Protein AF-A0A7C3N377-F1 (afdb_monomer)

Mean predicted aligned error: 8.7 Å

Foldseek 3Di:
DCLLQVLVVVLLVVVLCVVCVVVLVVQLVVLVVQCVVVPPVSSVVSNCVCCVVSCVVSVVLSCVVVVQSVQWDFLDDPPATETEHPVCPVVDNVVVVRVVLVVLLVVVCVVQVFDQPDHAYEYEDQAQVVCCVNVVDNDQKAARQVSNYIYHHPVVCVPDDQNSLRSQLRSQLNRLVVLADCPDPLNNLLSSNLSSQDDPPHGLLLQLLLCCLLPNDDQCVQCNDNVSCVVCVSNSNSVSNLLLVLCCVPQNSVLSSQLSHPDHSPCNQVSVCVSSVDGSRVSSVVSVVVSVVCVVVCPPVSVLSSLVSNLVVCVVVVVLVVNLVSLVVCVVVVNLPLSSLQSNLLSCVLVVVLVSSLVSLVVVQPDDPPVCLLVQLVSLQVNLLSCLSVVNNVSSLVSLVVSVVHDWDADPQPGTSNVSSVVCNVDHHDVVVSVVSVVSVVVPD

Secondary structure (DSSP, 8-state):
-HHHHHHHHHHHHHHHHHHHHHHHHHHHHHHHHHHHHHHHHHHHHHHHHHHHHHHHHHHHHHHHHHHHHHT-EEEE-SSSEEEE-GGGGGGS-HHHHHHHHHHHHHHHHHHHT---SS--EEEEES-HHHHHHHHS---SEEEEGGGTEEEEEHHHHTSSS-HHHHHHHHHHHHHHHHHS---SHHHHHHHHHHHH-EETTEEHHHHHHHHHHTT----HHHHTSHHHHHHTHHHHHHHHHHHHHHHHHHH-HHHHHHHHHH--TTTHHHHHHHHHSS-HHHHHHHHHHHHHHTGGGGTTHHHHHHHHHHHHHHHHTT-HHHHHHHHHHHHHTT---HHHHHHHHHHHHHTT-HHHHHHHHHHTTS---TTTGGGHHHHHHHHHHHHHHTT-HHHHHHHHHHHHHSPP-EETTTEEHHHHHHHHHHS---HHHHHHHHHHHHTT-

pLDDT: mean 87.14, std 12.15, range [46.16, 98.69]

Structure (mmCIF, N/CA/C/O backbone):
data_AF-A0A7C3N377-F1
#
_entry.id   AF-A0A7C3N377-F1
#
loop_
_atom_site.group_PDB
_atom_site.id
_atom_site.type_symbol
_atom_site.label_atom_id
_atom_site.label_alt_id
_atom_site.label_comp_id
_atom_site.label_asym_id
_atom_site.label_entity_id
_atom_site.label_seq_id
_atom_site.pdbx_PDB_ins_code
_atom_site.Cartn_x
_atom_site.Cartn_y
_atom_site.Cartn_z
_atom_site.occupancy
_atom_site.B_iso_or_equiv
_atom_site.auth_seq_id
_atom_site.auth_comp_id
_atom_site.auth_asym_id
_atom_site.auth_atom_id
_atom_site.pdbx_PDB_model_num
ATOM 1 N N . MET A 1 1 ? 16.233 5.145 29.172 1.00 47.34 1 MET A N 1
ATOM 2 C CA . MET A 1 1 ? 16.479 3.868 28.458 1.00 47.34 1 MET A CA 1
ATOM 3 C C . MET A 1 1 ? 15.202 3.036 28.297 1.00 47.34 1 MET A C 1
ATOM 5 O O . MET A 1 1 ? 14.807 2.812 27.163 1.00 47.34 1 MET A O 1
ATOM 9 N N . TRP A 1 2 ? 14.505 2.657 29.377 1.00 46.16 2 TRP A N 1
ATOM 10 C CA . TRP A 1 2 ? 13.248 1.883 29.317 1.00 46.16 2 TRP A CA 1
ATOM 11 C C . TRP A 1 2 ? 12.115 2.554 28.520 1.00 46.16 2 TRP A C 1
ATOM 13 O O . TRP A 1 2 ? 11.460 1.888 27.727 1.00 46.16 2 TRP A O 1
ATOM 23 N N . ALA A 1 3 ? 11.961 3.879 28.624 1.00 50.78 3 ALA A N 1
ATOM 24 C CA . ALA A 1 3 ? 10.986 4.639 27.831 1.00 50.78 3 ALA A CA 1
ATOM 25 C C . ALA A 1 3 ? 11.260 4.640 26.309 1.00 50.78 3 ALA A C 1
ATOM 27 O O . ALA A 1 3 ? 10.330 4.823 25.537 1.00 50.78 3 ALA A O 1
ATOM 28 N N . ARG A 1 4 ? 12.514 4.420 25.871 1.00 55.56 4 ARG A N 1
ATOM 29 C CA . ARG A 1 4 ? 12.883 4.323 24.438 1.00 55.56 4 ARG A CA 1
ATOM 30 C C . ARG A 1 4 ? 12.594 2.940 23.851 1.00 55.56 4 ARG A C 1
ATOM 32 O O . ARG A 1 4 ? 12.552 2.759 22.644 1.00 55.56 4 ARG A O 1
ATOM 39 N N . LEU A 1 5 ? 12.483 1.951 24.730 1.00 57.06 5 LEU A N 1
ATOM 40 C CA . LEU A 1 5 ? 12.531 0.536 24.399 1.00 57.06 5 LEU A CA 1
ATOM 41 C C . LEU A 1 5 ? 11.155 -0.122 24.550 1.00 57.06 5 LEU A C 1
ATOM 43 O O . LEU A 1 5 ? 10.840 -1.031 23.789 1.00 57.06 5 LEU A O 1
ATOM 47 N N . SER A 1 6 ? 10.314 0.350 25.475 1.00 63.41 6 SER A N 1
ATOM 48 C CA . SER A 1 6 ? 9.063 -0.326 25.824 1.00 63.41 6 SER A CA 1
ATOM 49 C C . SER A 1 6 ? 8.049 -0.470 24.678 1.00 63.41 6 SER A C 1
ATOM 51 O O . SER A 1 6 ? 7.511 -1.571 24.564 1.00 63.41 6 SER A O 1
ATOM 53 N N . PRO A 1 7 ? 7.798 0.509 23.780 1.00 62.94 7 PRO A N 1
ATOM 54 C CA . PRO A 1 7 ? 6.773 0.344 22.746 1.00 62.94 7 PRO A CA 1
ATOM 55 C C . PRO A 1 7 ? 7.154 -0.714 21.708 1.00 62.94 7 PRO A C 1
ATOM 57 O O . PRO A 1 7 ? 6.382 -1.631 21.417 1.00 62.94 7 PRO A O 1
ATOM 60 N N . LEU A 1 8 ? 8.387 -0.617 21.204 1.00 61.94 8 LEU A N 1
ATOM 61 C CA . LEU A 1 8 ? 8.928 -1.514 20.190 1.00 61.94 8 LEU A CA 1
ATOM 62 C C . LEU A 1 8 ? 9.233 -2.902 20.757 1.00 61.94 8 LEU A C 1
ATOM 64 O O . LEU A 1 8 ? 8.954 -3.884 20.076 1.00 61.94 8 LEU A O 1
ATOM 68 N N . LEU A 1 9 ? 9.719 -3.031 21.999 1.00 64.00 9 LEU A N 1
ATOM 69 C CA . LEU A 1 9 ? 9.908 -4.344 22.634 1.00 64.00 9 LEU A CA 1
ATOM 70 C C . LEU A 1 9 ? 8.585 -5.040 22.936 1.00 64.00 9 LEU A C 1
ATOM 72 O O . LEU A 1 9 ? 8.477 -6.233 22.676 1.00 64.00 9 LEU A O 1
ATOM 76 N N . VAL A 1 10 ? 7.570 -4.328 23.437 1.00 63.88 10 VAL A N 1
ATOM 77 C CA . VAL A 1 10 ? 6.248 -4.928 23.689 1.00 63.88 10 VAL A CA 1
ATOM 78 C C . VAL A 1 10 ? 5.600 -5.382 22.382 1.00 63.88 10 VAL A C 1
ATOM 80 O O . VAL A 1 10 ? 5.050 -6.482 22.330 1.00 63.88 10 VAL A O 1
ATOM 83 N N . TYR A 1 11 ? 5.692 -4.575 21.320 1.00 64.31 11 TYR A N 1
ATOM 84 C CA . TYR A 1 11 ? 5.261 -4.985 19.984 1.00 64.31 11 TYR A CA 1
ATOM 85 C C . TYR A 1 11 ? 6.026 -6.219 19.501 1.00 64.31 11 TYR A C 1
ATOM 87 O O . TYR A 1 11 ? 5.413 -7.214 19.125 1.00 64.31 11 TYR A O 1
ATOM 95 N N . SER A 1 12 ? 7.355 -6.181 19.586 1.00 59.84 12 SER A N 1
ATOM 96 C CA . SER A 1 12 ? 8.226 -7.256 19.121 1.00 59.84 12 SER A CA 1
ATOM 97 C C . SER A 1 12 ? 7.934 -8.574 19.843 1.00 59.84 12 SER A C 1
ATOM 99 O O . SER A 1 12 ? 7.745 -9.596 19.196 1.00 59.84 12 SER A O 1
ATOM 101 N N . VAL A 1 13 ? 7.808 -8.555 21.175 1.00 64.19 13 VAL A N 1
ATOM 102 C CA . VAL A 1 13 ? 7.435 -9.726 21.992 1.00 64.19 13 VAL A CA 1
ATOM 103 C C . VAL A 1 13 ? 6.041 -10.245 21.628 1.00 64.19 13 VAL A C 1
ATOM 105 O O . VAL A 1 13 ? 5.819 -11.455 21.586 1.00 64.19 13 VAL A O 1
ATOM 108 N N . TRP A 1 14 ? 5.095 -9.354 21.332 1.00 63.03 14 TRP A N 1
ATOM 109 C CA . TRP A 1 14 ? 3.743 -9.756 20.959 1.00 63.03 14 TRP A CA 1
ATOM 110 C C . TRP A 1 14 ? 3.647 -10.358 19.550 1.00 63.03 14 TRP A C 1
ATOM 112 O O . TRP A 1 14 ? 2.992 -11.386 19.389 1.00 63.03 14 TRP A O 1
ATOM 122 N N . GLU A 1 15 ? 4.315 -9.781 18.548 1.00 60.75 15 GLU A N 1
ATOM 123 C CA . GLU A 1 15 ? 4.397 -10.364 17.200 1.00 60.75 15 GLU A CA 1
ATOM 124 C C . GLU A 1 15 ? 5.084 -11.732 17.216 1.00 60.75 15 GLU A C 1
ATOM 126 O O . GLU A 1 15 ? 4.653 -12.657 16.528 1.00 60.75 15 GLU A O 1
ATOM 131 N N . LEU A 1 16 ? 6.098 -11.905 18.067 1.00 61.00 16 LEU A N 1
ATOM 132 C CA . LEU A 1 16 ? 6.729 -13.203 18.297 1.00 61.00 16 LEU A CA 1
ATOM 133 C C . LEU A 1 16 ? 5.731 -14.225 18.842 1.00 61.00 16 LEU A C 1
ATOM 135 O O . LEU A 1 16 ? 5.622 -15.327 18.306 1.00 61.00 16 LEU A O 1
ATOM 139 N N . TRP A 1 17 ? 4.955 -13.852 19.860 1.00 59.75 17 TRP A N 1
ATOM 140 C CA . TRP A 1 17 ? 3.915 -14.724 20.401 1.00 59.75 17 TRP A CA 1
ATOM 141 C C . TRP A 1 17 ? 2.825 -15.042 19.365 1.00 59.75 17 TRP A C 1
ATOM 143 O O . TRP A 1 17 ? 2.360 -16.176 19.292 1.00 59.75 17 TRP A O 1
ATOM 153 N N . LYS A 1 18 ? 2.454 -14.087 18.507 1.00 62.41 18 LYS A N 1
ATOM 154 C CA . LYS A 1 18 ? 1.466 -14.302 17.439 1.00 62.41 18 LYS A CA 1
ATOM 155 C C . LYS A 1 18 ? 1.975 -15.257 16.353 1.00 62.41 18 LYS A C 1
ATOM 157 O O . LYS A 1 18 ? 1.247 -16.167 15.962 1.00 62.41 18 LYS A O 1
ATOM 162 N N . ARG A 1 19 ? 3.208 -15.064 15.872 1.00 58.94 19 ARG A N 1
ATOM 163 C CA . ARG A 1 19 ? 3.806 -15.872 14.791 1.00 58.94 19 ARG A CA 1
ATOM 164 C C . ARG A 1 19 ? 4.162 -17.285 15.243 1.00 58.94 19 ARG A C 1
ATOM 166 O O . ARG A 1 19 ? 4.010 -18.229 14.476 1.00 58.94 19 ARG A O 1
ATOM 173 N N . TRP A 1 20 ? 4.600 -17.439 16.488 1.00 58.12 20 TRP A N 1
ATOM 174 C CA . TRP A 1 20 ? 5.232 -18.677 16.944 1.00 58.12 20 TRP A CA 1
ATOM 175 C C . TRP A 1 20 ? 4.610 -19.280 18.193 1.00 58.12 20 TRP A C 1
ATOM 177 O O . TRP A 1 20 ? 4.974 -20.392 18.553 1.00 58.12 20 TRP A O 1
ATOM 187 N N . GLY A 1 21 ? 3.652 -18.616 18.844 1.00 59.84 21 GLY A N 1
ATOM 188 C CA . GLY A 1 21 ? 2.986 -19.154 20.033 1.00 59.84 21 GLY A CA 1
ATOM 189 C C . GLY A 1 21 ? 2.339 -20.510 19.761 1.00 59.84 21 GLY A C 1
ATOM 190 O O . GLY A 1 21 ? 2.455 -21.417 20.576 1.00 59.84 21 GLY A O 1
ATOM 191 N N . LYS A 1 22 ? 1.759 -20.697 18.568 1.00 62.12 22 LYS A N 1
ATOM 192 C CA . LYS A 1 22 ? 1.234 -22.000 18.136 1.00 62.12 22 LYS A CA 1
ATOM 193 C C . LYS A 1 22 ? 2.342 -23.032 17.935 1.00 62.12 22 LYS A C 1
ATOM 195 O O . LYS A 1 22 ? 2.203 -24.134 18.430 1.00 62.12 22 LYS A O 1
ATOM 200 N N . VAL A 1 23 ? 3.449 -22.674 17.280 1.00 63.22 23 VAL A N 1
ATOM 201 C CA . VAL A 1 23 ? 4.599 -23.578 17.073 1.00 63.22 23 VAL A CA 1
ATOM 202 C C . VAL A 1 23 ? 5.237 -23.974 18.402 1.00 63.22 23 VAL A C 1
ATOM 204 O O . VAL A 1 23 ? 5.583 -25.133 18.582 1.00 63.22 23 VAL A O 1
ATOM 207 N N . PHE A 1 24 ? 5.338 -23.045 19.352 1.00 65.12 24 PHE A N 1
ATOM 208 C CA . PHE A 1 24 ? 5.820 -23.309 20.704 1.00 65.12 24 PHE A CA 1
ATOM 209 C C . PHE A 1 24 ? 4.900 -24.285 21.444 1.00 65.12 24 PHE A C 1
ATOM 211 O O . PHE A 1 24 ? 5.380 -25.251 22.024 1.00 65.12 24 PHE A O 1
ATOM 218 N N . VAL A 1 25 ? 3.579 -24.091 21.363 1.00 68.56 25 VAL A N 1
ATOM 219 C CA . VAL A 1 25 ? 2.590 -25.020 21.937 1.00 68.56 25 VAL A CA 1
ATOM 220 C C . VAL A 1 25 ? 2.634 -26.385 21.241 1.00 68.56 25 VAL A C 1
ATOM 222 O O . VAL A 1 25 ? 2.633 -27.409 21.914 1.00 68.56 25 VAL A O 1
ATOM 225 N N . THR A 1 26 ? 2.740 -26.435 19.913 1.00 66.94 26 THR A N 1
ATOM 226 C CA . THR A 1 26 ? 2.859 -27.689 19.154 1.00 66.94 26 THR A CA 1
ATOM 227 C C . THR A 1 26 ? 4.163 -28.416 19.471 1.00 66.94 26 THR A C 1
ATOM 229 O O . THR A 1 26 ? 4.155 -29.630 19.644 1.00 66.94 26 THR A O 1
ATOM 232 N N . ALA A 1 27 ? 5.278 -27.696 19.602 1.00 65.62 27 ALA A N 1
ATOM 233 C CA . ALA A 1 27 ? 6.553 -28.265 20.021 1.00 65.62 27 ALA A CA 1
ATOM 234 C C . ALA A 1 27 ? 6.506 -28.764 21.470 1.00 65.62 27 ALA A C 1
ATOM 236 O O . ALA A 1 27 ? 7.099 -29.798 21.766 1.00 65.62 27 ALA A O 1
ATOM 237 N N . LEU A 1 28 ? 5.765 -28.084 22.353 1.00 69.44 28 LEU A N 1
ATOM 238 C CA . LEU A 1 28 ? 5.483 -28.554 23.709 1.00 69.44 28 LEU A CA 1
ATOM 239 C C . LEU A 1 28 ? 4.750 -29.906 23.659 1.00 69.44 28 LEU A C 1
ATOM 241 O O . LEU A 1 28 ? 5.206 -30.869 24.266 1.00 69.44 28 LEU A O 1
ATOM 245 N N . ILE A 1 29 ? 3.676 -30.002 22.868 1.00 73.12 29 ILE A N 1
ATOM 246 C CA . ILE A 1 29 ? 2.877 -31.227 22.683 1.00 73.12 29 ILE A CA 1
ATOM 247 C C . ILE A 1 29 ? 3.723 -32.363 22.078 1.00 73.12 29 ILE A C 1
ATOM 249 O O . ILE A 1 29 ? 3.706 -33.483 22.585 1.00 73.12 29 ILE A O 1
ATOM 253 N N . LEU A 1 30 ? 4.510 -32.082 21.035 1.00 67.19 30 LEU A N 1
ATOM 254 C CA . LEU A 1 30 ? 5.430 -33.047 20.421 1.00 67.19 30 LEU A CA 1
ATOM 255 C C . LEU A 1 30 ? 6.534 -33.493 21.388 1.00 67.19 30 LEU A C 1
ATOM 257 O O . LEU A 1 30 ? 6.871 -34.671 21.410 1.00 67.19 30 LEU A O 1
ATOM 261 N N . SER A 1 31 ? 7.065 -32.599 22.227 1.00 66.69 31 SER A N 1
ATOM 262 C CA . SER A 1 31 ? 8.059 -32.965 23.248 1.00 66.69 31 SER A CA 1
ATOM 263 C C . SER A 1 31 ? 7.465 -33.904 24.298 1.00 66.69 31 SER A C 1
ATOM 265 O O . SER A 1 31 ? 8.143 -34.831 24.733 1.00 66.69 31 SER A O 1
ATOM 267 N N . PHE A 1 32 ? 6.188 -33.726 24.656 1.00 68.00 32 PHE A N 1
ATOM 268 C CA . PHE A 1 32 ? 5.464 -34.677 25.504 1.00 68.00 32 PHE A CA 1
ATOM 269 C C . PHE A 1 32 ? 5.292 -36.046 24.824 1.00 68.00 32 PHE A C 1
ATOM 271 O O . PHE A 1 32 ? 5.493 -37.070 25.474 1.00 68.00 32 PHE A O 1
ATOM 278 N N . ALA A 1 33 ? 5.004 -36.085 23.517 1.00 66.88 33 ALA A N 1
ATOM 279 C CA . ALA A 1 33 ? 4.920 -37.336 22.754 1.00 66.88 33 ALA A CA 1
ATOM 280 C C . ALA A 1 33 ? 6.280 -38.054 22.633 1.00 66.88 33 ALA A C 1
ATOM 282 O O . ALA A 1 33 ? 6.352 -39.272 22.758 1.00 66.88 33 ALA A O 1
ATOM 283 N N . VAL A 1 34 ? 7.374 -37.307 22.463 1.00 62.88 34 VAL A N 1
ATOM 284 C CA . VAL A 1 34 ? 8.753 -37.835 22.485 1.00 62.88 34 VAL A CA 1
ATOM 285 C C . VAL A 1 34 ? 9.122 -38.369 23.876 1.00 62.88 34 VAL A C 1
ATOM 287 O O . VAL A 1 34 ? 9.792 -39.394 24.002 1.00 62.88 34 VAL A O 1
ATOM 290 N N . GLY A 1 35 ? 8.623 -37.725 24.930 1.00 61.75 35 GLY A N 1
ATOM 291 C CA . GLY A 1 35 ? 8.746 -38.177 26.313 1.00 61.75 35 GLY A CA 1
ATOM 292 C C . GLY A 1 35 ? 8.170 -39.543 26.616 1.00 61.75 35 GLY A C 1
ATOM 293 O O . GLY A 1 35 ? 8.688 -40.248 27.479 1.00 61.75 35 GLY A O 1
ATOM 294 N N . TRP A 1 36 ? 7.132 -39.925 25.877 1.00 65.19 36 TRP A N 1
ATOM 295 C CA . TRP 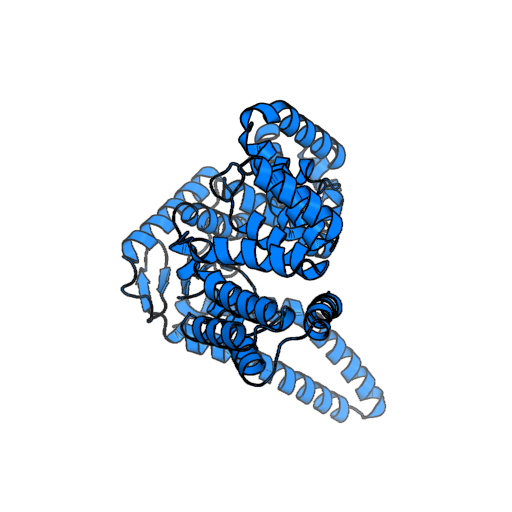A 1 36 ? 6.537 -41.251 25.965 1.00 65.19 36 TRP A CA 1
ATOM 296 C C . TRP A 1 36 ? 7.527 -42.359 25.565 1.00 65.19 36 TRP A C 1
ATOM 298 O O . TRP A 1 36 ? 7.456 -43.463 26.093 1.00 65.19 36 TRP A O 1
ATOM 308 N N . PHE A 1 37 ? 8.479 -42.058 24.673 1.00 64.44 37 PHE A N 1
ATOM 309 C CA . PHE A 1 37 ? 9.467 -43.016 24.162 1.00 64.44 37 PHE A CA 1
ATOM 310 C C . PHE A 1 37 ? 10.852 -42.902 24.817 1.00 64.44 37 PHE A C 1
ATOM 312 O O . PHE A 1 37 ? 11.561 -43.900 24.908 1.00 64.44 37 PHE A O 1
ATOM 319 N N . LEU A 1 38 ? 11.256 -41.708 25.265 1.00 66.62 38 LEU A N 1
ATOM 320 C CA . LEU A 1 38 ? 12.613 -41.428 25.771 1.00 66.62 38 LEU A CA 1
ATOM 321 C C . LEU A 1 38 ? 12.668 -41.096 27.274 1.00 66.62 38 LEU A C 1
ATOM 323 O O . LEU A 1 38 ? 13.731 -40.766 27.804 1.00 66.62 38 LEU A O 1
ATOM 327 N N . GLY A 1 39 ? 11.533 -41.168 27.973 1.00 75.25 39 GLY A N 1
ATOM 328 C CA . GLY A 1 39 ? 11.424 -40.828 29.389 1.00 75.25 39 GLY A CA 1
ATOM 329 C C . GLY A 1 39 ? 11.541 -39.325 29.674 1.00 75.25 39 GLY A C 1
ATOM 330 O O . GLY A 1 39 ? 11.712 -38.491 28.781 1.00 75.25 39 GLY A O 1
ATOM 331 N N . TRP A 1 40 ? 11.455 -38.967 30.959 1.00 70.06 40 TRP A N 1
ATOM 332 C CA . TRP A 1 40 ? 11.392 -37.575 31.435 1.00 70.06 40 TRP A CA 1
ATOM 333 C C . TRP A 1 40 ? 12.566 -36.704 30.950 1.00 70.06 40 TRP A C 1
ATOM 335 O O . TRP A 1 40 ? 12.385 -35.538 30.602 1.00 70.06 40 TRP A O 1
ATOM 345 N N . TRP A 1 41 ? 13.764 -37.283 30.845 1.00 70.94 41 TRP A N 1
ATOM 346 C CA . TRP A 1 41 ? 14.965 -36.585 30.376 1.00 70.94 41 TRP A CA 1
ATOM 347 C C . TRP A 1 41 ? 14.936 -36.259 28.874 1.00 70.94 41 TRP A C 1
ATOM 349 O O . TRP A 1 41 ? 15.457 -35.217 28.473 1.00 70.94 41 TRP A O 1
ATOM 359 N N . GLY A 1 42 ? 14.261 -37.075 28.055 1.00 67.44 42 GLY A N 1
ATOM 360 C CA . GLY A 1 42 ? 14.039 -36.791 26.634 1.00 67.44 42 GLY A CA 1
ATOM 361 C C . GLY A 1 42 ? 13.119 -35.587 26.403 1.00 67.44 42 GLY A C 1
ATOM 362 O O . GLY A 1 42 ? 13.392 -34.768 25.525 1.00 67.44 42 GLY A O 1
ATOM 363 N N . ILE A 1 43 ? 12.089 -35.421 27.247 1.00 65.88 43 ILE A N 1
ATOM 364 C CA . ILE A 1 43 ? 11.200 -34.241 27.241 1.00 65.88 43 ILE A CA 1
ATOM 365 C C . ILE A 1 43 ? 12.002 -32.980 27.548 1.00 65.88 43 ILE A C 1
ATOM 367 O O . ILE A 1 43 ? 11.928 -31.995 26.815 1.00 65.88 43 ILE A O 1
ATOM 371 N N . VAL A 1 44 ? 12.785 -33.017 28.630 1.00 69.56 44 VAL A N 1
ATOM 372 C CA . VAL A 1 44 ? 13.570 -31.867 29.091 1.00 69.56 44 VAL A CA 1
ATOM 373 C C . VAL A 1 44 ? 14.581 -31.443 28.024 1.00 69.56 44 VAL A C 1
ATOM 375 O O . VAL A 1 44 ? 14.684 -30.256 27.720 1.00 69.56 44 VAL A O 1
ATOM 378 N N . PHE A 1 45 ? 15.279 -32.391 27.397 1.00 72.44 45 PHE A N 1
ATOM 379 C CA . PHE A 1 45 ? 16.284 -32.086 26.378 1.00 72.44 45 PHE A CA 1
ATOM 380 C C . PHE A 1 45 ? 15.674 -31.530 25.080 1.00 72.44 45 PHE A C 1
ATOM 382 O O . PHE A 1 45 ? 16.170 -30.535 24.546 1.00 72.44 45 PHE A O 1
ATOM 389 N N . ALA A 1 46 ? 14.560 -32.100 24.602 1.00 67.12 46 ALA A N 1
ATOM 390 C CA . ALA A 1 46 ? 13.847 -31.597 23.426 1.00 67.12 46 ALA A CA 1
ATOM 391 C C . ALA A 1 46 ? 13.283 -30.183 23.656 1.00 67.12 46 ALA A C 1
ATOM 393 O O . ALA A 1 46 ? 13.458 -29.298 22.812 1.00 67.12 46 ALA A O 1
ATOM 394 N N . LEU A 1 47 ? 12.689 -29.933 24.829 1.00 68.19 47 LEU A N 1
ATOM 395 C CA . LEU A 1 47 ? 12.202 -28.606 25.211 1.00 68.19 47 LEU A CA 1
ATOM 396 C C . LEU A 1 47 ? 13.335 -27.588 25.316 1.00 68.19 47 LEU A C 1
ATOM 398 O O . LEU A 1 47 ? 13.170 -26.461 24.849 1.00 68.19 47 LEU A O 1
ATOM 402 N N . LEU A 1 48 ? 14.483 -27.964 25.886 1.00 72.19 48 LEU A N 1
ATOM 403 C CA . LEU A 1 48 ? 15.649 -27.088 25.989 1.00 72.19 48 LEU A CA 1
ATOM 404 C C . LEU A 1 48 ? 16.239 -26.759 24.618 1.00 72.19 48 LEU A C 1
ATOM 406 O O . LEU A 1 48 ? 16.558 -25.600 24.385 1.00 72.19 48 LEU A O 1
ATOM 410 N N . LEU A 1 49 ? 16.341 -27.718 23.694 1.00 69.69 49 LEU A N 1
ATOM 411 C CA . LEU A 1 49 ? 16.865 -27.471 22.346 1.00 69.69 49 LEU A CA 1
ATOM 412 C C . LEU A 1 49 ? 15.933 -26.598 21.504 1.00 69.69 49 LEU A C 1
ATOM 414 O O . LEU A 1 49 ? 16.393 -25.626 20.900 1.00 69.69 49 LEU A O 1
ATOM 418 N N . VAL A 1 50 ? 14.629 -26.897 21.493 1.00 65.50 50 VAL A N 1
ATOM 419 C CA . VAL A 1 50 ? 13.644 -26.073 20.777 1.00 65.50 50 VAL A CA 1
ATOM 420 C C . VAL A 1 50 ? 13.599 -24.675 21.382 1.00 65.50 50 VAL A C 1
ATOM 422 O O . VAL A 1 50 ? 13.667 -23.694 20.644 1.00 65.50 50 VAL A O 1
ATOM 425 N N . SER A 1 51 ? 13.572 -24.563 22.714 1.00 64.56 51 SER A N 1
ATOM 426 C CA . SER A 1 51 ? 13.581 -23.269 23.400 1.00 64.56 51 SER A CA 1
ATOM 427 C C . SER A 1 51 ? 14.885 -22.512 23.169 1.00 64.56 51 SER A C 1
ATOM 429 O O . SER A 1 51 ? 14.831 -21.325 22.880 1.00 64.56 51 SER A O 1
ATOM 431 N N . ALA A 1 52 ? 16.053 -23.156 23.222 1.00 67.75 52 ALA A N 1
ATOM 432 C CA . ALA A 1 52 ? 17.349 -22.510 23.016 1.00 67.75 52 ALA A CA 1
ATOM 433 C C . ALA A 1 52 ? 17.530 -22.039 21.570 1.00 67.75 52 ALA A C 1
ATOM 435 O O . ALA A 1 52 ? 17.918 -20.893 21.344 1.00 67.75 52 ALA A O 1
ATOM 436 N N . PHE A 1 53 ? 17.198 -22.870 20.578 1.00 65.56 53 PHE A N 1
ATOM 437 C CA . PHE A 1 53 ? 17.252 -22.475 19.172 1.00 65.56 53 PHE A CA 1
ATOM 438 C C . PHE A 1 53 ? 16.281 -21.319 18.889 1.00 65.56 53 PHE A C 1
ATOM 440 O O . PHE A 1 53 ? 16.676 -20.299 18.312 1.00 65.56 53 PHE A O 1
ATOM 447 N N . TYR A 1 54 ? 15.044 -21.432 19.381 1.00 61.62 54 TYR A N 1
ATOM 448 C CA . TYR A 1 54 ? 13.985 -20.445 19.189 1.00 61.62 54 TYR A CA 1
ATOM 449 C C . TYR A 1 54 ? 14.263 -19.116 19.906 1.00 61.62 54 TYR A C 1
ATOM 451 O O . TYR A 1 54 ? 14.173 -18.049 19.285 1.00 61.62 54 TYR A O 1
ATOM 459 N N . LEU A 1 55 ? 14.675 -19.159 21.180 1.00 63.56 55 LEU A N 1
ATOM 460 C CA . LEU A 1 55 ? 15.150 -17.977 21.894 1.00 63.56 55 LEU A CA 1
ATOM 461 C C . LEU A 1 55 ? 16.377 -17.401 21.190 1.00 63.56 55 LEU A C 1
ATOM 463 O O . LEU A 1 55 ? 16.457 -16.189 21.072 1.00 63.56 55 LEU A O 1
ATOM 467 N N . SER A 1 56 ? 17.308 -18.198 20.657 1.00 66.75 56 SER A N 1
ATOM 468 C CA . SER A 1 56 ? 18.535 -17.645 20.067 1.00 66.75 56 SER A CA 1
ATOM 469 C C . SER A 1 56 ? 18.281 -16.784 18.824 1.00 66.75 56 SER A C 1
ATOM 471 O O . SER A 1 56 ? 18.871 -15.714 18.696 1.00 66.75 56 SER A O 1
ATOM 473 N N . ALA A 1 57 ? 17.433 -17.210 17.881 1.00 64.06 57 ALA A N 1
ATOM 474 C CA . ALA A 1 57 ? 17.164 -16.445 16.658 1.00 64.06 57 ALA A CA 1
ATOM 475 C C . ALA A 1 57 ? 16.339 -15.185 16.963 1.00 64.06 57 ALA A C 1
ATOM 477 O O . ALA A 1 57 ? 16.635 -14.089 16.479 1.00 64.06 57 ALA A O 1
ATOM 478 N N . THR A 1 58 ? 15.353 -15.348 17.840 1.00 62.09 58 THR A N 1
ATOM 479 C CA . THR A 1 58 ? 14.456 -14.296 18.310 1.00 62.09 58 THR A CA 1
ATOM 480 C C . THR A 1 58 ? 15.182 -13.241 19.144 1.00 62.09 58 THR A C 1
ATOM 482 O O . THR A 1 58 ? 15.056 -12.047 18.883 1.00 62.09 58 THR A O 1
ATOM 485 N N . MET A 1 59 ? 16.006 -13.664 20.102 1.00 66.19 59 MET A N 1
ATOM 486 C CA . MET A 1 59 ? 16.806 -12.776 20.947 1.00 66.19 59 MET A CA 1
ATOM 487 C C . MET A 1 59 ? 17.893 -12.079 20.134 1.00 66.19 59 MET A C 1
ATOM 489 O O . MET A 1 59 ? 18.121 -10.895 20.346 1.00 66.19 59 MET A O 1
ATOM 493 N N . ARG A 1 60 ? 18.509 -12.748 19.145 1.00 72.38 60 ARG A N 1
ATOM 494 C CA . ARG A 1 60 ? 19.430 -12.089 18.199 1.00 72.38 60 ARG A CA 1
ATOM 495 C C . ARG A 1 60 ? 18.734 -10.986 17.407 1.00 72.38 60 ARG A C 1
ATOM 497 O O . ARG A 1 60 ? 19.313 -9.923 17.199 1.00 72.38 60 ARG A O 1
ATOM 504 N N . TRP A 1 61 ? 17.504 -11.216 16.952 1.00 70.88 61 TRP A N 1
ATOM 505 C CA . TRP A 1 61 ? 16.715 -10.188 16.276 1.00 70.88 61 TRP A CA 1
ATOM 506 C C . TRP A 1 61 ? 16.349 -9.027 17.214 1.00 70.88 61 TRP A C 1
ATOM 508 O O . TRP A 1 61 ? 16.687 -7.887 16.902 1.00 70.88 61 TRP A O 1
ATOM 518 N N . LEU A 1 62 ? 15.785 -9.304 18.394 1.00 68.81 62 LEU A N 1
ATOM 519 C CA . LEU A 1 62 ? 15.477 -8.288 19.411 1.00 68.81 62 LEU A CA 1
ATOM 520 C C . LEU A 1 62 ? 16.714 -7.483 19.821 1.00 68.81 62 LEU A C 1
ATOM 522 O O . LEU A 1 62 ? 16.634 -6.270 19.994 1.00 68.81 62 LEU A O 1
ATOM 526 N N . PHE A 1 63 ? 17.869 -8.137 19.942 1.00 75.31 63 PHE A N 1
ATOM 527 C CA . PHE A 1 63 ? 19.131 -7.483 20.261 1.00 75.31 63 PHE A CA 1
ATOM 528 C C . PHE A 1 63 ? 19.587 -6.552 19.136 1.00 75.31 63 PHE A C 1
ATOM 530 O O . PHE A 1 63 ? 20.047 -5.451 19.424 1.00 75.31 63 PHE A O 1
ATOM 537 N N . ARG A 1 64 ? 19.416 -6.938 17.861 1.00 80.75 64 ARG A N 1
ATOM 538 C CA . ARG A 1 64 ? 19.687 -6.050 16.715 1.00 80.75 64 ARG A CA 1
ATOM 539 C C . ARG A 1 64 ? 18.785 -4.817 16.734 1.00 80.75 64 ARG A C 1
ATOM 541 O O . ARG A 1 64 ? 19.302 -3.707 16.633 1.00 80.75 64 ARG A O 1
ATOM 548 N N . VAL A 1 65 ? 17.480 -5.003 16.948 1.00 78.75 65 VAL A N 1
ATOM 549 C CA . VAL A 1 65 ? 16.505 -3.905 17.087 1.00 78.75 65 VAL A CA 1
ATOM 550 C C . VAL A 1 65 ? 16.886 -2.989 18.249 1.00 78.75 65 VAL A C 1
ATOM 552 O O . VAL A 1 65 ? 17.059 -1.789 18.063 1.00 78.75 65 VAL A O 1
ATOM 555 N N . ALA A 1 66 ? 17.101 -3.545 19.441 1.00 78.19 66 ALA A N 1
ATOM 556 C CA . ALA A 1 66 ? 17.456 -2.774 20.627 1.00 78.19 66 ALA A CA 1
ATOM 557 C C . ALA A 1 66 ? 18.794 -2.039 20.467 1.00 78.19 66 ALA A C 1
ATOM 559 O O . ALA A 1 66 ? 18.907 -0.882 20.867 1.00 78.19 66 ALA A O 1
ATOM 560 N N . ARG A 1 67 ? 19.807 -2.681 19.870 1.00 84.12 67 ARG A N 1
ATOM 561 C CA . ARG A 1 67 ? 21.104 -2.058 19.574 1.00 84.12 67 ARG A CA 1
ATOM 562 C C . ARG A 1 67 ? 20.936 -0.877 18.624 1.00 84.12 67 ARG A C 1
ATOM 564 O O . ARG A 1 67 ? 21.534 0.162 18.884 1.00 84.12 67 ARG A O 1
ATOM 571 N N . ARG A 1 68 ? 20.123 -1.018 17.574 1.00 87.19 68 ARG A N 1
ATOM 572 C CA . ARG A 1 68 ? 19.861 0.072 16.632 1.00 87.19 68 ARG A CA 1
ATOM 573 C C . ARG A 1 68 ? 19.124 1.229 17.307 1.00 87.19 68 ARG A C 1
ATOM 575 O O . ARG A 1 68 ? 19.609 2.351 17.287 1.00 87.19 68 ARG A O 1
ATOM 582 N N . LEU A 1 69 ? 18.035 0.950 18.022 1.00 83.38 69 LEU A N 1
ATOM 583 C CA . LEU A 1 69 ? 17.245 1.975 18.719 1.00 83.38 69 LEU A CA 1
ATOM 584 C C . LEU A 1 69 ? 18.012 2.707 19.830 1.00 83.38 69 LEU A C 1
ATOM 586 O O . LEU A 1 69 ? 17.677 3.839 20.168 1.00 83.38 69 LEU A O 1
ATOM 590 N N . ARG A 1 70 ? 19.053 2.100 20.418 1.00 84.38 70 ARG A N 1
ATOM 591 C CA . ARG A 1 70 ? 19.920 2.790 21.393 1.00 84.38 70 ARG A CA 1
ATOM 592 C C . ARG A 1 70 ? 20.675 3.973 20.790 1.00 84.38 70 ARG A C 1
ATOM 594 O O . ARG A 1 70 ? 21.005 4.887 21.537 1.00 84.38 70 ARG A O 1
ATOM 601 N N . GLN A 1 71 ? 20.933 3.947 19.486 1.00 89.44 71 GLN A N 1
ATOM 602 C CA . GLN A 1 71 ? 21.637 5.012 18.772 1.00 89.44 71 GLN A CA 1
ATOM 603 C C . GLN A 1 71 ? 20.724 6.203 18.448 1.00 89.44 71 GLN A C 1
ATOM 605 O O . GLN A 1 71 ? 21.214 7.251 18.042 1.00 89.44 71 GLN A O 1
ATOM 610 N N . PHE A 1 72 ? 19.407 6.055 18.623 1.00 92.38 72 PHE A N 1
ATOM 611 C CA . PHE A 1 72 ? 18.451 7.104 18.297 1.00 92.38 72 PHE A CA 1
ATOM 612 C C . PHE A 1 72 ? 18.537 8.229 19.326 1.00 92.38 72 PHE A C 1
ATOM 614 O O . PHE A 1 72 ? 18.577 7.998 20.546 1.00 92.38 72 PHE A O 1
ATOM 621 N N . HIS A 1 73 ? 18.517 9.455 18.821 1.00 91.50 73 HIS A N 1
ATOM 622 C CA . HIS A 1 73 ? 18.523 10.659 19.631 1.00 91.50 73 HIS A CA 1
ATOM 623 C C . HIS A 1 73 ? 17.091 11.046 19.949 1.00 91.50 73 HIS A C 1
ATOM 625 O O . HIS A 1 73 ? 16.201 10.956 19.108 1.00 91.50 73 HIS A O 1
ATOM 631 N N . LYS A 1 74 ? 16.861 11.446 21.197 1.00 92.00 74 LYS A N 1
ATOM 632 C CA . LYS A 1 74 ? 15.570 11.981 21.609 1.00 92.00 74 LYS A CA 1
ATOM 633 C C . LYS A 1 74 ? 15.568 13.469 21.274 1.00 92.00 74 LYS A C 1
ATOM 635 O O . LYS A 1 74 ? 16.270 14.212 21.952 1.00 92.00 74 LYS A O 1
ATOM 640 N N . THR A 1 75 ? 14.835 13.863 20.242 1.00 89.94 75 THR A N 1
ATOM 641 C CA . THR A 1 75 ? 14.810 15.245 19.739 1.00 89.94 75 THR A CA 1
ATOM 642 C C . THR A 1 75 ? 13.667 16.069 20.334 1.00 89.94 75 THR A C 1
ATOM 644 O O . THR A 1 75 ? 13.805 17.278 20.447 1.00 89.94 75 THR A O 1
ATOM 647 N N . ALA A 1 76 ? 12.592 15.426 20.808 1.00 87.25 76 ALA A N 1
ATOM 648 C CA . ALA A 1 76 ? 11.515 16.067 21.571 1.00 87.25 76 ALA A CA 1
ATOM 649 C C . ALA A 1 76 ? 10.993 15.155 22.701 1.00 87.25 76 ALA A C 1
ATOM 651 O O . ALA A 1 76 ? 11.122 13.924 22.635 1.00 87.25 76 ALA A O 1
ATOM 652 N N . ASP A 1 77 ? 10.423 15.751 23.756 1.00 84.56 77 ASP A N 1
ATOM 653 C CA . ASP A 1 77 ? 9.842 15.032 24.910 1.00 84.56 77 ASP A CA 1
ATOM 654 C C . ASP A 1 77 ? 8.334 15.248 25.077 1.00 84.56 77 ASP A C 1
ATOM 656 O O . ASP A 1 77 ? 7.607 14.290 25.339 1.00 84.56 77 ASP A O 1
ATOM 660 N N . GLU A 1 78 ? 7.867 16.481 24.882 1.00 80.00 78 GLU A N 1
ATOM 661 C CA . GLU A 1 78 ? 6.455 16.861 24.929 1.00 80.00 78 GLU A CA 1
ATOM 662 C C . GLU A 1 78 ? 6.095 17.691 23.685 1.00 80.00 78 GLU A C 1
ATOM 664 O O . GLU A 1 78 ? 6.953 18.427 23.193 1.00 80.00 78 GLU A O 1
ATOM 669 N N . PRO A 1 79 ? 4.866 17.572 23.137 1.00 73.00 79 PRO A N 1
ATOM 670 C CA . PRO A 1 79 ? 3.756 16.713 23.587 1.00 73.00 79 PRO A CA 1
ATOM 671 C C . PRO A 1 79 ? 3.918 15.237 23.177 1.00 73.00 79 PRO A C 1
ATOM 673 O O . PRO A 1 79 ? 3.190 14.361 23.647 1.00 73.00 79 PRO A O 1
ATOM 676 N N . VAL A 1 80 ? 4.871 14.962 22.285 1.00 89.19 80 VAL A N 1
ATOM 677 C CA . VAL A 1 80 ? 5.144 13.655 21.683 1.00 89.19 80 VAL A CA 1
ATOM 678 C C . VAL A 1 80 ? 6.630 13.353 21.840 1.00 89.19 80 VAL A C 1
ATOM 680 O O . VAL A 1 80 ? 7.480 14.199 21.571 1.00 89.19 80 VAL A O 1
ATOM 683 N N . LYS A 1 81 ? 6.961 12.124 22.243 1.00 91.88 81 LYS A N 1
ATOM 684 C CA . LYS A 1 81 ? 8.354 11.687 22.377 1.00 91.88 81 LYS A CA 1
ATOM 685 C C . LYS A 1 81 ? 8.898 11.337 21.009 1.00 91.88 81 LYS A C 1
ATOM 687 O O . LYS A 1 81 ? 8.415 10.395 20.387 1.00 91.88 81 LYS A O 1
ATOM 692 N N . PHE A 1 82 ? 9.918 12.053 20.569 1.00 91.38 82 PHE A N 1
ATOM 693 C CA . PHE A 1 82 ? 10.443 11.912 19.219 1.00 91.38 82 PHE A CA 1
ATOM 694 C C . PHE A 1 82 ? 11.853 11.320 19.255 1.00 91.38 82 PHE A C 1
ATOM 696 O O . PHE A 1 82 ? 12.730 11.829 19.956 1.00 91.38 82 PHE A O 1
ATOM 703 N N . PHE A 1 83 ? 12.054 10.208 18.550 1.00 92.88 83 PHE A N 1
ATOM 704 C CA . PHE A 1 83 ? 13.309 9.468 18.484 1.00 92.88 83 PHE A CA 1
ATOM 705 C C . PHE A 1 83 ? 13.779 9.383 17.036 1.00 92.88 83 PHE A C 1
ATOM 707 O O . PHE A 1 83 ? 13.120 8.763 16.206 1.00 92.88 83 PHE A O 1
ATOM 714 N N . VAL A 1 84 ? 14.938 9.964 16.746 1.00 93.69 84 VAL A N 1
ATOM 715 C CA . VAL A 1 84 ? 15.450 10.122 15.382 1.00 93.69 84 VAL A CA 1
ATOM 716 C C . VAL A 1 84 ? 16.774 9.391 15.233 1.00 93.69 84 VAL A C 1
ATOM 718 O O . VAL A 1 84 ? 17.637 9.442 16.117 1.00 93.69 84 VAL A O 1
ATOM 721 N N . ALA A 1 85 ? 16.926 8.683 14.119 1.00 93.62 85 ALA A N 1
ATOM 722 C CA . ALA A 1 85 ? 18.169 8.020 13.772 1.00 93.62 85 ALA A CA 1
ATOM 723 C C . ALA A 1 85 ? 19.307 9.041 13.539 1.00 93.62 85 ALA A C 1
ATOM 725 O O . ALA A 1 85 ? 19.067 10.102 12.959 1.00 93.62 85 ALA A O 1
ATOM 726 N N . PRO A 1 86 ? 20.544 8.752 13.986 1.00 93.44 86 PRO A N 1
ATOM 727 C CA . PRO A 1 86 ? 21.651 9.709 13.948 1.00 93.44 86 PRO A CA 1
ATOM 728 C C . PRO A 1 86 ? 21.982 10.222 12.538 1.00 93.44 86 PRO A C 1
ATOM 730 O O . PRO A 1 86 ? 22.443 11.345 12.393 1.00 93.44 86 PRO A O 1
ATOM 733 N N . GLU A 1 87 ? 21.718 9.425 11.503 1.00 93.62 87 GLU A N 1
ATOM 734 C CA . GLU A 1 87 ? 22.048 9.737 10.108 1.00 93.62 87 GLU A CA 1
ATOM 735 C C . GLU A 1 87 ? 21.186 10.858 9.507 1.00 93.62 87 GLU A C 1
ATOM 737 O O . GLU A 1 87 ? 21.527 11.393 8.457 1.00 93.62 87 GLU A O 1
ATOM 742 N N . ILE A 1 88 ? 20.062 11.195 10.147 1.00 92.81 88 ILE A N 1
ATOM 743 C CA . ILE A 1 88 ? 19.097 12.187 9.654 1.00 92.81 88 ILE A CA 1
ATOM 744 C C . ILE A 1 88 ? 18.825 13.297 10.676 1.00 92.81 88 ILE A C 1
ATOM 746 O O . ILE A 1 88 ? 17.854 14.030 10.527 1.00 92.81 88 ILE A O 1
ATOM 750 N N . LEU A 1 89 ? 19.650 13.455 11.716 1.00 91.56 89 LEU A N 1
ATOM 751 C CA . LEU A 1 89 ? 19.397 14.471 12.750 1.00 91.56 89 LEU A CA 1
ATOM 752 C C . LEU A 1 89 ? 19.319 15.888 12.192 1.00 91.56 89 LEU A C 1
ATOM 754 O O . LEU A 1 89 ? 18.454 16.642 12.617 1.00 91.56 89 LEU A O 1
ATOM 758 N N . ASP A 1 90 ? 20.137 16.199 11.194 1.00 91.19 90 ASP A N 1
ATOM 759 C CA . ASP A 1 90 ? 20.174 17.524 10.574 1.00 91.19 90 ASP A CA 1
ATOM 760 C C . ASP A 1 90 ? 19.252 17.628 9.344 1.00 91.19 90 ASP A C 1
ATOM 762 O O . ASP A 1 90 ? 19.282 18.617 8.616 1.00 91.19 90 ASP A O 1
ATOM 766 N N . ALA A 1 91 ? 18.437 16.600 9.071 1.00 88.12 91 ALA A N 1
ATOM 767 C CA . ALA A 1 91 ? 17.612 16.539 7.865 1.00 88.12 91 ALA A CA 1
ATOM 768 C C . ALA A 1 91 ? 16.313 17.365 7.947 1.00 88.12 91 ALA A C 1
ATOM 770 O O . ALA A 1 91 ? 15.678 17.578 6.914 1.00 88.12 91 ALA A O 1
ATOM 771 N N . ALA A 1 92 ? 15.896 17.783 9.147 1.00 87.25 92 ALA A N 1
ATOM 772 C CA . ALA A 1 92 ? 14.709 18.601 9.395 1.00 87.25 92 ALA A CA 1
ATOM 773 C C . ALA A 1 92 ? 14.738 19.225 10.800 1.00 87.25 92 ALA A C 1
ATOM 775 O O . ALA A 1 92 ? 15.473 18.766 11.675 1.00 87.25 92 ALA A O 1
ATOM 776 N N . ASP A 1 93 ? 13.865 20.207 11.045 1.00 90.00 93 ASP A N 1
ATOM 777 C CA . ASP A 1 93 ? 13.531 20.626 12.407 1.00 90.00 93 ASP A CA 1
ATOM 778 C C . ASP A 1 93 ? 12.585 19.599 13.052 1.00 90.00 93 ASP A C 1
ATOM 780 O O . ASP A 1 93 ? 11.365 19.584 12.857 1.00 90.00 93 ASP A O 1
ATOM 784 N N . TRP A 1 94 ? 13.169 18.696 13.836 1.00 90.00 94 TRP A N 1
ATOM 785 C CA . TRP A 1 94 ? 12.421 17.644 14.519 1.00 90.00 94 TRP A CA 1
ATOM 786 C C . TRP A 1 94 ? 11.509 18.155 15.636 1.00 90.00 94 TRP A C 1
ATOM 788 O O . TRP A 1 94 ? 10.578 17.442 16.015 1.00 90.00 94 TRP A O 1
ATOM 798 N N . SER A 1 95 ? 11.749 19.359 16.159 1.00 87.94 95 SER A N 1
ATOM 799 C CA . SER A 1 95 ? 10.884 19.968 17.173 1.00 87.94 95 SER A CA 1
ATOM 800 C C . SER A 1 95 ? 9.610 20.492 16.524 1.00 87.94 95 SER A C 1
ATOM 802 O O . SER A 1 95 ? 8.512 20.180 16.987 1.00 87.94 95 SER A O 1
ATOM 804 N N . GLU A 1 96 ? 9.742 21.202 15.401 1.00 88.31 96 GLU A N 1
ATOM 805 C CA . GLU A 1 96 ? 8.601 21.628 14.585 1.00 88.31 96 GLU A CA 1
ATOM 806 C C . GLU A 1 96 ? 7.780 20.416 14.120 1.00 88.31 96 GLU A C 1
ATOM 808 O O . GLU A 1 96 ? 6.552 20.378 14.249 1.00 88.31 96 GLU A O 1
ATOM 813 N N . PHE A 1 97 ? 8.459 19.362 13.662 1.00 88.75 97 PHE A N 1
ATOM 814 C CA . PHE A 1 97 ? 7.784 18.148 13.220 1.00 88.75 97 PHE A CA 1
ATOM 815 C C . PHE A 1 97 ? 7.054 17.420 14.363 1.00 88.75 97 PHE A C 1
ATOM 817 O O . PHE A 1 97 ? 5.939 16.926 14.173 1.00 88.75 97 PHE A O 1
ATOM 824 N N . ALA A 1 98 ? 7.619 17.402 15.575 1.00 90.75 98 ALA A N 1
ATOM 825 C CA . ALA A 1 98 ? 6.943 16.864 16.755 1.00 90.75 98 ALA A CA 1
ATOM 826 C C . ALA A 1 98 ? 5.671 17.659 17.107 1.00 90.75 98 ALA A C 1
ATOM 828 O O . ALA A 1 98 ? 4.643 17.051 17.419 1.00 90.75 98 ALA A O 1
ATOM 829 N N . VAL A 1 99 ? 5.705 18.994 16.998 1.00 91.12 99 VAL A N 1
ATOM 830 C CA . VAL A 1 99 ? 4.521 19.858 17.175 1.00 91.12 99 VAL A CA 1
ATOM 831 C C . VAL A 1 99 ? 3.455 19.539 16.128 1.00 91.12 99 VAL A C 1
ATOM 833 O O . VAL A 1 99 ? 2.279 19.401 16.470 1.00 91.12 99 VAL A O 1
ATOM 836 N N . LYS A 1 100 ? 3.851 19.337 14.867 1.00 90.50 100 LYS A N 1
ATOM 837 C CA . LYS A 1 100 ? 2.930 18.948 13.793 1.00 90.50 100 LYS A CA 1
ATOM 838 C C . LYS A 1 100 ? 2.234 17.614 14.081 1.00 90.50 100 LYS A C 1
ATOM 840 O O . LYS A 1 100 ? 1.009 17.535 14.000 1.00 90.50 100 LYS A O 1
ATOM 845 N N . VAL A 1 101 ? 2.983 16.579 14.469 1.00 92.12 101 VAL A N 1
ATOM 846 C CA . VAL A 1 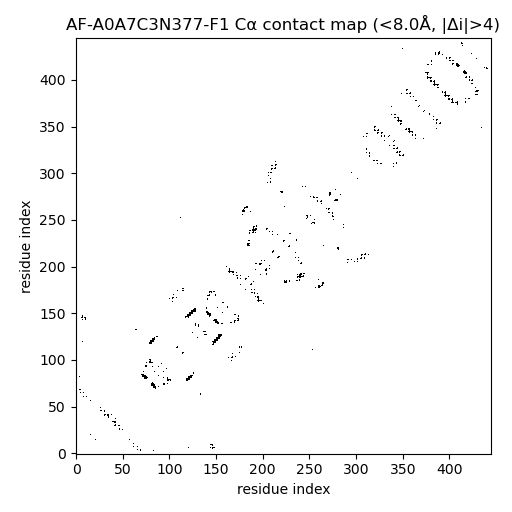101 ? 2.403 15.272 14.834 1.00 92.12 101 VAL A CA 1
ATOM 847 C C . VAL A 1 101 ? 1.464 15.398 16.037 1.00 92.12 101 VAL A C 1
ATOM 849 O O . VAL A 1 101 ? 0.387 14.801 16.039 1.00 92.12 101 VAL A O 1
ATOM 852 N N . ALA A 1 102 ? 1.833 16.196 17.042 1.00 93.00 102 ALA A N 1
ATOM 853 C CA . ALA A 1 102 ? 0.983 16.449 18.201 1.00 93.00 102 ALA A CA 1
ATOM 854 C C . ALA A 1 102 ? -0.328 17.162 17.826 1.00 93.00 102 ALA A C 1
ATOM 856 O O . ALA A 1 102 ? -1.389 16.807 18.341 1.00 93.00 102 ALA A O 1
ATOM 857 N N . SER A 1 103 ? -0.267 18.128 16.905 1.00 93.50 103 SER A N 1
ATOM 858 C CA . SER A 1 103 ? -1.442 18.824 16.373 1.00 93.50 103 SER A CA 1
ATOM 859 C C . SER A 1 103 ? -2.398 17.849 15.679 1.00 93.50 103 SER A C 1
ATOM 861 O O . SER A 1 103 ? -3.578 17.795 16.027 1.00 93.50 103 SER A O 1
ATOM 863 N N . LEU A 1 104 ? -1.876 16.983 14.800 1.00 94.06 104 LEU A N 1
ATOM 864 C CA . LEU A 1 104 ? -2.662 15.932 14.142 1.00 94.06 104 LEU A CA 1
ATOM 865 C C . LEU A 1 104 ? -3.291 14.967 15.157 1.00 94.06 104 LEU A C 1
ATOM 867 O O . LEU A 1 104 ? -4.468 14.626 15.049 1.00 94.06 104 LEU A O 1
ATOM 871 N N . GLN A 1 105 ? -2.535 14.545 16.177 1.00 94.88 105 GLN A N 1
ATOM 872 C CA . GLN A 1 105 ? -3.068 13.711 17.255 1.00 94.88 105 GLN A CA 1
ATOM 873 C C . GLN A 1 105 ? -4.222 14.410 17.987 1.00 94.88 105 GLN A C 1
ATOM 875 O O . GLN A 1 105 ? -5.245 13.772 18.247 1.00 94.88 105 GLN A O 1
ATOM 880 N N . SER A 1 106 ? -4.063 15.690 18.332 1.00 94.62 106 SER A N 1
ATOM 881 C CA . SER A 1 106 ? -5.073 16.481 19.042 1.00 94.62 106 SER A CA 1
ATOM 882 C C . SER A 1 106 ? -6.347 16.638 18.212 1.00 94.62 106 SER A C 1
ATOM 884 O O . SER A 1 106 ? -7.439 16.348 18.700 1.00 94.62 106 SER A O 1
ATOM 886 N N . GLU A 1 107 ? -6.205 16.985 16.931 1.00 95.44 107 GLU A N 1
ATOM 887 C CA . GLU A 1 107 ? -7.318 17.116 15.989 1.00 95.44 107 GLU A CA 1
ATOM 888 C C . GLU A 1 107 ? -8.133 15.817 15.902 1.00 95.44 107 GLU A C 1
ATOM 890 O O . GLU A 1 107 ? -9.353 15.833 16.068 1.00 95.44 107 GLU A O 1
ATOM 895 N N . LEU A 1 108 ? -7.470 14.672 15.697 1.00 95.31 108 LEU A N 1
ATOM 896 C CA . LEU A 1 108 ? -8.155 13.379 15.616 1.00 95.31 108 LEU A CA 1
ATOM 897 C C . LEU A 1 108 ? -8.790 12.979 16.953 1.00 95.31 108 LEU A C 1
ATOM 899 O O . LEU A 1 108 ? -9.899 12.443 16.977 1.00 95.31 108 LEU A O 1
ATOM 903 N N . SER A 1 109 ? -8.109 13.260 18.066 1.00 94.75 109 SER A N 1
ATOM 904 C CA . SER A 1 109 ? -8.622 12.993 19.413 1.00 94.75 109 SER A CA 1
ATOM 905 C C . SER A 1 109 ? -9.916 13.769 19.669 1.00 94.75 109 SER A C 1
ATOM 907 O O . SER A 1 109 ? -10.908 13.192 20.115 1.00 94.75 109 SER A O 1
ATOM 909 N N . GLN A 1 110 ? -9.940 15.055 19.306 1.00 96.12 110 GLN A N 1
ATOM 910 C CA . GLN A 1 110 ? -11.119 15.911 19.406 1.00 96.12 110 GLN A CA 1
ATOM 911 C C . GLN A 1 110 ? -12.233 15.453 18.459 1.00 96.12 110 GLN A C 1
ATOM 913 O O . GLN A 1 110 ? -13.376 15.305 18.888 1.00 96.12 110 GLN A O 1
ATOM 918 N N . ARG A 1 111 ? -11.903 15.179 17.190 1.00 95.06 111 ARG A N 1
ATOM 919 C CA . ARG A 1 111 ? -12.864 14.752 16.163 1.00 95.06 111 ARG A CA 1
ATOM 920 C C . ARG A 1 111 ? -13.604 13.474 16.551 1.00 95.06 111 ARG A C 1
ATOM 922 O O . ARG A 1 111 ? -14.793 13.351 16.268 1.00 95.06 111 ARG A O 1
ATOM 929 N N . PHE A 1 112 ? -12.908 12.523 17.171 1.00 95.00 112 PHE A N 1
ATOM 930 C CA . PHE A 1 112 ? -13.470 11.213 17.503 1.00 95.00 112 PHE A CA 1
ATOM 931 C C . PHE A 1 112 ? -13.872 11.054 18.970 1.00 95.00 112 PHE A C 1
ATOM 933 O O . PHE A 1 112 ? -14.498 10.047 19.312 1.00 95.00 112 PHE A O 1
ATOM 940 N N . GLY A 1 113 ? -13.542 12.021 19.831 1.00 94.56 113 GLY A N 1
ATOM 941 C CA . GLY A 1 113 ? -13.740 11.905 21.277 1.00 94.56 113 GLY A CA 1
ATOM 942 C C . GLY A 1 113 ? -12.926 10.758 21.882 1.00 94.56 113 GLY A C 1
ATOM 943 O O . GLY A 1 113 ? -13.406 10.056 22.770 1.00 94.56 113 GLY A O 1
ATOM 944 N N . LEU A 1 114 ? -11.721 10.521 21.360 1.00 92.12 114 LEU A N 1
ATOM 945 C CA . LEU A 1 114 ? -10.817 9.450 21.783 1.00 92.12 114 LEU A CA 1
ATOM 946 C C . LEU A 1 114 ? -9.515 10.052 22.295 1.00 92.12 114 LEU A C 1
ATOM 948 O O . LEU A 1 114 ? -9.089 11.098 21.825 1.00 92.12 114 LEU A O 1
ATOM 952 N N . SER A 1 115 ? -8.849 9.379 23.227 1.00 90.38 115 SER A N 1
ATOM 953 C CA . SER A 1 115 ? -7.537 9.803 23.707 1.00 90.38 115 SER A CA 1
ATOM 954 C C . SER A 1 115 ? -6.622 8.608 23.922 1.00 90.38 115 SER A C 1
ATOM 956 O O . SER A 1 115 ? -7.044 7.518 24.314 1.00 90.38 115 SER A O 1
ATOM 958 N N . LEU A 1 116 ? -5.338 8.817 23.647 1.00 89.31 116 LEU A N 1
ATOM 959 C CA . LEU A 1 116 ? -4.308 7.828 23.921 1.00 89.31 116 LEU A CA 1
ATOM 960 C C . LEU A 1 116 ? -4.043 7.776 25.429 1.00 89.31 116 LEU A C 1
ATOM 962 O O . LEU A 1 116 ? -3.727 8.790 26.045 1.00 89.31 116 LEU A O 1
ATOM 966 N N . LYS A 1 117 ? -4.089 6.581 26.028 1.00 84.12 117 LYS A N 1
ATOM 967 C CA . LYS A 1 117 ? -3.843 6.399 27.475 1.00 84.12 117 LYS A CA 1
ATOM 968 C C . LYS A 1 117 ? -2.402 6.677 27.916 1.00 84.12 117 LYS A C 1
ATOM 970 O O . LYS A 1 117 ? -2.115 6.736 29.109 1.00 84.12 117 LYS A O 1
ATOM 975 N N . ARG A 1 118 ? -1.470 6.755 26.966 1.00 84.81 118 ARG A N 1
ATOM 976 C CA . ARG A 1 118 ? -0.035 6.986 27.186 1.00 84.81 118 ARG A CA 1
ATOM 977 C C . ARG A 1 118 ? 0.495 7.978 26.151 1.00 84.81 118 ARG A C 1
ATOM 979 O O . ARG A 1 118 ? -0.036 7.983 25.037 1.00 84.81 118 ARG A O 1
ATOM 986 N N . PRO A 1 119 ? 1.565 8.730 26.469 1.00 87.75 119 PRO A N 1
ATOM 987 C CA . PRO A 1 119 ? 2.208 9.624 25.512 1.00 87.75 119 PRO A CA 1
ATOM 988 C C . PRO A 1 119 ? 2.633 8.893 24.237 1.00 87.75 119 PRO A C 1
ATOM 990 O O . PRO A 1 119 ? 3.171 7.782 24.307 1.00 87.75 119 PRO A O 1
ATOM 993 N N . LEU A 1 120 ? 2.418 9.539 23.093 1.00 92.44 120 LEU A N 1
ATOM 994 C CA . LEU A 1 120 ? 2.839 9.040 21.790 1.00 92.44 120 LEU A CA 1
ATOM 995 C C . LEU A 1 120 ? 4.371 9.030 21.697 1.00 92.44 120 LEU A C 1
ATOM 997 O O . LEU A 1 120 ? 5.037 9.971 22.130 1.00 92.44 120 LEU A O 1
ATOM 1001 N N . SER A 1 121 ? 4.928 7.957 21.140 1.00 93.00 121 SER A N 1
ATOM 1002 C CA . SER A 1 121 ? 6.354 7.835 20.824 1.00 93.00 121 SER A CA 1
ATOM 1003 C C . SER A 1 121 ? 6.549 7.637 19.325 1.00 93.00 121 SER A C 1
ATOM 1005 O O . SER A 1 121 ? 6.047 6.671 18.762 1.00 93.00 121 SER A O 1
ATOM 1007 N N . VAL A 1 122 ? 7.299 8.511 18.669 1.00 92.88 122 VAL A N 1
ATOM 1008 C CA . VAL A 1 122 ? 7.568 8.425 17.231 1.00 92.88 122 VAL A CA 1
ATOM 1009 C C . VAL A 1 122 ? 9.029 8.067 17.007 1.00 92.88 122 VAL A C 1
ATOM 1011 O O . VAL A 1 122 ? 9.917 8.667 17.607 1.00 92.88 122 VAL A O 1
ATOM 1014 N N . PHE A 1 123 ? 9.271 7.075 16.156 1.00 92.06 123 PHE A N 1
ATOM 1015 C CA . PHE A 1 123 ? 10.598 6.607 15.772 1.00 92.06 123 PHE A CA 1
ATOM 1016 C C . PHE A 1 123 ? 10.807 6.858 14.283 1.00 92.06 123 PHE A C 1
ATOM 1018 O O . PHE A 1 123 ? 10.104 6.267 13.464 1.00 92.06 123 PHE A O 1
ATOM 1025 N N . VAL A 1 124 ? 11.779 7.697 13.931 1.00 92.38 124 VAL A N 1
ATOM 1026 C CA . VAL A 1 124 ? 12.077 8.036 12.536 1.00 92.38 124 VAL A CA 1
ATOM 1027 C C . VAL A 1 124 ? 13.365 7.363 12.094 1.00 92.38 124 VAL A C 1
ATOM 1029 O O . VAL A 1 124 ? 14.438 7.609 12.648 1.00 92.38 124 VAL A O 1
ATOM 1032 N N . PHE A 1 125 ? 13.232 6.499 11.095 1.00 91.56 125 PHE A N 1
ATOM 1033 C CA . PHE A 1 125 ? 14.325 5.810 10.428 1.00 91.56 125 PHE A CA 1
ATOM 1034 C C . PHE A 1 125 ? 14.725 6.568 9.157 1.00 91.56 125 PHE A C 1
ATOM 1036 O O . PHE A 1 125 ? 13.863 7.182 8.530 1.00 91.56 125 PHE A O 1
ATOM 1043 N N . PRO A 1 126 ? 15.994 6.494 8.723 1.00 88.75 126 PRO A N 1
ATOM 1044 C CA . PRO A 1 126 ? 16.451 7.125 7.490 1.00 88.75 126 PRO A CA 1
ATOM 1045 C C . PRO A 1 126 ? 15.743 6.581 6.250 1.00 88.75 126 PRO A C 1
ATOM 1047 O O . PRO A 1 126 ? 15.384 7.362 5.374 1.00 88.75 126 PRO A O 1
ATOM 1050 N N . THR A 1 127 ? 15.543 5.255 6.178 1.00 85.44 127 THR A N 1
ATOM 1051 C CA . THR A 1 127 ? 14.995 4.603 4.980 1.00 85.44 127 THR A CA 1
ATOM 1052 C C . THR A 1 127 ? 13.935 3.541 5.258 1.00 85.44 127 THR A C 1
ATOM 1054 O O . THR A 1 127 ? 13.999 2.821 6.260 1.00 85.44 127 THR A O 1
ATOM 1057 N N . MET A 1 128 ? 13.003 3.371 4.315 1.00 83.25 128 MET A N 1
ATOM 1058 C CA . MET A 1 128 ? 12.029 2.270 4.322 1.00 83.25 128 MET A CA 1
ATOM 1059 C C . MET A 1 128 ? 12.719 0.902 4.226 1.00 83.25 128 MET A C 1
ATOM 1061 O O . MET A 1 128 ? 12.266 -0.071 4.833 1.00 83.25 128 MET A O 1
ATOM 1065 N N . SER A 1 129 ? 13.840 0.820 3.499 1.00 80.88 129 SER A N 1
ATOM 1066 C CA . SER A 1 129 ? 14.647 -0.403 3.396 1.00 80.88 129 SER A CA 1
ATOM 1067 C C . SER A 1 129 ? 15.154 -0.851 4.768 1.00 80.88 129 SER A C 1
ATOM 1069 O O . SER A 1 129 ? 15.051 -2.028 5.118 1.00 80.88 129 SER A O 1
ATOM 1071 N N . GLU A 1 130 ? 15.610 0.089 5.601 1.00 83.25 130 GLU A N 1
ATOM 1072 C CA . GLU A 1 130 ? 16.054 -0.228 6.957 1.00 83.25 130 GLU A CA 1
ATOM 1073 C C . GLU A 1 130 ? 14.908 -0.776 7.819 1.00 83.25 130 GLU A C 1
ATOM 1075 O O . GLU A 1 130 ? 15.071 -1.805 8.478 1.00 83.25 130 GLU A O 1
ATOM 1080 N N . ILE A 1 131 ? 13.730 -0.145 7.774 1.00 81.69 131 ILE A N 1
ATOM 1081 C CA . ILE A 1 131 ? 12.531 -0.637 8.471 1.00 81.69 131 ILE A CA 1
ATOM 1082 C C . ILE A 1 131 ? 12.177 -2.044 7.989 1.00 81.69 131 ILE A C 1
ATOM 1084 O O . ILE A 1 131 ? 11.933 -2.931 8.808 1.00 81.69 131 ILE A O 1
ATOM 1088 N N . SER A 1 132 ? 12.208 -2.274 6.678 1.00 78.00 132 SER A N 1
ATOM 1089 C CA . SER A 1 132 ? 11.853 -3.560 6.074 1.00 78.00 132 SER A CA 1
ATOM 1090 C C . SER A 1 132 ? 12.794 -4.673 6.525 1.00 78.00 132 SER A C 1
ATOM 1092 O O . SER A 1 132 ? 12.344 -5.743 6.939 1.00 78.00 132 SER A O 1
ATOM 1094 N N . GLN A 1 133 ? 14.100 -4.406 6.568 1.00 76.56 133 GLN A N 1
ATOM 1095 C CA . GLN A 1 133 ? 15.096 -5.355 7.069 1.00 76.56 133 GLN A CA 1
ATOM 1096 C C . GLN A 1 133 ? 14.974 -5.590 8.580 1.00 76.56 133 GLN A C 1
ATOM 1098 O O . GLN A 1 133 ? 15.118 -6.723 9.059 1.00 76.56 133 GLN A O 1
ATOM 1103 N N . LEU A 1 134 ? 14.724 -4.524 9.344 1.00 75.75 134 LEU A N 1
ATOM 1104 C CA . LEU A 1 134 ? 14.730 -4.568 10.799 1.00 75.75 134 LEU A CA 1
ATOM 1105 C C . LEU A 1 134 ? 13.441 -5.163 11.364 1.00 75.75 134 LEU A C 1
ATOM 1107 O O . LEU A 1 134 ? 13.504 -5.978 12.279 1.00 75.75 134 LEU A O 1
ATOM 1111 N N . LEU A 1 135 ? 12.285 -4.786 10.826 1.00 69.81 135 LEU A N 1
ATOM 1112 C CA . LEU A 1 135 ? 10.965 -5.186 11.313 1.00 69.81 135 LEU A CA 1
ATOM 1113 C C . LEU A 1 135 ? 10.327 -6.304 10.479 1.00 69.81 135 LEU A C 1
ATOM 1115 O O . LEU A 1 135 ? 9.302 -6.847 10.893 1.00 69.81 135 LEU A O 1
ATOM 1119 N N . ARG A 1 136 ? 10.949 -6.703 9.357 1.00 70.19 136 ARG A N 1
ATOM 1120 C CA . ARG A 1 136 ? 10.433 -7.730 8.431 1.00 70.19 136 ARG A CA 1
ATOM 1121 C C . ARG A 1 136 ? 9.006 -7.418 7.974 1.00 70.19 136 ARG A C 1
ATOM 1123 O O . ARG A 1 136 ? 8.132 -8.287 8.022 1.00 70.19 136 ARG A O 1
ATOM 1130 N N . THR A 1 137 ? 8.783 -6.158 7.615 1.00 66.44 137 THR A N 1
ATOM 1131 C CA . THR A 1 137 ? 7.518 -5.641 7.094 1.00 66.44 137 THR A CA 1
ATOM 1132 C C . THR A 1 137 ? 7.811 -4.558 6.067 1.00 66.44 137 THR A C 1
ATOM 1134 O O . THR A 1 137 ? 8.573 -3.641 6.352 1.00 66.44 137 THR A O 1
ATOM 1137 N N . GLU A 1 138 ? 7.208 -4.654 4.889 1.00 67.69 138 GLU A N 1
ATOM 1138 C CA . GLU A 1 138 ? 7.279 -3.599 3.879 1.00 67.69 138 GLU A CA 1
ATOM 1139 C C . GLU A 1 138 ? 6.256 -2.521 4.231 1.00 67.69 138 GLU A C 1
ATOM 1141 O O . GLU A 1 138 ? 5.072 -2.648 3.918 1.00 67.69 138 GLU A O 1
ATOM 1146 N N . ALA A 1 139 ? 6.690 -1.496 4.959 1.00 69.00 139 ALA A N 1
ATOM 1147 C CA . ALA A 1 139 ? 5.832 -0.375 5.308 1.00 69.00 139 ALA A CA 1
ATOM 1148 C C . ALA A 1 139 ? 6.648 0.917 5.435 1.00 69.00 139 ALA A C 1
ATOM 1150 O O . ALA A 1 139 ? 7.707 0.933 6.067 1.00 69.00 139 ALA A O 1
ATOM 1151 N N . SER A 1 140 ? 6.143 1.999 4.841 1.00 74.12 140 SER A N 1
ATOM 1152 C CA . SER A 1 140 ? 6.696 3.354 4.972 1.00 74.12 140 SER A CA 1
ATOM 1153 C C . SER A 1 140 ? 6.394 3.980 6.336 1.00 74.12 140 SER A C 1
ATOM 1155 O O . SER A 1 140 ? 7.157 4.811 6.830 1.00 74.12 140 SER A O 1
ATOM 1157 N N . ALA A 1 141 ? 5.298 3.555 6.958 1.00 84.06 141 ALA A N 1
ATOM 1158 C CA . ALA A 1 141 ? 4.905 3.901 8.310 1.00 84.06 141 ALA A CA 1
ATOM 1159 C C . ALA A 1 141 ? 4.244 2.687 8.981 1.00 84.06 141 ALA A C 1
ATOM 1161 O O . ALA A 1 141 ? 3.736 1.799 8.298 1.00 84.06 141 ALA A O 1
ATOM 1162 N N . PHE A 1 142 ? 4.321 2.597 10.311 1.00 85.69 142 PHE A N 1
ATOM 1163 C CA . PHE A 1 142 ? 3.700 1.494 11.045 1.00 85.69 142 PHE A CA 1
ATOM 1164 C C . PHE A 1 142 ? 3.388 1.840 12.507 1.00 85.69 142 PHE A C 1
ATOM 1166 O O . PHE A 1 142 ? 4.259 2.291 13.257 1.00 85.69 142 PHE A O 1
ATOM 1173 N N . ALA A 1 143 ? 2.163 1.555 12.947 1.00 88.19 143 ALA A N 1
ATOM 1174 C CA . ALA A 1 143 ? 1.686 1.787 14.303 1.00 88.19 143 ALA A CA 1
ATOM 1175 C C . ALA A 1 143 ? 1.973 0.625 15.265 1.00 88.19 143 ALA A C 1
ATOM 1177 O O . ALA A 1 143 ? 1.824 -0.559 14.963 1.00 88.19 143 ALA A O 1
ATOM 1178 N N . LEU A 1 144 ? 2.256 0.979 16.517 1.00 87.88 144 LEU A N 1
ATOM 1179 C CA . LEU A 1 144 ? 2.544 0.079 17.632 1.00 87.88 144 LEU A CA 1
ATOM 1180 C C . LEU A 1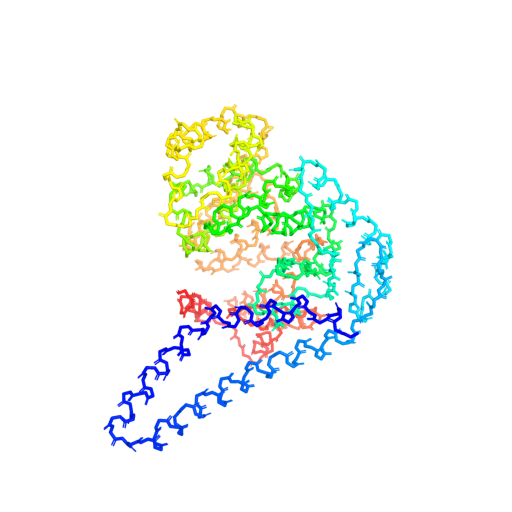 144 ? 1.516 0.290 18.761 1.00 87.88 144 LEU A C 1
ATOM 1182 O O . LEU A 1 144 ? 1.855 0.872 19.798 1.00 87.88 144 LEU A O 1
ATOM 1186 N N . PRO A 1 145 ? 0.265 -0.196 18.627 1.00 84.38 145 PRO A N 1
ATOM 1187 C CA . PRO A 1 145 ? -0.822 0.142 19.553 1.00 84.38 145 PRO A CA 1
ATOM 1188 C C . PRO A 1 145 ? -0.557 -0.172 21.019 1.00 84.38 145 PRO A C 1
ATOM 1190 O O . PRO A 1 145 ? -0.908 0.602 21.895 1.00 84.38 145 PRO A O 1
ATOM 1193 N N . LYS A 1 146 ? 0.126 -1.281 21.323 1.00 79.56 146 LYS A N 1
ATOM 1194 C CA . LYS A 1 146 ? 0.420 -1.646 22.721 1.00 79.56 146 LYS A CA 1
ATOM 1195 C C . LYS A 1 146 ? 1.360 -0.666 23.429 1.00 79.56 146 LYS A C 1
ATOM 1197 O O . LYS A 1 146 ? 1.434 -0.663 24.660 1.00 79.56 146 LYS A O 1
ATOM 1202 N N . GLY A 1 147 ? 2.112 0.108 22.655 1.00 78.50 147 GLY A N 1
ATOM 1203 C CA . GLY A 1 147 ? 3.124 1.029 23.137 1.00 78.50 147 GLY A CA 1
ATOM 1204 C C . GLY A 1 147 ? 2.848 2.495 22.824 1.00 78.50 147 GLY A C 1
ATOM 1205 O O . GLY A 1 147 ? 3.704 3.308 23.150 1.00 78.50 147 GLY A O 1
ATOM 1206 N N . ASN A 1 148 ? 1.713 2.820 22.193 1.00 88.38 148 ASN A N 1
ATOM 1207 C CA . ASN A 1 148 ? 1.425 4.138 21.617 1.00 88.38 148 ASN A CA 1
ATOM 1208 C C . ASN A 1 148 ? 2.612 4.662 20.808 1.00 88.38 148 ASN A C 1
ATOM 1210 O O . ASN A 1 148 ? 3.126 5.748 21.060 1.00 88.38 148 ASN A O 1
ATOM 1214 N N . GLY A 1 149 ? 3.101 3.820 19.898 1.00 91.00 149 GLY A N 1
ATOM 1215 C CA . GLY A 1 149 ? 4.259 4.126 19.072 1.00 91.00 149 GLY A CA 1
ATOM 1216 C C . GLY A 1 149 ? 3.906 4.249 17.594 1.00 91.00 149 GLY A C 1
ATOM 1217 O O . GLY A 1 149 ? 3.015 3.544 17.133 1.00 91.00 149 GLY A O 1
ATOM 1218 N N . ILE A 1 150 ? 4.631 5.079 16.850 1.00 92.06 150 ILE A N 1
ATOM 1219 C CA . ILE A 1 150 ? 4.611 5.106 15.381 1.00 92.06 150 ILE A CA 1
ATOM 1220 C C . ILE A 1 150 ? 6.051 4.998 14.883 1.00 92.06 150 ILE A C 1
ATOM 1222 O O . ILE A 1 150 ? 6.956 5.615 15.444 1.00 92.06 150 ILE A O 1
ATOM 1226 N N . VAL A 1 151 ? 6.264 4.195 13.847 1.00 90.50 151 VAL A N 1
ATOM 1227 C CA . VAL A 1 151 ? 7.525 4.090 13.110 1.00 90.50 151 VAL A CA 1
ATOM 1228 C C . VAL A 1 151 ? 7.351 4.758 11.753 1.00 90.50 151 VAL A C 1
ATOM 1230 O O . VAL A 1 151 ? 6.319 4.569 11.119 1.00 90.50 151 VAL A O 1
ATOM 1233 N N . LEU A 1 152 ? 8.348 5.529 11.329 1.00 90.62 152 LEU A N 1
ATOM 1234 C CA . LEU A 1 152 ? 8.300 6.428 10.179 1.00 90.62 152 LEU A CA 1
ATOM 1235 C C . LEU A 1 152 ? 9.581 6.308 9.333 1.00 90.62 152 LEU A C 1
ATOM 1237 O O . LEU A 1 152 ? 10.678 6.326 9.892 1.00 90.62 152 LEU A O 1
ATOM 1241 N N . ALA A 1 153 ? 9.451 6.211 8.006 1.00 89.06 153 ALA A N 1
ATOM 1242 C CA . ALA A 1 153 ? 10.566 6.181 7.049 1.00 89.06 153 ALA A CA 1
ATOM 1243 C C . ALA A 1 153 ? 10.824 7.566 6.429 1.00 89.06 153 ALA A C 1
ATOM 1245 O O . ALA A 1 153 ? 10.029 8.041 5.621 1.00 89.06 153 ALA A O 1
ATOM 1246 N N . TRP A 1 154 ? 11.921 8.236 6.779 1.00 87.62 154 TRP A N 1
ATOM 1247 C CA . TRP A 1 154 ? 12.162 9.622 6.362 1.00 87.62 154 TRP A CA 1
ATOM 1248 C C . TRP A 1 154 ? 12.289 9.807 4.843 1.00 87.62 154 TRP A C 1
ATOM 1250 O O . TRP A 1 154 ? 11.748 10.763 4.289 1.00 87.62 154 TRP A O 1
ATOM 1260 N N . ASP A 1 155 ? 12.950 8.877 4.154 1.00 82.62 155 ASP A N 1
ATOM 1261 C CA . ASP A 1 155 ? 13.091 8.864 2.693 1.00 82.62 155 ASP A CA 1
ATOM 1262 C C . ASP A 1 155 ? 11.758 8.857 1.931 1.00 82.62 155 ASP A C 1
ATOM 1264 O O . ASP A 1 155 ? 11.692 9.410 0.830 1.00 82.62 155 ASP A O 1
ATOM 1268 N N . VAL A 1 156 ? 10.715 8.257 2.512 1.00 75.81 156 VAL A N 1
ATOM 1269 C CA . VAL A 1 156 ? 9.349 8.266 1.978 1.00 75.81 156 VAL A CA 1
ATOM 1270 C C . VAL A 1 156 ? 8.603 9.521 2.423 1.00 75.81 156 VAL A C 1
ATOM 1272 O O . VAL A 1 156 ? 7.951 10.167 1.611 1.00 75.81 156 VAL A O 1
ATOM 1275 N N . LEU A 1 157 ? 8.730 9.906 3.693 1.00 73.31 157 LEU A N 1
ATOM 1276 C CA . LEU A 1 157 ? 7.978 11.020 4.279 1.00 73.31 157 LEU A CA 1
ATOM 1277 C C . LEU A 1 157 ? 8.378 12.394 3.732 1.00 73.31 157 LEU A C 1
ATOM 1279 O O . LEU A 1 157 ? 7.539 13.291 3.683 1.00 73.31 157 LEU A O 1
ATOM 1283 N N . ARG A 1 158 ? 9.625 12.560 3.276 1.00 72.25 158 ARG A N 1
ATOM 1284 C CA . ARG A 1 158 ? 10.087 13.802 2.635 1.00 72.25 158 ARG A CA 1
ATOM 1285 C C . ARG A 1 158 ? 9.486 14.054 1.245 1.00 72.25 158 ARG A C 1
ATOM 1287 O O . ARG A 1 158 ? 9.660 15.148 0.725 1.00 72.25 158 ARG A O 1
ATOM 1294 N N . LYS A 1 159 ? 8.789 13.083 0.639 1.00 62.84 159 LYS A N 1
ATOM 1295 C CA . LYS A 1 159 ? 8.293 13.149 -0.753 1.00 62.84 159 LYS A CA 1
ATOM 1296 C C . LYS A 1 159 ? 7.069 14.055 -0.994 1.00 62.84 159 LYS A C 1
ATOM 1298 O O . LYS A 1 159 ? 6.416 13.910 -2.013 1.00 62.84 159 LYS A O 1
ATOM 1303 N N . GLY A 1 160 ? 6.776 15.010 -0.106 1.00 52.94 160 GLY A N 1
ATOM 1304 C CA . GLY A 1 160 ? 5.774 16.062 -0.337 1.00 52.94 160 GLY A CA 1
ATOM 1305 C C . GLY A 1 160 ? 4.300 15.606 -0.377 1.00 52.94 160 GLY A C 1
ATOM 1306 O O . GLY A 1 160 ? 3.931 14.584 -0.930 1.00 52.94 160 GLY A O 1
ATOM 1307 N N . GLN A 1 161 ? 3.427 16.410 0.235 1.00 53.50 161 GLN A N 1
ATOM 1308 C CA . GLN A 1 161 ? 1.947 16.380 0.193 1.00 53.50 161 GLN A CA 1
ATOM 1309 C C . GLN A 1 161 ? 1.154 15.202 0.807 1.00 53.50 161 GLN A C 1
ATOM 1311 O O . GLN A 1 161 ? -0.006 15.422 1.146 1.00 53.50 161 GLN A O 1
ATOM 1316 N N . VAL A 1 162 ? 1.724 14.016 1.058 1.00 64.00 162 VAL A N 1
ATOM 1317 C CA . VAL A 1 162 ? 0.984 12.867 1.668 1.00 64.00 162 VAL A CA 1
ATOM 1318 C C . VAL A 1 162 ? 1.386 12.531 3.113 1.00 64.00 162 VAL A C 1
ATOM 1320 O O . VAL A 1 162 ? 0.812 11.646 3.748 1.00 64.00 162 VAL A O 1
ATOM 1323 N N . LEU A 1 163 ? 2.347 13.274 3.669 1.00 77.00 163 LEU A N 1
ATOM 1324 C CA . LEU A 1 163 ? 2.919 13.060 5.004 1.00 77.00 163 LEU A CA 1
ATOM 1325 C C . LEU A 1 163 ? 1.862 13.008 6.114 1.00 77.00 163 LEU A C 1
ATOM 1327 O O . LEU A 1 163 ? 1.859 12.110 6.958 1.00 77.00 163 LEU A O 1
ATOM 1331 N N . ASP A 1 164 ? 0.943 13.964 6.086 1.00 86.75 164 ASP A N 1
ATOM 1332 C CA . ASP A 1 164 ? -0.106 14.099 7.091 1.00 86.75 164 ASP A CA 1
ATOM 1333 C C . ASP A 1 164 ? -1.084 12.929 6.998 1.00 86.75 164 ASP A C 1
ATOM 1335 O O . ASP A 1 164 ? -1.532 12.435 8.031 1.00 86.75 164 ASP A O 1
ATOM 1339 N N . GLY A 1 165 ? -1.354 12.448 5.779 1.00 87.31 165 GLY A N 1
ATOM 1340 C CA . GLY A 1 165 ? -2.178 11.270 5.515 1.00 87.31 165 GLY A CA 1
ATOM 1341 C C . GLY A 1 165 ? -1.606 10.018 6.176 1.00 87.31 165 GLY A C 1
ATOM 1342 O O . GLY A 1 165 ? -2.283 9.399 6.997 1.00 87.31 165 GLY A O 1
ATOM 1343 N N . HIS A 1 166 ? -0.324 9.718 5.943 1.00 86.44 166 HIS A N 1
ATOM 1344 C CA . HIS A 1 166 ? 0.347 8.575 6.573 1.00 86.44 166 HIS A CA 1
ATOM 1345 C C . HIS A 1 166 ? 0.364 8.670 8.106 1.00 86.44 166 HIS A C 1
ATOM 1347 O O . HIS A 1 166 ? 0.120 7.683 8.798 1.00 86.44 166 HIS A O 1
ATOM 1353 N N . ILE A 1 167 ? 0.610 9.857 8.670 1.00 90.62 167 ILE A N 1
ATOM 1354 C CA . ILE A 1 167 ? 0.588 10.038 10.130 1.00 90.62 167 ILE A CA 1
ATOM 1355 C C . ILE A 1 167 ? -0.831 9.834 10.678 1.00 90.62 167 ILE A C 1
ATOM 1357 O O . ILE A 1 167 ? -1.004 9.148 11.688 1.00 90.62 167 ILE A O 1
ATOM 1361 N N . ARG A 1 168 ? -1.855 10.388 10.015 1.00 93.69 168 ARG A N 1
ATOM 1362 C CA . ARG A 1 168 ? -3.271 10.191 10.371 1.00 93.69 168 ARG A CA 1
ATOM 1363 C C . ARG A 1 168 ? -3.659 8.715 10.315 1.00 93.69 168 ARG A C 1
ATOM 1365 O O . ARG A 1 168 ? -4.323 8.244 11.238 1.00 93.69 168 ARG A O 1
ATOM 1372 N N . HIS A 1 169 ? -3.199 7.990 9.295 1.00 94.12 169 HIS A N 1
ATOM 1373 C CA . HIS A 1 169 ? -3.400 6.551 9.144 1.00 94.12 169 HIS A CA 1
ATOM 1374 C C . HIS A 1 169 ? -2.862 5.784 10.361 1.00 94.12 169 HIS A C 1
ATOM 1376 O O . HIS A 1 169 ? -3.585 5.022 11.008 1.00 94.12 169 HIS A O 1
ATOM 1382 N N . GLU A 1 170 ? -1.607 6.029 10.743 1.00 94.31 170 GLU A N 1
ATOM 1383 C CA . GLU A 1 170 ? -1.006 5.334 11.884 1.00 94.31 170 GLU A CA 1
ATOM 1384 C C . GLU A 1 170 ? -1.623 5.746 13.227 1.00 94.31 170 GLU A C 1
ATOM 1386 O O . GLU A 1 170 ? -1.847 4.902 14.100 1.00 94.31 170 GLU A O 1
ATOM 1391 N N . LEU A 1 171 ? -1.979 7.022 13.400 1.00 95.31 171 LEU A N 1
ATOM 1392 C CA . LEU A 1 171 ? -2.718 7.488 14.577 1.00 95.31 171 LEU A CA 1
ATOM 1393 C C . LEU A 1 171 ? -4.091 6.816 14.689 1.00 95.31 171 LEU A C 1
ATOM 1395 O O . LEU A 1 171 ? -4.504 6.454 15.793 1.00 95.31 171 LEU A O 1
ATOM 1399 N N . ALA A 1 172 ? -4.784 6.588 13.572 1.00 95.88 172 ALA A N 1
ATOM 1400 C CA . ALA A 1 172 ? -6.060 5.885 13.555 1.00 95.88 172 ALA A CA 1
ATOM 1401 C C . ALA A 1 172 ? -5.928 4.439 14.060 1.00 95.88 172 ALA A C 1
ATOM 1403 O O . ALA A 1 172 ? -6.796 3.967 14.803 1.00 95.88 172 ALA A O 1
ATOM 1404 N N . HIS A 1 173 ? -4.826 3.744 13.754 1.00 95.12 173 HIS A N 1
ATOM 1405 C CA . HIS A 1 173 ? -4.537 2.417 14.320 1.00 95.12 173 HIS A CA 1
ATOM 1406 C C . HIS A 1 173 ? -4.346 2.447 15.839 1.00 95.12 173 HIS A C 1
ATOM 1408 O O . HIS A 1 173 ? -4.748 1.498 16.520 1.00 95.12 173 HIS A O 1
ATOM 1414 N N . LEU A 1 174 ? -3.740 3.509 16.380 1.00 94.56 174 LEU A N 1
ATOM 1415 C CA . LEU A 1 174 ? -3.580 3.684 17.827 1.00 94.56 174 LEU A CA 1
ATOM 1416 C C . LEU A 1 174 ? -4.918 4.010 18.503 1.00 94.56 174 LEU A C 1
ATOM 1418 O O . LEU A 1 174 ? -5.292 3.344 19.465 1.00 94.56 174 LEU A O 1
ATOM 1422 N N . LEU A 1 175 ? -5.665 4.982 17.974 1.00 94.12 175 LEU A N 1
ATOM 1423 C CA . LEU A 1 175 ? -6.949 5.419 18.533 1.00 94.12 175 LEU A CA 1
ATOM 1424 C C . LEU A 1 175 ? -8.004 4.309 18.475 1.00 94.12 175 LEU A C 1
ATOM 1426 O O . LEU A 1 175 ? -8.703 4.063 19.454 1.00 94.12 175 LEU A O 1
ATOM 1430 N N . SER A 1 176 ? -8.097 3.584 17.359 1.00 93.81 176 SER A N 1
ATOM 1431 C CA . SER A 1 176 ? -9.051 2.476 17.225 1.00 93.81 176 SER A CA 1
ATOM 1432 C C . SER A 1 176 ? -8.750 1.297 18.151 1.00 93.81 176 SER A C 1
ATOM 1434 O O . SER A 1 176 ? -9.670 0.583 18.555 1.00 93.81 176 SER A O 1
ATOM 1436 N N . ALA A 1 177 ? -7.488 1.112 18.554 1.00 92.38 177 ALA A N 1
ATOM 1437 C CA . ALA A 1 177 ? -7.123 0.108 19.549 1.00 92.38 177 ALA A CA 1
ATOM 1438 C C . ALA A 1 177 ? -7.680 0.418 20.950 1.00 92.38 177 ALA A C 1
ATOM 1440 O O . ALA A 1 177 ? -7.829 -0.505 21.750 1.00 92.38 177 ALA A O 1
ATOM 1441 N N . GLU A 1 178 ? -8.015 1.681 21.237 1.00 91.69 178 GLU A N 1
ATOM 1442 C CA . GLU A 1 178 ? -8.687 2.083 22.480 1.00 91.69 178 GLU A CA 1
ATOM 1443 C C . GLU A 1 178 ? -10.200 1.804 22.449 1.00 91.69 178 GLU A C 1
ATOM 1445 O O . GLU A 1 178 ? -10.831 1.743 23.503 1.00 91.69 178 GLU A O 1
ATOM 1450 N N . ILE A 1 179 ? -10.780 1.597 21.258 1.00 93.31 179 ILE A N 1
ATOM 1451 C CA . ILE A 1 179 ? -12.213 1.320 21.071 1.00 93.31 179 ILE A CA 1
ATOM 1452 C C . ILE A 1 179 ? -12.521 -0.165 21.292 1.00 93.31 179 ILE A C 1
ATOM 1454 O O . ILE A 1 179 ? -13.487 -0.508 21.970 1.00 93.31 179 ILE A O 1
ATOM 1458 N N . GLY A 1 180 ? -11.726 -1.064 20.707 1.00 90.50 180 GLY A N 1
ATOM 1459 C CA . GLY A 1 180 ? -11.992 -2.498 20.776 1.00 90.50 180 GLY A CA 1
ATOM 1460 C C . GLY A 1 180 ? -10.997 -3.356 20.002 1.00 90.50 180 GLY A C 1
ATOM 1461 O O . GLY A 1 180 ? -9.918 -2.916 19.601 1.00 90.50 180 GLY A O 1
ATOM 1462 N N . LYS A 1 181 ? -11.355 -4.628 19.787 1.00 90.62 181 LYS A N 1
ATOM 1463 C CA . LYS A 1 181 ? -10.541 -5.542 18.970 1.00 90.62 181 LYS A CA 1
ATOM 1464 C C . LYS A 1 181 ? -10.430 -5.000 17.549 1.00 90.62 181 LYS A C 1
ATOM 1466 O O . LYS A 1 181 ? -11.416 -4.535 16.999 1.00 90.62 181 LYS A O 1
ATOM 1471 N N . ARG A 1 182 ? -9.257 -5.108 16.926 1.00 88.31 182 ARG A N 1
ATOM 1472 C CA . ARG A 1 182 ? -9.028 -4.541 15.584 1.00 88.31 182 ARG A CA 1
ATOM 1473 C C . ARG A 1 182 ? -9.393 -5.484 14.437 1.00 88.31 182 ARG A C 1
ATOM 1475 O O . ARG A 1 182 ? -9.606 -5.027 13.331 1.00 88.31 182 ARG A O 1
ATOM 1482 N N . GLU A 1 183 ? -9.456 -6.786 14.682 1.00 87.69 183 GLU A N 1
ATOM 1483 C CA . GLU A 1 183 ? -9.834 -7.773 13.663 1.00 87.69 183 GLU A CA 1
ATOM 1484 C C . GLU A 1 183 ? -11.291 -7.602 13.182 1.00 87.69 183 GLU A C 1
ATOM 1486 O O . GLU A 1 183 ? -12.149 -7.224 13.991 1.00 87.69 183 GLU A O 1
ATOM 1491 N N . PRO A 1 184 ? -11.599 -7.909 11.906 1.00 93.38 184 PRO A N 1
ATOM 1492 C CA . PRO A 1 184 ? -10.688 -8.316 10.815 1.00 93.38 184 PRO A CA 1
ATOM 1493 C C . PRO A 1 184 ? -9.903 -7.137 10.201 1.00 93.38 184 PRO A C 1
ATOM 1495 O O . PRO A 1 184 ? -10.200 -5.979 10.500 1.00 93.38 184 PRO A O 1
ATOM 1498 N N . TYR A 1 185 ? -8.924 -7.407 9.322 1.00 92.62 185 TYR A N 1
ATOM 1499 C CA . TYR A 1 185 ? -8.150 -6.345 8.645 1.00 92.62 185 TYR A CA 1
ATOM 1500 C C . TYR A 1 185 ? -9.041 -5.321 7.938 1.00 92.62 185 TYR A C 1
ATOM 1502 O O . TYR A 1 185 ? -8.799 -4.127 8.082 1.00 92.62 185 TYR A O 1
ATOM 1510 N N . PHE A 1 186 ? -10.110 -5.774 7.277 1.00 95.75 186 PHE A N 1
ATOM 1511 C CA . PHE A 1 186 ? -11.099 -4.907 6.633 1.00 95.75 186 PHE A CA 1
ATOM 1512 C C . PHE A 1 186 ? -11.577 -3.762 7.534 1.00 95.75 186 PHE A C 1
ATOM 1514 O O . PHE A 1 186 ? -11.580 -2.603 7.131 1.00 95.75 186 PHE A O 1
ATOM 1521 N N . LYS A 1 187 ? -11.904 -4.073 8.792 1.00 95.12 187 LYS A N 1
ATOM 1522 C CA . LYS A 1 187 ? -12.371 -3.091 9.774 1.00 95.12 187 LYS A CA 1
ATOM 1523 C C . LYS A 1 187 ? -11.265 -2.124 10.191 1.00 95.12 187 LYS A C 1
ATOM 1525 O O . LYS A 1 187 ? -11.489 -0.922 10.320 1.00 95.12 187 LYS A O 1
ATOM 1530 N N . ARG A 1 188 ? -10.075 -2.667 10.459 1.00 94.81 188 ARG A N 1
ATOM 1531 C CA . ARG A 1 188 ? -8.928 -1.897 10.945 1.00 94.81 188 ARG A CA 1
ATOM 1532 C C . ARG A 1 188 ? -8.408 -0.930 9.891 1.00 94.81 188 ARG A C 1
ATOM 1534 O O . ARG A 1 188 ? -8.318 0.261 10.160 1.00 94.81 188 ARG A O 1
ATOM 1541 N N . GLU A 1 189 ? -8.066 -1.460 8.724 1.00 95.94 189 GLU A N 1
ATOM 1542 C CA . GLU A 1 189 ? -7.524 -0.678 7.617 1.00 95.94 189 GLU A CA 1
ATOM 1543 C C . GLU A 1 189 ? -8.593 0.260 7.055 1.00 95.94 189 GLU A C 1
ATOM 1545 O O . GLU A 1 189 ? -8.288 1.408 6.765 1.00 95.94 189 GLU A O 1
ATOM 1550 N N . GLY A 1 190 ? -9.864 -0.162 7.003 1.00 97.44 190 GLY A N 1
ATOM 1551 C CA . GLY A 1 190 ? -10.959 0.710 6.578 1.00 97.44 190 GLY A CA 1
ATOM 155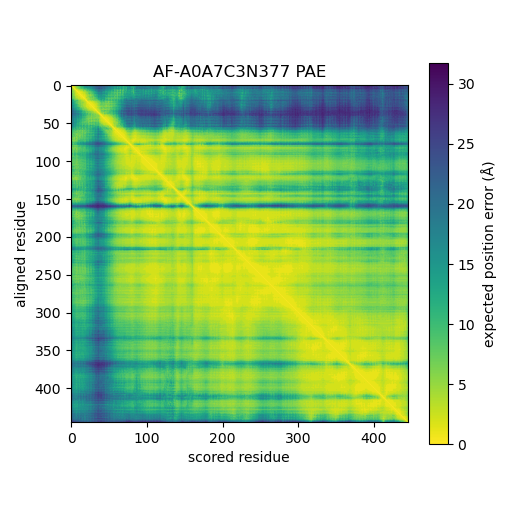2 C C . GLY A 1 190 ? -11.081 1.976 7.428 1.00 97.44 190 GLY A C 1
ATOM 1553 O O . GLY A 1 190 ? -11.158 3.078 6.891 1.00 97.44 190 GLY A O 1
ATOM 1554 N N . PHE A 1 191 ? -11.001 1.853 8.757 1.00 97.69 191 PHE A N 1
ATOM 1555 C CA . PHE A 1 191 ? -10.960 3.031 9.626 1.00 97.69 191 PHE A CA 1
ATOM 1556 C C . PHE A 1 191 ? -9.714 3.888 9.384 1.00 97.69 191 PHE A C 1
ATOM 1558 O O . PHE A 1 191 ? -9.837 5.104 9.272 1.00 97.69 191 PHE A O 1
ATOM 1565 N N . ALA A 1 192 ? -8.534 3.278 9.264 1.00 96.69 192 ALA A N 1
ATOM 1566 C CA . ALA A 1 192 ? -7.293 4.022 9.080 1.00 96.69 192 ALA A CA 1
ATOM 1567 C C . ALA A 1 192 ? -7.242 4.795 7.751 1.00 96.69 192 ALA A C 1
ATOM 1569 O O . ALA A 1 192 ? -6.960 5.992 7.760 1.00 96.69 192 ALA A O 1
ATOM 1570 N N . VAL A 1 193 ? -7.627 4.161 6.639 1.00 96.69 193 VAL A N 1
ATOM 1571 C CA . VAL A 1 193 ? -7.699 4.790 5.309 1.00 96.69 193 VAL A CA 1
ATOM 1572 C C . VAL A 1 193 ? -8.760 5.891 5.270 1.00 96.69 193 VAL A C 1
ATOM 1574 O O . VAL A 1 193 ? -8.560 6.940 4.662 1.00 96.69 193 VAL A O 1
ATOM 1577 N N . TRP A 1 194 ? -9.900 5.703 5.938 1.00 97.62 194 TRP A N 1
ATOM 1578 C CA . TRP A 1 194 ? -10.905 6.764 6.020 1.00 97.62 194 TRP A CA 1
ATOM 1579 C C . TRP A 1 194 ? -10.394 8.000 6.778 1.00 97.62 194 TRP A C 1
ATOM 1581 O O . TRP A 1 194 ? -10.665 9.131 6.370 1.00 97.62 194 TRP A O 1
ATOM 1591 N N . VAL A 1 195 ? -9.655 7.795 7.873 1.00 96.38 195 VAL A N 1
ATOM 1592 C CA . VAL A 1 195 ? -9.080 8.878 8.689 1.00 96.38 195 VAL A CA 1
ATOM 1593 C C . VAL A 1 195 ? -7.927 9.588 7.978 1.00 96.38 195 VAL A C 1
ATOM 1595 O O . VAL A 1 195 ? -7.773 10.800 8.136 1.00 96.38 195 VAL A O 1
ATOM 1598 N N . GLU A 1 196 ? -7.152 8.852 7.183 1.00 93.19 196 GLU A N 1
ATOM 1599 C CA . GLU A 1 196 ? -6.126 9.382 6.280 1.00 93.19 196 GLU A CA 1
ATOM 1600 C C . GLU A 1 196 ? -6.707 10.405 5.290 1.00 93.19 196 GLU A C 1
ATOM 1602 O O . GLU A 1 196 ? -6.101 11.448 5.053 1.00 93.19 196 GLU A O 1
ATOM 1607 N N . GLY A 1 197 ? -7.935 10.177 4.813 1.00 89.88 197 GLY A N 1
ATOM 1608 C CA . GLY A 1 197 ? -8.758 11.168 4.112 1.00 89.88 197 GLY A CA 1
ATOM 1609 C C . GLY A 1 197 ? -8.491 11.275 2.609 1.00 89.88 197 GLY A C 1
ATOM 1610 O O . GLY A 1 197 ? -9.444 11.393 1.832 1.00 89.88 197 GLY A O 1
ATOM 1611 N N . SER A 1 198 ? -7.234 11.168 2.184 1.00 89.44 198 SER A N 1
ATOM 1612 C CA . SER A 1 198 ? -6.848 11.095 0.774 1.00 89.44 198 SER A CA 1
ATOM 1613 C C . SER A 1 198 ? -5.707 10.105 0.550 1.00 89.44 198 SER A C 1
ATOM 1615 O O . SER A 1 198 ? -4.845 9.927 1.400 1.00 89.44 198 SER A O 1
ATOM 1617 N N . LEU A 1 199 ? -5.705 9.471 -0.620 1.00 87.06 199 LEU A N 1
ATOM 1618 C CA . LEU A 1 199 ? -4.622 8.619 -1.105 1.00 87.06 199 LEU A CA 1
ATOM 1619 C C . LEU A 1 199 ? -4.051 9.285 -2.356 1.00 87.06 199 LEU A C 1
ATOM 1621 O O . LEU A 1 199 ? -4.821 9.711 -3.217 1.00 87.06 199 LEU A O 1
ATOM 1625 N N . ASP A 1 200 ? -2.730 9.430 -2.450 1.00 80.56 200 ASP A N 1
ATOM 1626 C CA . ASP A 1 200 ? -2.061 10.101 -3.579 1.00 80.56 200 ASP A CA 1
ATOM 1627 C C . ASP A 1 200 ? -2.693 11.469 -3.932 1.00 80.56 200 ASP A C 1
ATOM 1629 O O . ASP A 1 200 ? -2.908 11.813 -5.093 1.00 80.56 200 ASP A O 1
ATOM 1633 N N . GLY A 1 201 ? -3.090 12.234 -2.906 1.00 85.25 201 GLY A N 1
ATOM 1634 C CA . GLY A 1 201 ? -3.731 13.546 -3.062 1.00 85.25 201 GLY A CA 1
ATOM 1635 C C . GLY A 1 201 ? -5.193 13.521 -3.539 1.00 85.25 201 GLY A C 1
ATOM 1636 O O . GLY A 1 201 ? -5.789 14.586 -3.701 1.00 85.25 201 GLY A O 1
ATOM 1637 N N . LYS A 1 202 ? -5.805 12.345 -3.733 1.00 90.88 202 LYS A N 1
ATOM 1638 C CA . LYS A 1 202 ? -7.208 12.191 -4.161 1.00 90.88 202 LYS A CA 1
ATOM 1639 C C . LYS A 1 202 ? -8.096 11.632 -3.050 1.00 90.88 202 LYS A C 1
ATOM 1641 O O . LYS A 1 202 ? -7.621 10.851 -2.226 1.00 90.88 202 LYS A O 1
ATOM 1646 N N . PRO A 1 203 ? -9.396 11.980 -3.011 1.00 94.81 203 PRO A N 1
ATOM 1647 C CA . PRO A 1 203 ? -10.323 11.417 -2.032 1.00 94.81 203 PRO A CA 1
ATOM 1648 C C . PRO A 1 203 ? -10.340 9.885 -2.066 1.00 94.81 203 PRO A C 1
ATOM 1650 O O . PRO A 1 203 ? -10.262 9.285 -3.132 1.00 94.81 203 PRO A O 1
ATOM 1653 N N . VAL A 1 204 ? -10.525 9.229 -0.922 1.00 96.56 204 VAL A N 1
ATOM 1654 C CA . VAL A 1 204 ? -10.601 7.752 -0.874 1.00 96.56 204 VAL A CA 1
ATOM 1655 C C . VAL A 1 204 ? -11.711 7.196 -1.785 1.00 96.56 204 VAL A C 1
ATOM 1657 O O . VAL A 1 204 ? -11.529 6.160 -2.421 1.00 96.56 204 VAL A O 1
ATOM 1660 N N . ASP A 1 205 ? -12.836 7.912 -1.905 1.00 97.75 205 ASP A N 1
ATOM 1661 C CA . ASP A 1 205 ? -13.950 7.553 -2.798 1.00 97.75 205 ASP A CA 1
ATOM 1662 C C . ASP A 1 205 ? -13.524 7.507 -4.283 1.00 97.75 205 ASP A C 1
ATOM 1664 O O . ASP A 1 205 ? -14.005 6.649 -5.024 1.00 97.75 205 ASP A O 1
ATOM 1668 N N . PHE A 1 206 ? -12.584 8.366 -4.705 1.00 97.62 206 PHE A N 1
ATOM 1669 C CA . PHE A 1 206 ? -12.005 8.342 -6.055 1.00 97.62 206 PHE A CA 1
ATOM 1670 C C . PHE A 1 206 ? -11.294 7.011 -6.308 1.00 97.62 206 PHE A C 1
ATOM 1672 O O . PHE A 1 206 ? -11.569 6.321 -7.287 1.00 97.62 206 PHE A O 1
ATOM 1679 N N . HIS A 1 207 ? -10.420 6.604 -5.384 1.00 96.25 207 HIS A N 1
ATOM 1680 C CA . HIS A 1 207 ? -9.672 5.353 -5.513 1.00 96.25 207 HIS A CA 1
ATOM 1681 C C . HIS A 1 207 ? -10.570 4.125 -5.418 1.00 96.25 207 HIS A C 1
ATOM 1683 O O . HIS A 1 207 ? -10.350 3.158 -6.140 1.00 96.25 207 HIS A O 1
ATOM 1689 N N . ALA A 1 208 ? -11.620 4.157 -4.594 1.00 97.25 208 ALA A N 1
ATOM 1690 C CA . ALA A 1 208 ? -12.608 3.082 -4.567 1.00 97.25 208 ALA A CA 1
ATOM 1691 C C . ALA A 1 208 ? -13.307 2.920 -5.928 1.00 97.25 208 ALA A C 1
ATOM 1693 O O . ALA A 1 208 ? -13.425 1.797 -6.419 1.00 97.25 208 ALA A O 1
ATOM 1694 N N . LEU A 1 209 ? -13.694 4.025 -6.580 1.00 97.62 209 LEU A N 1
ATOM 1695 C CA . LEU A 1 209 ? -14.235 3.999 -7.942 1.00 97.62 209 LEU A CA 1
ATOM 1696 C C . LEU A 1 209 ? -13.230 3.455 -8.962 1.00 97.62 209 LEU A C 1
ATOM 1698 O O . LEU A 1 209 ? -13.619 2.641 -9.799 1.00 97.62 209 LEU A O 1
ATOM 1702 N N . VAL A 1 210 ? -11.951 3.841 -8.872 1.00 96.75 210 VAL A N 1
ATOM 1703 C CA . VAL A 1 210 ? -10.889 3.293 -9.735 1.00 96.75 210 VAL A CA 1
ATOM 1704 C C . VAL A 1 210 ? -10.831 1.769 -9.618 1.00 96.75 210 VAL A C 1
ATOM 1706 O O . VAL A 1 210 ? -10.819 1.079 -10.637 1.00 96.75 210 VAL A O 1
ATOM 1709 N N . GLN A 1 211 ? -10.853 1.219 -8.401 1.00 95.31 211 GLN A N 1
ATOM 1710 C CA . GLN A 1 211 ? -10.808 -0.233 -8.190 1.00 95.31 211 GLN A CA 1
ATOM 1711 C C . GLN A 1 211 ? -12.074 -0.931 -8.720 1.00 95.31 211 GLN A C 1
ATOM 1713 O O . GLN A 1 211 ? -11.973 -1.920 -9.445 1.00 95.31 211 GLN A O 1
ATOM 1718 N N . ILE A 1 212 ? -13.264 -0.385 -8.446 1.00 95.12 212 ILE A N 1
ATOM 1719 C CA . ILE A 1 212 ? -14.532 -0.959 -8.930 1.00 95.12 212 ILE A CA 1
ATOM 1720 C C . ILE A 1 212 ? -14.569 -0.982 -10.469 1.00 95.12 212 ILE A C 1
ATOM 1722 O O . ILE A 1 212 ? -14.865 -2.008 -11.078 1.00 95.12 212 ILE A O 1
ATOM 1726 N N . LEU A 1 213 ? -14.221 0.132 -11.120 1.00 95.31 213 LEU A N 1
ATOM 1727 C CA . LEU A 1 213 ? -14.321 0.280 -12.577 1.00 95.31 213 LEU A CA 1
ATOM 1728 C C . LEU A 1 213 ? -13.168 -0.380 -13.353 1.00 95.31 213 LEU A C 1
ATOM 1730 O O . LEU A 1 213 ? -13.277 -0.566 -14.569 1.00 95.31 213 LEU A O 1
ATOM 1734 N N . SER A 1 214 ? -12.074 -0.758 -12.688 1.00 92.25 214 SER A N 1
ATOM 1735 C CA . SER A 1 214 ? -10.924 -1.444 -13.303 1.00 92.25 214 SER A CA 1
ATOM 1736 C C . SER A 1 214 ? -11.013 -2.974 -13.274 1.00 92.25 214 SER A C 1
ATOM 1738 O O . SER A 1 214 ? -10.061 -3.650 -13.653 1.00 92.25 214 SER A O 1
ATOM 1740 N N . GLY A 1 215 ? -12.158 -3.534 -12.869 1.00 84.44 215 GLY A N 1
ATOM 1741 C CA . GLY A 1 215 ? -12.357 -4.985 -12.801 1.00 84.44 215 GLY A CA 1
ATOM 1742 C C . GLY A 1 215 ? -11.904 -5.609 -11.479 1.00 84.44 215 GLY A C 1
ATOM 1743 O O . GLY A 1 215 ? -11.780 -6.828 -11.390 1.00 84.44 215 GLY A O 1
ATOM 1744 N N . LYS A 1 216 ? -11.682 -4.792 -10.442 1.00 85.69 216 LYS A N 1
ATOM 1745 C CA . LYS A 1 216 ? -11.400 -5.233 -9.067 1.00 85.69 216 LYS A CA 1
ATOM 1746 C C . LYS A 1 216 ? -12.614 -5.040 -8.153 1.00 85.69 216 LYS A C 1
ATOM 1748 O O . LYS A 1 216 ? -12.471 -4.798 -6.957 1.00 85.69 216 LYS A O 1
ATOM 1753 N N . ASP A 1 217 ? -13.813 -5.156 -8.723 1.00 86.69 217 ASP A N 1
ATOM 1754 C CA . ASP A 1 217 ? -15.063 -5.178 -7.974 1.00 86.69 217 ASP A CA 1
ATOM 1755 C C . ASP A 1 217 ? -15.337 -6.589 -7.435 1.00 86.69 217 ASP A C 1
ATOM 1757 O O . ASP A 1 217 ? -15.727 -7.489 -8.178 1.00 86.69 217 ASP A O 1
ATOM 1761 N N . PHE A 1 218 ? -15.115 -6.805 -6.141 1.00 87.94 218 PHE A N 1
ATOM 1762 C CA . PHE A 1 218 ? -15.436 -8.063 -5.464 1.00 87.94 218 PHE A CA 1
ATOM 1763 C C . PHE A 1 218 ? -16.288 -7.806 -4.212 1.00 87.94 218 PHE A C 1
ATOM 1765 O O . PHE A 1 218 ? -16.191 -6.725 -3.625 1.00 87.94 218 PHE A O 1
ATOM 1772 N N . PRO A 1 219 ? -17.115 -8.782 -3.774 1.00 93.69 219 PRO A N 1
ATOM 1773 C CA . PRO A 1 219 ? -17.968 -8.615 -2.599 1.00 93.69 219 PRO A CA 1
ATOM 1774 C C . PRO A 1 219 ? -17.148 -8.287 -1.350 1.00 93.69 219 PRO A C 1
ATOM 1776 O O . PRO A 1 219 ? -16.153 -8.971 -1.073 1.00 93.69 219 PRO A O 1
ATOM 1779 N N . LEU A 1 220 ? -17.583 -7.310 -0.548 1.00 94.62 220 LEU A N 1
ATOM 1780 C CA . LEU A 1 220 ? -16.859 -6.887 0.661 1.00 94.62 220 LEU A CA 1
ATOM 1781 C C . LEU A 1 220 ? -16.750 -8.008 1.700 1.00 94.62 220 LEU A C 1
ATOM 1783 O O . LEU A 1 220 ? -15.807 -8.031 2.490 1.00 94.62 220 LEU A O 1
ATOM 1787 N N . LEU A 1 221 ? -17.654 -8.990 1.656 1.00 94.81 221 LEU A N 1
ATOM 1788 C CA . LEU A 1 221 ? -17.566 -10.199 2.474 1.00 94.81 221 LEU A CA 1
ATOM 1789 C C . LEU A 1 221 ? -16.226 -10.935 2.286 1.00 94.81 221 LEU A C 1
ATOM 1791 O O . LEU A 1 221 ? -15.665 -11.450 3.252 1.00 94.81 221 LEU A O 1
ATOM 1795 N N . THR A 1 222 ? -15.666 -10.940 1.070 1.00 94.06 222 THR A N 1
ATOM 1796 C CA . THR A 1 222 ? -14.376 -11.601 0.796 1.00 94.06 222 THR A CA 1
ATOM 1797 C C . THR A 1 222 ? -13.216 -10.923 1.529 1.00 94.06 222 THR A C 1
ATOM 1799 O O . THR A 1 222 ? -12.277 -11.590 1.966 1.00 94.06 222 THR A O 1
ATOM 1802 N N . LEU A 1 223 ? -13.313 -9.610 1.759 1.00 94.69 223 LEU A N 1
ATOM 1803 C CA . LEU A 1 223 ? -12.322 -8.829 2.495 1.00 94.69 223 LEU A CA 1
ATOM 1804 C C . LEU A 1 223 ? -12.340 -9.082 4.007 1.00 94.69 223 LEU A C 1
ATOM 1806 O O . LEU A 1 223 ? -11.378 -8.720 4.685 1.00 94.69 223 LEU A O 1
ATOM 1810 N N . LEU A 1 224 ? -13.375 -9.734 4.551 1.00 94.81 224 LEU A N 1
ATOM 1811 C CA . LEU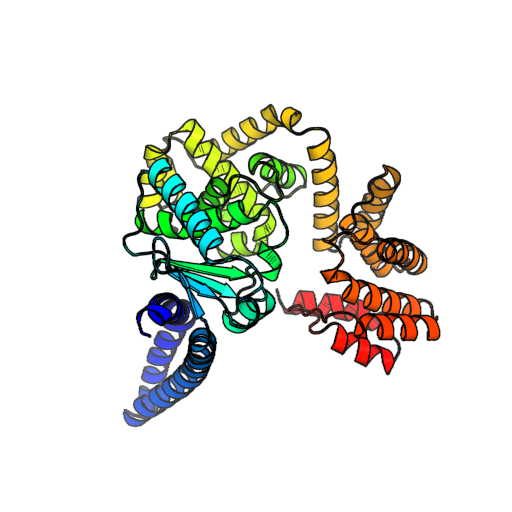 A 1 224 ? -13.365 -10.158 5.956 1.00 94.81 224 LEU A CA 1
ATOM 1812 C C . LEU A 1 224 ? -12.341 -11.273 6.219 1.00 94.81 224 LEU A C 1
ATOM 1814 O O . LEU A 1 224 ? -11.953 -11.485 7.369 1.00 94.81 224 LEU A O 1
ATOM 1818 N N . HIS A 1 225 ? -11.883 -11.968 5.172 1.00 93.19 225 HIS A N 1
ATOM 1819 C CA . HIS A 1 225 ? -10.835 -12.973 5.272 1.00 93.19 225 HIS A CA 1
ATOM 1820 C C . HIS A 1 225 ? -9.447 -12.336 5.130 1.00 93.19 225 HIS A C 1
ATOM 1822 O O . HIS A 1 225 ? -9.040 -11.934 4.039 1.00 93.19 225 HIS A O 1
ATOM 1828 N N . ASP A 1 226 ? -8.682 -12.307 6.224 1.00 89.88 226 ASP A N 1
ATOM 1829 C CA . ASP A 1 226 ? -7.389 -11.613 6.299 1.00 89.88 226 ASP A CA 1
ATOM 1830 C C . ASP A 1 226 ? -6.409 -12.001 5.174 1.00 89.88 226 ASP A C 1
ATOM 1832 O O . ASP A 1 226 ? -5.738 -11.130 4.627 1.00 89.88 226 ASP A O 1
ATOM 1836 N N . ALA A 1 227 ? -6.337 -13.278 4.773 1.00 87.81 227 ALA A N 1
ATOM 1837 C CA . ALA A 1 227 ? -5.432 -13.687 3.691 1.00 87.81 227 ALA A CA 1
ATOM 1838 C C . ALA A 1 227 ? -5.855 -13.118 2.327 1.00 87.81 227 ALA A C 1
ATOM 1840 O O . ALA A 1 227 ? -5.005 -12.726 1.531 1.00 87.81 227 ALA A O 1
ATOM 1841 N N . TYR A 1 228 ? -7.165 -13.035 2.076 1.00 90.19 228 TYR A N 1
ATOM 1842 C CA . TYR A 1 228 ? -7.684 -12.479 0.829 1.00 90.19 228 TYR A CA 1
ATOM 1843 C C . TYR A 1 228 ? -7.504 -10.959 0.813 1.00 90.19 228 TYR A C 1
ATOM 1845 O O . TYR A 1 228 ? -7.041 -10.405 -0.180 1.00 90.19 228 TYR A O 1
ATOM 1853 N N . PHE A 1 229 ? -7.754 -10.299 1.949 1.00 92.81 229 PHE A N 1
ATOM 1854 C CA . PHE A 1 229 ? -7.462 -8.880 2.135 1.00 92.81 229 PHE A CA 1
ATOM 1855 C C . PHE A 1 229 ? -5.990 -8.558 1.838 1.00 92.81 229 PHE A C 1
ATOM 1857 O O . PHE A 1 229 ? -5.702 -7.615 1.109 1.00 92.81 229 PHE A O 1
ATOM 1864 N N . GLN A 1 230 ? -5.054 -9.352 2.369 1.00 86.75 230 GLN A N 1
ATOM 1865 C CA . GLN A 1 230 ? -3.620 -9.162 2.125 1.00 86.75 230 GLN A CA 1
ATOM 1866 C C . GLN A 1 230 ? -3.238 -9.401 0.662 1.00 86.75 230 GLN A C 1
ATOM 1868 O O . GLN A 1 230 ? -2.498 -8.605 0.086 1.00 86.75 230 GLN A O 1
ATOM 1873 N N . MET A 1 231 ? -3.778 -10.454 0.043 1.00 86.00 231 MET A N 1
ATOM 1874 C CA . MET A 1 231 ? -3.565 -10.737 -1.379 1.00 86.00 231 MET A CA 1
ATOM 1875 C C . MET A 1 231 ? -4.067 -9.591 -2.269 1.00 86.00 231 MET A C 1
ATOM 1877 O O . MET A 1 231 ? -3.434 -9.270 -3.271 1.00 86.00 231 MET A O 1
ATOM 1881 N N . GLN A 1 232 ? -5.167 -8.944 -1.877 1.00 89.75 232 GLN A N 1
ATOM 1882 C CA . GLN A 1 232 ? -5.792 -7.840 -2.603 1.00 89.75 232 GLN A CA 1
ATOM 1883 C C . GLN A 1 232 ? -5.479 -6.461 -2.006 1.00 89.75 232 GLN A C 1
ATOM 1885 O O . GLN A 1 232 ? -6.236 -5.526 -2.255 1.00 89.75 232 GLN A O 1
ATOM 1890 N N . LYS A 1 233 ? -4.387 -6.292 -1.238 1.00 88.75 233 LYS A N 1
ATOM 1891 C CA . LYS A 1 233 ? -4.124 -5.072 -0.440 1.00 88.75 233 LYS A CA 1
ATOM 1892 C C . LYS A 1 233 ? -4.339 -3.763 -1.213 1.00 88.75 233 LYS A C 1
ATOM 1894 O O . LYS A 1 233 ? -5.007 -2.863 -0.718 1.00 88.75 233 LYS A O 1
ATOM 1899 N N . HIS A 1 234 ? -3.867 -3.684 -2.457 1.00 87.88 234 HIS A N 1
ATOM 1900 C CA . HIS A 1 234 ? -3.995 -2.480 -3.285 1.00 87.88 234 HIS A CA 1
ATOM 1901 C C . HIS A 1 234 ? -5.454 -2.081 -3.552 1.00 87.88 234 HIS A C 1
ATOM 1903 O O . HIS A 1 234 ? -5.771 -0.898 -3.534 1.00 87.88 234 HIS A O 1
ATOM 1909 N N . ALA A 1 235 ? -6.346 -3.056 -3.741 1.00 92.81 235 ALA A N 1
ATOM 1910 C CA . ALA A 1 235 ? -7.774 -2.810 -3.922 1.00 92.81 235 ALA A CA 1
ATOM 1911 C C . ALA A 1 235 ? -8.523 -2.727 -2.586 1.00 92.81 235 ALA A C 1
ATOM 1913 O O . ALA A 1 235 ? -9.428 -1.917 -2.409 1.00 92.81 235 ALA A O 1
ATOM 1914 N N . ALA A 1 236 ? -8.136 -3.555 -1.618 1.00 95.19 236 ALA A N 1
ATOM 1915 C CA . ALA A 1 236 ? -8.845 -3.712 -0.359 1.00 95.19 236 ALA A CA 1
ATOM 1916 C C . ALA A 1 236 ? -8.818 -2.440 0.503 1.00 95.19 236 ALA A C 1
ATOM 1918 O O . ALA A 1 236 ? -9.825 -2.114 1.128 1.00 95.19 236 ALA A O 1
ATOM 1919 N N . TYR A 1 237 ? -7.698 -1.710 0.515 1.00 95.31 237 TYR A N 1
ATOM 1920 C CA . TYR A 1 237 ? -7.535 -0.471 1.286 1.00 95.31 237 TYR A CA 1
ATOM 1921 C C . TYR A 1 237 ? -8.528 0.631 0.872 1.00 95.31 237 TYR A C 1
ATOM 1923 O O . TYR A 1 237 ? -9.315 1.053 1.724 1.00 95.31 237 TYR A O 1
ATOM 1931 N N . PRO A 1 238 ? -8.565 1.087 -0.398 1.00 96.56 238 PRO A N 1
ATOM 1932 C CA . PRO A 1 238 ? -9.502 2.131 -0.809 1.00 96.56 238 PRO A CA 1
ATOM 1933 C C . PRO A 1 238 ? -10.969 1.692 -0.702 1.00 96.56 238 PRO A C 1
ATOM 1935 O O . PRO A 1 238 ? -11.803 2.492 -0.277 1.00 96.56 238 PRO A O 1
ATOM 1938 N N . LEU A 1 239 ? -11.294 0.423 -0.994 1.00 97.62 239 LEU A N 1
ATOM 1939 C CA . LEU A 1 239 ? -12.658 -0.101 -0.825 1.00 97.62 239 LEU A CA 1
ATOM 1940 C C . LEU A 1 239 ? -13.094 -0.055 0.649 1.00 97.62 239 LEU A C 1
ATOM 1942 O O . LEU A 1 239 ? -14.163 0.466 0.964 1.00 97.62 239 LEU A O 1
ATOM 1946 N N . ALA A 1 240 ? -12.252 -0.542 1.567 1.00 97.75 240 ALA A N 1
ATOM 1947 C CA . ALA A 1 240 ? -12.545 -0.531 2.999 1.00 97.75 240 ALA A CA 1
ATOM 1948 C C . ALA A 1 240 ? -12.642 0.895 3.566 1.00 97.75 240 ALA A C 1
ATOM 1950 O O . ALA A 1 240 ? -13.528 1.180 4.377 1.00 97.75 240 ALA A O 1
ATOM 1951 N N . GLY A 1 241 ? -11.754 1.794 3.132 1.00 98.12 241 GLY A N 1
ATOM 1952 C CA . GLY A 1 241 ? -11.742 3.194 3.551 1.00 98.12 241 GLY A CA 1
ATOM 1953 C C . GLY A 1 241 ? -12.975 3.965 3.091 1.00 98.12 241 GLY A C 1
ATOM 1954 O O . GLY A 1 241 ? -13.650 4.608 3.896 1.00 98.12 241 GLY A O 1
ATOM 1955 N N . SER A 1 242 ? -13.321 3.857 1.809 1.00 98.44 242 SER A N 1
ATOM 1956 C CA . SER A 1 242 ? -14.503 4.523 1.257 1.00 98.44 242 SER A CA 1
ATOM 1957 C C . SER A 1 242 ? -15.794 3.970 1.867 1.00 98.44 242 SER A C 1
ATOM 1959 O O . SER A 1 242 ? -16.654 4.752 2.282 1.00 98.44 242 SER A O 1
ATOM 1961 N N . PHE A 1 243 ? -15.906 2.645 2.026 1.00 98.62 243 PHE A N 1
ATOM 1962 C CA . PHE A 1 243 ? -17.058 2.031 2.690 1.00 98.62 243 PHE A CA 1
ATOM 1963 C C . PHE A 1 243 ? -17.190 2.492 4.146 1.00 98.62 243 PHE A C 1
ATOM 1965 O O . PHE A 1 243 ? -18.279 2.860 4.581 1.00 98.62 243 PHE A O 1
ATOM 1972 N N . THR A 1 244 ? -16.081 2.568 4.889 1.00 98.56 244 THR A N 1
ATOM 1973 C CA . THR A 1 244 ? -16.078 3.113 6.256 1.00 98.56 244 THR A CA 1
ATOM 1974 C C . THR A 1 244 ? -16.576 4.557 6.288 1.00 98.56 244 THR A C 1
ATOM 1976 O O . THR A 1 244 ? -17.443 4.898 7.095 1.00 98.56 244 THR A O 1
ATOM 1979 N N . GLY A 1 245 ? -16.086 5.399 5.376 1.00 98.38 245 GLY A N 1
ATOM 1980 C CA . GLY A 1 245 ? -16.544 6.779 5.258 1.00 98.38 245 GLY A CA 1
ATOM 1981 C C . GLY A 1 245 ? -18.029 6.889 4.926 1.00 98.38 245 GLY A C 1
ATOM 1982 O O . GLY A 1 245 ? -18.723 7.726 5.502 1.00 98.38 245 GLY A O 1
ATOM 1983 N N . TYR A 1 246 ? -18.542 6.020 4.054 1.00 98.56 246 TYR A N 1
ATOM 1984 C CA . TYR A 1 246 ? -19.969 5.925 3.760 1.00 98.56 246 TYR A CA 1
ATOM 1985 C C . TYR A 1 246 ? -20.786 5.565 5.005 1.00 98.56 246 TYR A C 1
ATOM 1987 O O . TYR A 1 246 ? -21.744 6.272 5.312 1.00 98.56 246 TYR A O 1
ATOM 1995 N N . LEU A 1 247 ? -20.382 4.543 5.767 1.00 98.69 247 LEU A N 1
ATOM 1996 C CA . LEU A 1 247 ? -21.088 4.153 6.991 1.00 98.69 247 LEU A CA 1
ATOM 1997 C C . LEU A 1 247 ? -21.147 5.297 8.003 1.00 98.69 247 LEU A C 1
ATOM 1999 O O . LEU A 1 247 ? -22.203 5.561 8.571 1.00 98.69 247 LEU A O 1
ATOM 2003 N N . VAL A 1 248 ? -20.038 6.010 8.208 1.00 98.31 248 VAL A N 1
ATOM 2004 C CA . VAL A 1 248 ? -20.017 7.137 9.149 1.00 98.31 248 VAL A CA 1
ATOM 2005 C C . VAL A 1 248 ? -20.891 8.293 8.661 1.00 98.31 248 VAL A C 1
ATOM 2007 O O . VAL A 1 248 ? -21.590 8.897 9.473 1.00 98.31 248 VAL A O 1
ATOM 2010 N N . ARG A 1 249 ? -20.895 8.595 7.356 1.00 97.75 249 ARG A N 1
ATOM 2011 C CA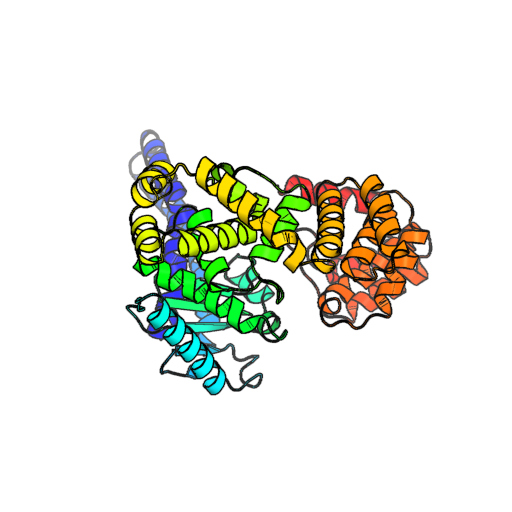 . ARG A 1 249 ? -21.760 9.640 6.781 1.00 97.75 249 ARG A CA 1
ATOM 2012 C C . ARG A 1 249 ? -23.247 9.301 6.903 1.00 97.75 249 ARG A C 1
ATOM 2014 O O . ARG A 1 249 ? -24.035 10.201 7.162 1.00 97.75 249 ARG A O 1
ATOM 2021 N N . GLN A 1 250 ? -23.619 8.034 6.723 1.00 98.25 250 GLN A N 1
ATOM 2022 C CA . GLN A 1 250 ? -25.022 7.603 6.727 1.00 98.25 250 GLN A CA 1
ATOM 2023 C C . GLN A 1 250 ? -25.574 7.329 8.130 1.00 98.25 250 GLN A C 1
ATOM 2025 O O . GLN A 1 250 ? -26.702 7.702 8.431 1.00 98.25 250 GLN A O 1
ATOM 2030 N N . PHE A 1 251 ? -24.790 6.688 8.998 1.00 98.19 251 PHE A N 1
ATOM 2031 C CA . PHE A 1 251 ? -25.257 6.202 10.304 1.00 98.19 251 PHE A CA 1
ATOM 2032 C C . PHE A 1 251 ? -24.669 6.970 11.494 1.00 98.19 251 PHE A C 1
ATOM 2034 O O . PHE A 1 251 ? -25.068 6.742 12.639 1.00 98.19 251 PHE A O 1
ATOM 2041 N N . GLY A 1 252 ? -23.725 7.878 11.244 1.00 98.00 252 GLY A N 1
ATOM 2042 C CA . GLY A 1 252 ? -23.064 8.682 12.263 1.00 98.00 252 GLY A CA 1
ATOM 2043 C C . GLY A 1 252 ? -21.891 7.977 12.952 1.00 98.00 252 GLY A C 1
ATOM 2044 O O . GLY A 1 252 ? -21.797 6.748 13.028 1.00 98.00 252 GLY A O 1
ATOM 2045 N N . TRP A 1 253 ? -20.983 8.792 13.495 1.00 97.00 253 TRP A N 1
ATOM 2046 C CA . TRP A 1 253 ? -19.770 8.323 14.174 1.00 97.00 253 TRP A CA 1
ATOM 2047 C C . TRP A 1 253 ? -20.069 7.420 15.374 1.00 97.00 253 TRP A C 1
ATOM 2049 O O . TRP A 1 253 ? -19.438 6.380 15.531 1.00 97.00 253 TRP A O 1
ATOM 2059 N N . GLU A 1 254 ? -21.040 7.782 16.212 1.00 97.81 254 GLU A N 1
ATOM 2060 C CA . GLU A 1 254 ? -21.316 7.043 17.447 1.00 97.81 254 GLU A CA 1
ATOM 2061 C C . GLU A 1 254 ? -21.839 5.623 17.174 1.00 97.81 254 GLU A C 1
ATOM 2063 O O . GLU A 1 254 ? -21.423 4.672 17.838 1.00 97.81 254 GLU A O 1
ATOM 2068 N N . THR A 1 255 ? -22.680 5.457 16.150 1.00 98.50 255 THR A N 1
ATOM 2069 C CA . THR A 1 255 ? -23.138 4.141 15.680 1.00 98.50 255 THR A CA 1
ATOM 2070 C C . THR A 1 255 ? -21.959 3.308 15.187 1.00 98.50 255 THR A C 1
ATOM 2072 O O . THR A 1 255 ? -21.762 2.175 15.633 1.00 98.50 255 THR A O 1
ATOM 2075 N N . TYR A 1 256 ? -21.112 3.893 14.333 1.00 98.38 256 TYR A N 1
ATOM 2076 C CA . TYR A 1 256 ? -19.916 3.222 13.829 1.00 98.38 256 TYR A CA 1
ATOM 2077 C C . TYR A 1 256 ? -18.948 2.831 14.957 1.00 98.38 256 TYR A C 1
ATOM 2079 O O . TYR A 1 256 ? -18.412 1.725 14.958 1.00 98.38 256 TYR A O 1
ATOM 2087 N N . ARG A 1 257 ? -18.749 3.696 15.958 1.00 97.88 257 ARG A N 1
ATOM 2088 C CA . ARG A 1 257 ? -17.869 3.442 17.108 1.00 97.88 257 ARG A CA 1
ATOM 2089 C C . ARG A 1 257 ? -18.347 2.251 17.943 1.00 97.88 257 ARG A C 1
ATOM 2091 O O . ARG A 1 257 ? -17.532 1.406 18.316 1.00 97.88 257 ARG A O 1
ATOM 2098 N N . ARG A 1 258 ? -19.656 2.148 18.211 1.00 98.19 258 ARG A N 1
ATOM 2099 C CA . ARG A 1 258 ? -20.253 1.000 18.926 1.00 98.19 258 ARG A CA 1
ATOM 2100 C C . ARG A 1 258 ? -20.127 -0.292 18.128 1.00 98.19 258 ARG A C 1
ATOM 2102 O O . ARG A 1 258 ? -19.721 -1.309 18.690 1.00 98.19 258 ARG A O 1
ATOM 2109 N N . PHE A 1 259 ? -20.388 -0.229 16.823 1.00 98.31 259 PHE A N 1
ATOM 2110 C CA . PHE A 1 259 ? -20.121 -1.335 15.909 1.00 98.31 259 PHE A CA 1
ATOM 2111 C C . PHE A 1 259 ? -18.653 -1.772 15.976 1.00 98.31 259 PHE A C 1
ATOM 2113 O O . PHE A 1 259 ? -18.369 -2.957 16.143 1.00 98.31 259 PHE A O 1
ATOM 2120 N N . TYR A 1 260 ? -17.715 -0.825 15.912 1.00 97.69 260 TYR A N 1
ATOM 2121 C CA . TYR A 1 260 ? -16.287 -1.121 15.930 1.00 97.69 260 TYR A CA 1
ATOM 2122 C C . TYR A 1 260 ? -15.866 -1.839 17.219 1.00 97.69 260 TYR A C 1
ATOM 2124 O O . TYR A 1 260 ? -15.060 -2.771 17.158 1.00 97.69 260 TYR A O 1
ATOM 2132 N N . ALA A 1 261 ? -16.420 -1.433 18.367 1.00 97.19 261 ALA A N 1
ATOM 2133 C CA . ALA A 1 261 ? -16.155 -2.047 19.667 1.00 97.19 261 ALA A CA 1
ATOM 2134 C C . ALA A 1 261 ? -16.693 -3.490 19.782 1.00 97.19 261 ALA A C 1
ATOM 2136 O O . ALA A 1 261 ? -16.017 -4.349 20.350 1.00 97.19 261 ALA A O 1
ATOM 2137 N N . ASP A 1 262 ? -17.886 -3.760 19.241 1.00 97.56 262 ASP A N 1
ATOM 2138 C CA . ASP A 1 262 ? -18.586 -5.057 19.328 1.00 97.56 262 ASP A CA 1
ATOM 2139 C C . ASP A 1 262 ? -18.092 -6.081 18.282 1.00 97.56 262 ASP A C 1
ATOM 2141 O O . ASP A 1 262 ? -17.924 -7.277 18.561 1.00 97.56 262 ASP A O 1
ATOM 2145 N N . ALA A 1 263 ? -17.826 -5.617 17.059 1.00 97.06 263 ALA A N 1
ATOM 2146 C CA . ALA A 1 263 ? -17.475 -6.472 15.934 1.00 97.06 263 ALA A CA 1
ATOM 2147 C C . ALA A 1 263 ? -16.060 -7.059 16.054 1.00 97.06 263 ALA A C 1
ATOM 2149 O O . ALA A 1 263 ? -15.092 -6.391 16.413 1.00 97.06 263 ALA A O 1
ATOM 2150 N N . ASN A 1 264 ? -15.913 -8.320 15.674 1.00 94.69 264 ASN A N 1
ATOM 2151 C CA . ASN A 1 264 ? -14.654 -9.036 15.517 1.00 94.69 264 ASN A CA 1
ATOM 2152 C C . ASN A 1 264 ? -14.787 -10.070 14.390 1.00 94.69 264 ASN A C 1
ATOM 2154 O O . ASN A 1 264 ? -15.863 -10.252 13.824 1.00 94.69 264 ASN A O 1
ATOM 2158 N N . ALA A 1 265 ? -13.705 -10.789 14.093 1.00 92.00 265 ALA A N 1
ATOM 2159 C CA . ALA A 1 265 ? -13.658 -11.750 12.991 1.00 92.00 265 ALA A CA 1
ATOM 2160 C C . ALA A 1 265 ? -14.736 -12.854 13.052 1.00 92.00 265 ALA A C 1
ATOM 2162 O O . ALA A 1 265 ? -15.068 -13.423 12.021 1.00 92.00 265 ALA A O 1
ATOM 2163 N N . LYS A 1 266 ? -15.293 -13.174 14.231 1.00 93.75 266 LYS A N 1
ATOM 2164 C CA . LYS A 1 266 ? -16.280 -14.258 14.394 1.00 93.75 266 LYS A CA 1
ATOM 2165 C C . LYS A 1 266 ? -17.735 -13.803 14.326 1.00 93.75 266 LYS A C 1
ATOM 2167 O O . LYS A 1 266 ? -18.613 -14.636 14.142 1.00 93.75 266 LYS A O 1
ATOM 2172 N N . ASN A 1 267 ? -18.012 -12.526 14.580 1.00 96.38 267 ASN A N 1
ATOM 2173 C CA . ASN A 1 267 ? -19.378 -12.010 14.709 1.00 96.38 267 ASN A CA 1
ATOM 2174 C C . ASN A 1 267 ? -19.655 -10.813 13.789 1.00 96.38 267 ASN A C 1
ATOM 2176 O O . ASN A 1 267 ? -20.672 -10.156 13.993 1.00 96.38 267 ASN A O 1
ATOM 2180 N N . PHE A 1 268 ? -18.762 -10.519 12.838 1.00 97.12 268 PHE A N 1
ATOM 2181 C CA . PHE A 1 268 ? -18.748 -9.265 12.085 1.00 97.12 268 PHE A CA 1
ATOM 2182 C C . PHE A 1 268 ? -20.103 -8.929 11.459 1.00 97.12 268 PHE A C 1
ATOM 2184 O O . PHE A 1 268 ? -20.657 -7.885 11.779 1.00 97.12 268 PHE A O 1
ATOM 2191 N N . GLU A 1 269 ? -20.670 -9.821 10.644 1.00 97.44 269 GLU A N 1
ATOM 2192 C CA . GLU A 1 269 ? -21.950 -9.592 9.953 1.00 97.44 269 GLU A CA 1
ATOM 2193 C C . GLU A 1 269 ? -23.115 -9.425 10.936 1.00 97.44 269 GLU A C 1
ATOM 2195 O O . GLU A 1 269 ? -23.889 -8.477 10.837 1.00 97.44 269 GLU A O 1
ATOM 2200 N N . ARG A 1 270 ? -23.182 -10.271 11.972 1.00 98.00 270 ARG A N 1
ATOM 2201 C CA . ARG A 1 270 ? -24.217 -10.170 13.012 1.00 98.00 270 ARG A CA 1
ATOM 2202 C C . ARG A 1 270 ? -24.128 -8.857 13.796 1.00 98.00 270 ARG A C 1
ATOM 2204 O O . ARG A 1 270 ? -25.150 -8.296 14.180 1.00 98.00 270 ARG A O 1
ATOM 2211 N N . ALA A 1 271 ? -22.916 -8.400 14.109 1.00 98.06 271 ALA A N 1
ATOM 2212 C CA . ALA A 1 271 ? -22.707 -7.111 14.762 1.00 98.06 271 ALA A CA 1
ATOM 2213 C C . ALA A 1 271 ? -23.057 -5.963 13.803 1.00 98.06 271 ALA A C 1
ATOM 2215 O O . ALA A 1 271 ? -23.714 -5.012 14.209 1.00 98.06 271 ALA A O 1
ATOM 2216 N N . PHE A 1 272 ? -22.676 -6.079 12.532 1.00 98.50 272 PHE A N 1
ATOM 2217 C CA . PHE A 1 272 ? -22.989 -5.105 11.493 1.00 98.50 272 PHE A CA 1
ATOM 2218 C C . PHE A 1 272 ? -24.501 -4.872 11.388 1.00 98.50 272 PHE A C 1
ATOM 2220 O O . PHE A 1 272 ? -24.963 -3.750 11.581 1.00 98.50 272 PHE A O 1
ATOM 2227 N N . GLU A 1 273 ? -25.279 -5.937 11.195 1.00 98.44 273 GLU A N 1
ATOM 2228 C CA . GLU A 1 273 ? -26.743 -5.864 11.100 1.00 98.44 273 GLU A CA 1
ATOM 2229 C C . GLU A 1 273 ? -27.385 -5.267 12.349 1.00 98.44 273 GLU A C 1
ATOM 2231 O O . GLU A 1 273 ? -28.281 -4.432 12.255 1.00 98.44 273 GLU A O 1
ATOM 2236 N N . ARG A 1 274 ? -26.894 -5.645 13.531 1.00 98.50 274 ARG A N 1
ATOM 2237 C CA . ARG A 1 274 ? -27.402 -5.134 14.807 1.00 98.50 274 ARG A CA 1
ATOM 2238 C C . ARG A 1 274 ? -27.226 -3.623 14.957 1.00 98.50 274 ARG A C 1
ATOM 2240 O O . ARG A 1 274 ? -28.108 -2.977 15.510 1.00 98.50 274 ARG A O 1
ATOM 2247 N N . HIS A 1 275 ? -26.081 -3.079 14.540 1.00 98.56 275 HIS A N 1
ATOM 2248 C CA . HIS A 1 275 ? -25.760 -1.659 14.741 1.00 98.56 275 HIS A CA 1
ATOM 2249 C C . HIS A 1 275 ? -26.246 -0.768 13.596 1.00 98.56 275 HIS A C 1
ATOM 2251 O O . HIS A 1 275 ? -26.607 0.376 13.852 1.00 98.56 275 HIS A O 1
ATOM 2257 N N . PHE A 1 276 ? -26.284 -1.268 12.358 1.00 98.50 276 PHE A N 1
ATOM 2258 C CA . PHE A 1 276 ? -26.687 -0.479 11.186 1.00 98.50 276 PHE A CA 1
ATOM 2259 C C . PHE A 1 276 ? -28.117 -0.759 10.705 1.00 98.50 276 PHE A C 1
ATOM 2261 O O . PHE A 1 276 ? -28.636 -0.015 9.879 1.00 98.50 276 PHE A O 1
ATOM 2268 N N . GLY A 1 277 ? -28.767 -1.820 11.193 1.00 98.25 277 GLY A N 1
ATOM 2269 C CA . GLY A 1 277 ? -30.133 -2.187 10.799 1.00 98.25 277 GLY A CA 1
ATOM 2270 C C . GLY A 1 277 ? -30.263 -2.704 9.361 1.00 98.25 277 GLY A C 1
ATOM 2271 O O . GLY A 1 277 ? -31.375 -2.876 8.872 1.00 98.25 277 GLY A O 1
ATOM 2272 N N . VAL A 1 278 ? -29.142 -2.948 8.676 1.00 98.25 278 VAL A N 1
ATOM 2273 C CA . VAL A 1 278 ? -29.071 -3.466 7.304 1.00 98.25 278 VAL A CA 1
ATOM 2274 C C . VAL A 1 278 ? -27.985 -4.531 7.204 1.00 98.25 278 VAL A C 1
ATOM 2276 O O . VAL A 1 278 ? -27.000 -4.497 7.944 1.00 98.25 278 VAL A O 1
ATOM 2279 N N . THR A 1 279 ? -28.142 -5.466 6.269 1.00 98.31 279 THR A N 1
ATOM 2280 C CA . THR A 1 279 ? -27.110 -6.474 5.994 1.00 98.31 279 THR A CA 1
ATOM 2281 C C . THR A 1 279 ? -25.869 -5.830 5.379 1.00 98.31 279 THR A C 1
ATOM 2283 O O . THR A 1 279 ? -25.954 -4.782 4.728 1.00 98.31 279 THR A O 1
ATOM 2286 N N . LEU A 1 280 ? -24.706 -6.470 5.546 1.00 97.94 280 LEU A N 1
ATOM 2287 C CA . LEU A 1 280 ? -23.457 -6.006 4.930 1.00 97.94 280 LEU A CA 1
ATOM 2288 C C . LEU A 1 280 ? -23.600 -5.878 3.406 1.00 97.94 280 LEU A C 1
ATOM 2290 O O . LEU A 1 280 ? -23.190 -4.874 2.831 1.00 97.94 280 LEU A O 1
ATOM 2294 N N . MET A 1 281 ? -24.247 -6.856 2.769 1.00 97.12 281 MET A N 1
ATOM 2295 C CA . MET A 1 281 ? -24.489 -6.863 1.325 1.00 97.12 281 MET A CA 1
ATOM 2296 C C . MET A 1 281 ? -25.403 -5.712 0.878 1.00 97.12 281 MET A C 1
ATOM 2298 O O . MET A 1 281 ? -25.125 -5.066 -0.130 1.00 97.12 281 MET A O 1
ATOM 2302 N N . ALA A 1 282 ? -26.473 -5.414 1.624 1.00 98.25 282 ALA A N 1
ATOM 2303 C CA . ALA A 1 282 ? -27.359 -4.294 1.302 1.00 98.25 282 ALA A CA 1
ATOM 2304 C C . ALA A 1 282 ? -26.639 -2.942 1.457 1.00 98.25 282 ALA A C 1
ATOM 2306 O O . ALA A 1 282 ? -26.763 -2.065 0.600 1.00 98.25 282 ALA A O 1
ATOM 2307 N N . ALA A 1 283 ? -25.841 -2.785 2.519 1.00 98.50 283 ALA A N 1
ATOM 2308 C CA . ALA A 1 283 ? -25.015 -1.597 2.713 1.00 98.50 283 ALA A CA 1
ATOM 2309 C C . ALA A 1 283 ? -23.966 -1.437 1.600 1.00 98.50 283 ALA A C 1
ATOM 2311 O O . ALA A 1 283 ? -23.779 -0.331 1.100 1.00 98.50 283 ALA A O 1
ATOM 2312 N N . GLU A 1 284 ? -23.318 -2.527 1.178 1.00 98.38 284 GLU A N 1
ATOM 2313 C CA . GLU A 1 284 ? -22.372 -2.536 0.058 1.00 98.38 284 GLU A CA 1
ATOM 2314 C C . GLU A 1 284 ? -23.035 -2.074 -1.247 1.00 98.38 284 GLU A C 1
ATOM 2316 O O . GLU A 1 284 ? -22.496 -1.210 -1.938 1.00 98.38 284 GLU A O 1
ATOM 2321 N N . GLN A 1 285 ? -24.219 -2.600 -1.572 1.00 98.12 285 GLN A N 1
ATOM 2322 C CA . GLN A 1 285 ? -24.966 -2.198 -2.767 1.00 98.12 285 GLN A CA 1
ATOM 2323 C C . GLN A 1 285 ? -25.315 -0.706 -2.746 1.00 98.12 285 GLN A C 1
ATOM 2325 O O . GLN A 1 285 ? -25.133 -0.009 -3.746 1.00 98.12 285 GLN A O 1
ATOM 2330 N N . ASN A 1 286 ? -25.786 -0.202 -1.604 1.00 98.44 286 ASN A N 1
ATOM 2331 C CA . ASN A 1 286 ? -26.132 1.209 -1.456 1.00 98.44 286 ASN A CA 1
ATOM 2332 C C . ASN A 1 286 ? -24.897 2.115 -1.528 1.00 98.44 286 ASN A C 1
ATOM 2334 O O . ASN A 1 286 ? -24.952 3.168 -2.158 1.00 98.44 286 ASN A O 1
ATOM 2338 N N . TRP A 1 287 ? -23.774 1.694 -0.946 1.00 98.56 287 TRP A N 1
ATOM 2339 C CA . TRP A 1 287 ? -22.498 2.400 -1.049 1.00 98.56 287 TRP A CA 1
ATOM 2340 C C . TRP A 1 287 ? -21.982 2.461 -2.490 1.00 98.56 287 TRP A C 1
ATOM 2342 O O . TRP A 1 287 ? -21.603 3.532 -2.960 1.00 98.56 287 TRP A O 1
ATOM 2352 N N . LYS A 1 288 ? -22.008 1.343 -3.222 1.00 97.94 288 LYS A N 1
ATOM 2353 C CA . LYS A 1 288 ? -21.593 1.316 -4.631 1.00 97.94 288 LYS A CA 1
ATOM 2354 C C . LYS A 1 288 ? -22.483 2.207 -5.492 1.00 97.94 288 LYS A C 1
ATOM 2356 O O . LYS A 1 288 ? -21.962 2.955 -6.312 1.00 97.94 288 LYS A O 1
ATOM 2361 N N . ARG A 1 289 ? -23.804 2.193 -5.272 1.00 98.00 289 ARG A N 1
ATOM 2362 C CA . ARG A 1 289 ? -24.733 3.115 -5.948 1.00 98.00 289 ARG A CA 1
ATOM 2363 C C . ARG A 1 289 ? -24.379 4.574 -5.650 1.00 98.00 289 ARG A C 1
ATOM 2365 O O . ARG A 1 289 ? -24.212 5.350 -6.583 1.00 98.00 289 ARG A O 1
ATOM 2372 N N . TYR A 1 290 ? -24.159 4.896 -4.375 1.00 97.75 290 TYR A N 1
ATOM 2373 C CA . TYR A 1 290 ? -23.716 6.219 -3.931 1.00 97.75 290 TYR A CA 1
ATOM 2374 C C . TYR A 1 290 ? -22.420 6.674 -4.622 1.00 97.75 290 TYR A C 1
ATOM 2376 O O . TYR A 1 290 ? -22.310 7.829 -5.024 1.00 97.75 290 TYR A O 1
ATOM 2384 N N . LEU A 1 291 ? -21.436 5.785 -4.794 1.00 97.81 291 LEU A N 1
ATOM 2385 C CA . LEU A 1 291 ? -20.211 6.114 -5.525 1.00 97.81 291 LEU A CA 1
ATOM 2386 C C . LEU A 1 291 ? -20.470 6.341 -7.020 1.00 97.81 291 LEU A C 1
ATOM 2388 O O . LEU A 1 291 ? -19.943 7.293 -7.591 1.00 97.81 291 LEU A O 1
ATOM 2392 N N . MET A 1 292 ? -21.285 5.495 -7.654 1.00 97.19 292 MET A N 1
ATOM 2393 C CA . MET A 1 292 ? -21.583 5.603 -9.086 1.00 97.19 292 MET A CA 1
ATOM 2394 C C . MET A 1 292 ? -22.346 6.883 -9.435 1.00 97.19 292 MET A C 1
ATOM 2396 O O . MET A 1 292 ? -22.058 7.498 -10.458 1.00 97.19 292 MET A O 1
ATOM 2400 N N . GLU A 1 293 ? -23.263 7.326 -8.575 1.00 97.25 293 GLU A N 1
ATOM 2401 C CA . GLU A 1 293 ? -23.984 8.598 -8.736 1.00 97.25 293 GLU A CA 1
ATOM 2402 C C . GLU A 1 293 ? -23.038 9.809 -8.706 1.00 97.25 293 GLU A C 1
ATOM 2404 O O . GLU A 1 293 ? -23.263 10.795 -9.405 1.00 97.25 293 GLU A O 1
ATOM 2409 N N . ARG A 1 294 ? -21.934 9.706 -7.959 1.00 95.38 294 ARG A N 1
ATOM 2410 C CA . ARG A 1 294 ? -20.908 10.749 -7.816 1.00 95.38 294 ARG A CA 1
ATOM 2411 C C . ARG A 1 294 ? -19.767 10.632 -8.821 1.00 95.38 294 ARG A C 1
ATOM 2413 O O . ARG A 1 294 ? -18.839 11.433 -8.792 1.00 95.38 294 ARG A O 1
ATOM 2420 N N . ARG A 1 295 ? -19.816 9.656 -9.732 1.00 96.12 295 ARG A N 1
ATOM 2421 C CA . ARG A 1 295 ? -18.747 9.396 -10.707 1.00 96.12 295 ARG A CA 1
ATOM 2422 C C . ARG A 1 295 ? -18.335 10.654 -11.477 1.00 96.12 295 ARG A C 1
ATOM 2424 O O . ARG A 1 295 ? -17.146 10.885 -11.663 1.00 96.12 295 ARG A O 1
ATOM 2431 N N . GLN A 1 296 ? -19.313 11.457 -11.901 1.00 97.00 296 GLN A N 1
ATOM 2432 C CA . GLN A 1 296 ? -19.072 12.660 -12.704 1.00 97.00 296 GLN A CA 1
ATOM 2433 C C . GLN A 1 296 ? -18.279 13.743 -11.957 1.00 97.00 296 GLN A C 1
ATOM 2435 O O . GLN A 1 296 ? -17.640 14.562 -12.605 1.00 97.00 296 GLN A O 1
ATOM 2440 N N . GLU A 1 297 ? -18.252 13.724 -10.617 1.00 96.75 297 GLU A N 1
ATOM 2441 C CA . GLU A 1 297 ? -17.427 14.640 -9.808 1.00 96.75 297 GLU A CA 1
ATOM 2442 C C . GLU A 1 297 ? -15.921 14.437 -10.045 1.00 96.75 297 GLU A C 1
ATOM 2444 O O . GLU A 1 297 ? -15.121 15.318 -9.736 1.00 96.75 297 GLU A O 1
ATOM 2449 N N . PHE A 1 298 ? -15.532 13.270 -10.562 1.00 96.88 298 PHE A N 1
ATOM 2450 C CA . PHE A 1 298 ? -14.141 12.849 -10.700 1.00 96.88 298 PHE A CA 1
ATOM 2451 C C . PHE A 1 298 ? -13.662 12.757 -12.152 1.00 96.88 298 PHE A C 1
ATOM 2453 O O . PHE A 1 298 ? -12.498 12.439 -12.398 1.00 96.88 298 PHE A O 1
ATOM 2460 N N . GLU A 1 299 ? -14.542 12.993 -13.123 1.00 95.56 299 GLU A N 1
ATOM 2461 C CA . GLU A 1 299 ? -14.179 12.971 -14.539 1.00 95.56 299 GLU A CA 1
ATOM 2462 C C . GLU A 1 299 ? -13.520 14.302 -14.956 1.00 95.56 299 GLU A C 1
ATOM 2464 O O . GLU A 1 299 ? -13.809 15.349 -14.373 1.00 95.56 299 GLU A O 1
ATOM 2469 N N . PRO A 1 300 ? -12.624 14.295 -15.964 1.00 93.31 300 PRO A N 1
ATOM 2470 C CA . PRO A 1 300 ? -12.198 13.151 -16.788 1.00 93.31 300 PRO A CA 1
ATOM 2471 C C . PRO A 1 300 ? -11.072 12.307 -16.167 1.00 93.31 300 PRO A C 1
ATOM 2473 O O . PRO A 1 300 ? -10.660 11.291 -16.732 1.00 93.31 300 PRO A O 1
ATOM 2476 N N . GLU A 1 301 ? -10.533 12.735 -15.027 1.00 92.94 301 GLU A N 1
ATOM 2477 C CA . GLU A 1 301 ? -9.357 12.120 -14.416 1.00 92.94 301 GLU A CA 1
ATOM 2478 C C . GLU A 1 301 ? -9.616 10.666 -14.000 1.00 92.94 301 GLU A C 1
ATOM 2480 O O . GLU A 1 301 ? -8.773 9.798 -14.230 1.00 92.94 301 GLU A O 1
ATOM 2485 N N . LEU A 1 302 ? -10.799 10.368 -13.458 1.00 95.56 302 LEU A N 1
ATOM 2486 C CA . LEU A 1 302 ? -11.196 9.009 -13.098 1.00 95.56 302 LEU A CA 1
ATOM 2487 C C . LEU A 1 302 ? -11.031 8.042 -14.273 1.00 95.56 302 LEU A C 1
ATOM 2489 O O . LEU A 1 302 ? -10.434 6.981 -14.103 1.00 95.56 302 LEU A O 1
ATOM 2493 N N . SER A 1 303 ? -11.505 8.407 -15.467 1.00 93.44 303 SER A N 1
ATOM 2494 C CA . SER A 1 303 ? -11.377 7.559 -16.655 1.00 93.44 303 SER A CA 1
ATOM 2495 C C . SER A 1 303 ? -9.918 7.260 -17.017 1.00 93.44 303 SER A C 1
ATOM 2497 O O . SER A 1 303 ? -9.600 6.119 -17.358 1.00 93.44 303 SER A O 1
ATOM 2499 N N . GLN A 1 304 ? -9.014 8.236 -16.893 1.00 91.00 304 GLN A N 1
ATOM 2500 C CA . GLN A 1 304 ? -7.578 8.027 -17.134 1.00 91.00 304 GLN A CA 1
ATOM 2501 C C . GLN A 1 304 ? -6.971 7.068 -16.100 1.00 91.00 304 GLN A C 1
ATOM 2503 O O . GLN A 1 304 ? -6.264 6.121 -16.444 1.00 91.00 304 GLN A O 1
ATOM 2508 N N . TRP A 1 305 ? -7.296 7.251 -14.818 1.00 92.69 305 TRP A N 1
ATOM 2509 C CA . TRP A 1 305 ? -6.833 6.359 -13.752 1.00 92.69 305 TRP A CA 1
ATOM 2510 C C . TRP A 1 305 ? -7.386 4.937 -13.886 1.00 92.69 305 TRP A C 1
ATOM 2512 O O . TRP A 1 305 ? -6.642 3.979 -13.690 1.00 92.69 305 TRP A O 1
ATOM 2522 N N . VAL A 1 306 ? -8.653 4.778 -14.277 1.00 94.44 306 VAL A N 1
ATOM 2523 C CA . VAL A 1 306 ? -9.261 3.463 -14.528 1.00 94.44 306 VAL A CA 1
ATOM 2524 C C . VAL A 1 306 ? -8.541 2.730 -15.658 1.00 94.44 306 VAL A C 1
ATOM 2526 O O . VAL A 1 306 ? -8.272 1.537 -15.521 1.00 94.44 306 VAL A O 1
ATOM 2529 N N . ARG A 1 307 ? -8.199 3.415 -16.756 1.00 92.75 307 ARG A N 1
ATOM 2530 C CA . ARG A 1 307 ? -7.453 2.807 -17.871 1.00 92.75 307 ARG A CA 1
ATOM 2531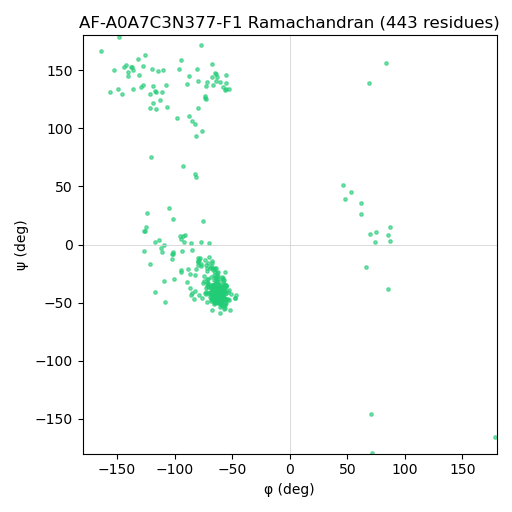 C C . ARG A 1 307 ? -6.060 2.351 -17.437 1.00 92.75 307 ARG A C 1
ATOM 2533 O O . ARG A 1 307 ? -5.705 1.198 -17.677 1.00 92.75 307 ARG A O 1
ATOM 2540 N N . ARG A 1 308 ? -5.323 3.191 -16.702 1.00 91.75 308 ARG A N 1
ATOM 2541 C CA . ARG A 1 308 ? -4.030 2.807 -16.106 1.00 91.75 308 ARG A CA 1
ATOM 2542 C C . ARG A 1 308 ? -4.150 1.605 -15.178 1.00 91.75 308 ARG A C 1
ATOM 2544 O O . ARG A 1 308 ? -3.348 0.681 -15.260 1.00 91.75 308 ARG A O 1
ATOM 2551 N N . GLU A 1 309 ? -5.158 1.586 -14.313 1.00 92.38 309 GLU A N 1
ATOM 2552 C CA . GLU A 1 309 ? -5.335 0.493 -13.360 1.00 92.38 309 GLU A CA 1
ATOM 2553 C C . GLU A 1 309 ? -5.705 -0.825 -14.055 1.00 92.38 309 GLU A C 1
ATOM 2555 O O . GLU A 1 309 ? -5.231 -1.885 -13.643 1.00 92.38 309 GLU A O 1
ATOM 2560 N N . ARG A 1 310 ? -6.482 -0.777 -15.148 1.00 92.94 310 ARG A N 1
ATOM 2561 C CA . ARG A 1 310 ? -6.749 -1.949 -16.001 1.00 92.94 310 ARG A CA 1
ATOM 2562 C C . ARG A 1 310 ? -5.472 -2.480 -16.643 1.00 92.94 310 ARG A C 1
ATOM 2564 O O . ARG A 1 310 ? -5.240 -3.686 -16.586 1.00 92.94 310 ARG A O 1
ATOM 2571 N N . LEU A 1 311 ? -4.619 -1.596 -17.165 1.00 94.31 311 LEU A N 1
ATOM 2572 C CA . LEU A 1 311 ? -3.311 -1.979 -17.698 1.00 94.31 311 LEU A CA 1
ATOM 2573 C C . LEU A 1 311 ? -2.451 -2.664 -16.620 1.00 94.31 311 LEU A C 1
ATOM 2575 O O . LEU A 1 311 ? -1.927 -3.756 -16.838 1.00 94.31 311 LEU A O 1
ATOM 2579 N N . MET A 1 312 ? -2.361 -2.078 -15.421 1.00 91.00 312 MET A N 1
ATOM 2580 C CA . MET A 1 312 ? -1.636 -2.685 -14.296 1.00 91.00 312 MET A CA 1
ATOM 2581 C C . MET A 1 312 ? -2.238 -4.035 -13.877 1.00 91.00 312 MET A C 1
ATOM 2583 O O . MET A 1 312 ? -1.507 -4.957 -13.512 1.00 91.00 312 MET A O 1
ATOM 2587 N N . ALA A 1 313 ? -3.566 -4.170 -13.898 1.00 89.25 313 ALA A N 1
ATOM 2588 C CA . ALA A 1 313 ? -4.251 -5.413 -13.565 1.00 89.25 313 ALA A CA 1
ATOM 2589 C C . ALA A 1 313 ? -3.939 -6.520 -14.582 1.00 89.25 313 ALA A C 1
ATOM 2591 O O . ALA A 1 313 ? -3.575 -7.621 -14.165 1.00 89.25 313 ALA A O 1
ATOM 2592 N N . ALA A 1 314 ? -4.002 -6.216 -15.882 1.00 92.19 314 ALA A N 1
ATOM 2593 C CA . ALA A 1 314 ? -3.619 -7.135 -16.952 1.00 92.19 314 ALA A CA 1
ATOM 2594 C C . ALA A 1 314 ? -2.147 -7.561 -16.819 1.00 92.19 314 ALA A C 1
ATOM 2596 O O . ALA A 1 314 ? -1.833 -8.752 -16.902 1.00 92.19 314 ALA A O 1
ATOM 2597 N N . TYR A 1 315 ? -1.255 -6.616 -16.501 1.00 91.31 315 TYR A N 1
ATOM 2598 C CA . TYR A 1 315 ? 0.171 -6.896 -16.317 1.00 91.31 315 TYR A CA 1
ATOM 2599 C C . TYR A 1 315 ? 0.417 -7.842 -15.139 1.00 91.31 315 TYR A C 1
ATOM 2601 O O . TYR A 1 315 ? 1.138 -8.831 -15.262 1.00 91.31 315 TYR A O 1
ATOM 2609 N N . ASN A 1 316 ? -0.250 -7.607 -14.008 1.00 86.00 316 ASN A N 1
ATOM 2610 C CA . ASN A 1 316 ? -0.157 -8.462 -12.822 1.00 86.00 316 ASN A CA 1
ATOM 2611 C C . ASN A 1 316 ? -0.771 -9.860 -13.016 1.00 86.00 316 ASN A C 1
ATOM 2613 O O . ASN A 1 316 ? -0.450 -10.777 -12.256 1.00 86.00 316 ASN A O 1
ATOM 2617 N N . GLN A 1 317 ? -1.652 -10.019 -14.007 1.00 88.19 317 GLN A N 1
ATOM 2618 C CA . GLN A 1 317 ? -2.224 -11.298 -14.442 1.00 88.19 317 GLN A CA 1
ATOM 2619 C C . GLN A 1 317 ? -1.450 -11.933 -15.605 1.00 88.19 317 GLN A C 1
ATOM 2621 O O . GLN A 1 317 ? -1.861 -12.972 -16.115 1.00 88.19 317 GLN A O 1
ATOM 2626 N N . TRP A 1 318 ? -0.333 -11.322 -16.013 1.00 91.06 318 TRP A N 1
ATOM 2627 C CA . TRP A 1 318 ? 0.545 -11.790 -17.087 1.00 91.06 318 TRP A CA 1
ATOM 2628 C C . TRP A 1 318 ? -0.126 -11.854 -18.463 1.00 91.06 318 TRP A C 1
ATOM 2630 O O . TRP A 1 318 ? 0.280 -12.609 -19.346 1.00 91.06 318 TRP A O 1
ATOM 2640 N N . GLN A 1 319 ? -1.147 -11.025 -18.675 1.00 94.56 319 GLN A N 1
ATOM 2641 C CA . GLN A 1 319 ? -1.837 -10.884 -19.954 1.00 94.56 319 GLN A CA 1
ATOM 2642 C C . GLN A 1 319 ? -1.051 -9.929 -20.869 1.00 94.56 319 GLN A C 1
ATOM 2644 O O . GLN A 1 319 ? -1.545 -8.872 -21.249 1.00 94.56 319 GLN A O 1
ATOM 2649 N N . PHE A 1 320 ? 0.202 -10.264 -21.195 1.00 94.56 320 PHE A N 1
ATOM 2650 C CA . PHE A 1 320 ? 1.142 -9.319 -21.822 1.00 94.56 320 PHE A CA 1
ATOM 2651 C C . PHE A 1 320 ? 0.722 -8.848 -23.220 1.00 94.56 320 PHE A C 1
ATOM 2653 O O . PHE A 1 320 ? 0.966 -7.696 -23.562 1.00 94.56 320 PHE A O 1
ATOM 2660 N N . TRP A 1 321 ? 0.028 -9.684 -23.998 1.00 95.88 321 TRP A N 1
ATOM 2661 C CA . TRP A 1 321 ? -0.546 -9.271 -25.285 1.00 95.88 321 TRP A CA 1
ATOM 2662 C C . TRP A 1 321 ? -1.629 -8.198 -25.121 1.00 95.88 321 TRP A C 1
ATOM 2664 O O . TRP A 1 321 ? -1.592 -7.191 -25.821 1.00 95.88 321 TRP A O 1
ATOM 2674 N N . LEU A 1 322 ? -2.527 -8.366 -24.143 1.00 95.44 322 LEU A N 1
ATOM 2675 C CA . LEU A 1 322 ? -3.518 -7.344 -23.790 1.00 95.44 322 LEU A CA 1
ATOM 2676 C C . LEU A 1 322 ? -2.834 -6.077 -23.261 1.00 95.44 322 LEU A C 1
ATOM 2678 O O . LEU A 1 322 ? -3.243 -4.970 -23.587 1.00 95.44 322 LEU A O 1
ATOM 2682 N N . CYS A 1 323 ? -1.761 -6.226 -22.478 1.00 96.25 323 CYS A N 1
ATOM 2683 C CA . CYS A 1 323 ? -1.003 -5.080 -21.978 1.00 96.25 323 CYS A CA 1
ATOM 2684 C C . CYS A 1 323 ? -0.383 -4.258 -23.108 1.00 96.25 323 CYS A C 1
ATOM 2686 O O . CYS A 1 323 ? -0.381 -3.038 -23.016 1.00 96.25 323 CYS A O 1
ATOM 2688 N N . VAL A 1 324 ? 0.140 -4.906 -24.154 1.00 96.69 324 VAL A N 1
ATOM 2689 C CA . VAL A 1 324 ? 0.676 -4.208 -25.332 1.00 96.69 324 VAL A CA 1
ATOM 2690 C C . VAL A 1 324 ? -0.420 -3.398 -26.023 1.00 96.69 324 VAL A C 1
ATOM 2692 O O . VAL A 1 324 ? -0.214 -2.217 -26.289 1.00 96.69 324 VAL A O 1
ATOM 2695 N N . GLU A 1 325 ? -1.588 -3.997 -26.264 1.00 95.62 325 GLU A N 1
ATOM 2696 C CA . GLU A 1 325 ? -2.721 -3.312 -26.899 1.00 95.62 325 GLU A CA 1
ATOM 2697 C C . GLU A 1 325 ? -3.193 -2.099 -26.080 1.00 95.62 325 GLU A C 1
ATOM 2699 O O . GLU A 1 325 ? -3.244 -0.978 -26.589 1.00 95.62 325 GLU A O 1
ATOM 2704 N N . GLU A 1 326 ? -3.483 -2.308 -24.795 1.00 94.31 326 GLU A N 1
ATOM 2705 C CA . GLU A 1 326 ? -3.994 -1.264 -23.902 1.00 94.31 326 GLU A CA 1
ATOM 2706 C C . GLU A 1 326 ? -2.962 -0.154 -23.668 1.00 94.31 326 GLU A C 1
ATOM 2708 O O . GLU A 1 326 ? -3.308 1.029 -23.653 1.00 94.31 326 GLU A O 1
ATOM 2713 N N . ALA A 1 327 ? -1.682 -0.506 -23.507 1.00 95.44 327 ALA A N 1
ATOM 2714 C CA . ALA A 1 327 ? -0.639 0.484 -23.293 1.00 95.44 327 ALA A CA 1
ATOM 2715 C C . ALA A 1 327 ? -0.407 1.347 -24.536 1.00 95.44 327 ALA A C 1
ATOM 2717 O O . ALA A 1 327 ? -0.333 2.564 -24.405 1.00 95.44 327 ALA A O 1
ATOM 2718 N N . GLU A 1 328 ? -0.344 0.767 -25.737 1.00 94.56 328 GLU A N 1
ATOM 2719 C CA . GLU A 1 328 ? -0.187 1.554 -26.969 1.00 94.56 328 GLU A CA 1
ATOM 2720 C C . GLU A 1 328 ? -1.396 2.469 -27.209 1.00 94.56 328 GLU A C 1
ATOM 2722 O O . GLU A 1 328 ? -1.219 3.628 -27.583 1.00 94.56 328 GLU A O 1
ATOM 2727 N N . ALA A 1 329 ? -2.619 2.016 -26.910 1.00 93.06 329 ALA A N 1
ATOM 2728 C CA . ALA A 1 329 ? -3.805 2.870 -26.973 1.00 93.06 329 ALA A CA 1
ATOM 2729 C C . ALA A 1 329 ? -3.734 4.057 -25.989 1.00 93.06 329 ALA A C 1
ATOM 2731 O O . ALA A 1 329 ? -4.138 5.173 -26.331 1.00 93.06 329 ALA A O 1
ATOM 2732 N N . LEU A 1 330 ? -3.203 3.843 -24.778 1.00 93.56 330 LEU A N 1
ATOM 2733 C CA . LEU A 1 330 ? -2.972 4.915 -23.804 1.00 93.56 330 LEU A CA 1
ATOM 2734 C C . LEU A 1 330 ? -1.914 5.907 -24.298 1.00 93.56 330 LEU A C 1
ATOM 2736 O O . LEU A 1 330 ? -2.181 7.111 -24.324 1.00 93.56 330 LEU A O 1
ATOM 2740 N N . LEU A 1 331 ? -0.766 5.412 -24.765 1.00 93.69 331 LEU A N 1
ATOM 2741 C CA . LEU A 1 331 ? 0.318 6.242 -25.299 1.00 93.69 331 LEU A CA 1
ATOM 2742 C C . LEU A 1 331 ? -0.149 7.075 -26.508 1.00 93.69 331 LEU A C 1
ATOM 2744 O O . LEU A 1 331 ? 0.132 8.269 -26.585 1.00 93.69 331 LEU A O 1
ATOM 2748 N N . GLN A 1 332 ? -0.938 6.489 -27.416 1.00 92.38 332 GLN A N 1
ATOM 2749 C CA . GLN A 1 332 ? -1.528 7.193 -28.566 1.00 92.38 332 GLN A CA 1
ATOM 2750 C C . GLN A 1 332 ? -2.531 8.278 -28.160 1.00 92.38 332 GLN A C 1
ATOM 2752 O O . GLN A 1 332 ? -2.694 9.265 -28.875 1.00 92.38 332 GLN A O 1
ATOM 2757 N N . SER A 1 333 ? -3.188 8.124 -27.007 1.00 89.69 333 SER A N 1
ATOM 2758 C CA . SER A 1 333 ? -4.080 9.151 -26.455 1.00 89.69 333 SER A CA 1
ATOM 2759 C C . SER A 1 333 ? -3.343 10.324 -25.793 1.00 89.69 333 SER A C 1
ATOM 2761 O O . SER A 1 333 ? -3.989 11.236 -25.279 1.00 89.69 333 SER A O 1
ATOM 2763 N N . GLY A 1 334 ? -2.005 10.318 -25.825 1.00 89.12 334 GLY A N 1
ATOM 2764 C CA . GLY A 1 334 ? -1.151 11.337 -25.219 1.00 89.12 334 GLY A CA 1
ATOM 2765 C C . GLY A 1 334 ? -0.852 11.093 -23.741 1.00 89.12 334 GLY A C 1
ATOM 2766 O O . GLY A 1 334 ? -0.277 11.963 -23.093 1.00 89.12 334 GLY A O 1
ATOM 2767 N N . GLU A 1 335 ? -1.234 9.936 -23.190 1.00 88.50 335 GLU A N 1
ATOM 2768 C CA . GLU A 1 335 ? -0.837 9.564 -21.837 1.00 88.50 335 GLU A CA 1
ATOM 2769 C C . GLU A 1 335 ? 0.645 9.194 -21.826 1.00 88.50 335 GLU A C 1
ATOM 2771 O O . GLU A 1 335 ? 1.078 8.311 -22.557 1.00 88.50 335 GLU A O 1
ATOM 2776 N N . ASP A 1 336 ? 1.429 9.830 -20.968 1.00 86.75 336 ASP A N 1
ATOM 2777 C CA . ASP A 1 336 ? 2.876 9.645 -20.936 1.00 86.75 336 ASP A CA 1
ATOM 2778 C C . ASP A 1 336 ? 3.388 9.260 -19.544 1.00 86.75 336 ASP A C 1
ATOM 2780 O O . ASP A 1 336 ? 4.592 9.254 -19.308 1.00 86.75 336 ASP A O 1
ATOM 2784 N N . HIS A 1 337 ? 2.502 8.911 -18.608 1.00 88.75 337 HIS A N 1
ATOM 2785 C CA . HIS A 1 337 ? 2.890 8.596 -17.238 1.00 88.75 337 HIS A CA 1
ATOM 2786 C C . HIS A 1 337 ? 3.938 7.470 -17.194 1.00 88.75 337 HIS A C 1
ATOM 2788 O O . HIS A 1 337 ? 3.766 6.417 -17.811 1.00 88.75 337 HIS A O 1
ATOM 2794 N N . TRP A 1 338 ? 5.007 7.649 -16.409 1.00 90.25 338 TRP A N 1
ATOM 2795 C CA . TRP A 1 338 ? 6.173 6.757 -16.457 1.00 90.25 338 TRP A CA 1
ATOM 2796 C C . TRP A 1 338 ? 5.838 5.281 -16.211 1.00 90.25 338 TRP A C 1
ATOM 2798 O O . TRP A 1 338 ? 6.445 4.408 -16.824 1.00 90.25 338 TRP A O 1
ATOM 2808 N N . ARG A 1 339 ? 4.854 4.981 -15.346 1.00 90.00 339 ARG A N 1
ATOM 2809 C CA . ARG A 1 339 ? 4.408 3.595 -15.104 1.00 90.00 339 ARG A CA 1
ATOM 2810 C C . ARG A 1 339 ? 3.766 2.970 -16.339 1.00 90.00 339 ARG A C 1
ATOM 2812 O O . ARG A 1 339 ? 3.978 1.788 -16.577 1.00 90.00 339 ARG A O 1
ATOM 2819 N N . THR A 1 340 ? 3.016 3.750 -17.115 1.00 93.62 340 THR A N 1
ATOM 2820 C CA . THR A 1 340 ? 2.371 3.298 -18.354 1.00 93.62 340 THR A CA 1
ATOM 2821 C C . THR A 1 340 ? 3.441 2.938 -19.378 1.00 93.62 340 THR A C 1
ATOM 2823 O O . THR A 1 340 ? 3.457 1.814 -19.870 1.00 93.62 340 THR A O 1
ATOM 2826 N N . VAL A 1 341 ? 4.412 3.832 -19.597 1.00 94.81 341 VAL A N 1
ATOM 2827 C CA . VAL A 1 341 ? 5.560 3.584 -20.487 1.00 94.81 341 VAL A CA 1
ATOM 2828 C C . VAL A 1 341 ? 6.389 2.385 -20.009 1.00 94.81 341 VAL A C 1
ATOM 2830 O O . VAL A 1 341 ? 6.779 1.540 -20.811 1.00 94.81 341 VAL A O 1
ATOM 2833 N N . TRP A 1 342 ? 6.625 2.260 -18.700 1.00 94.50 342 TRP A N 1
ATOM 2834 C CA . TRP A 1 342 ? 7.378 1.140 -18.131 1.00 94.50 342 TRP A CA 1
ATOM 2835 C C . TRP A 1 342 ? 6.669 -0.196 -18.354 1.00 94.50 342 TRP A C 1
ATOM 2837 O O . TRP A 1 342 ? 7.296 -1.171 -18.769 1.00 94.50 342 TRP A O 1
ATOM 2847 N N . VAL A 1 343 ? 5.364 -0.263 -18.078 1.00 94.81 343 VAL A N 1
ATOM 2848 C CA . VAL A 1 343 ? 4.568 -1.476 -18.297 1.00 94.81 343 VAL A CA 1
ATOM 2849 C C . VAL A 1 343 ? 4.470 -1.804 -19.780 1.00 94.81 343 VAL A C 1
ATOM 2851 O O . VAL A 1 343 ? 4.570 -2.981 -20.127 1.00 94.81 343 VAL A O 1
ATOM 2854 N N . ALA A 1 344 ? 4.357 -0.800 -20.650 1.00 96.38 344 ALA A N 1
ATOM 2855 C CA . ALA A 1 344 ? 4.438 -0.984 -22.093 1.00 96.38 344 ALA A CA 1
ATOM 2856 C C . ALA A 1 344 ? 5.774 -1.641 -22.473 1.00 96.38 344 ALA A C 1
ATOM 2858 O O . ALA A 1 344 ? 5.783 -2.728 -23.048 1.00 96.38 344 ALA A O 1
ATOM 2859 N N . ALA A 1 345 ? 6.902 -1.048 -22.066 1.00 96.31 345 ALA A N 1
ATOM 2860 C CA . ALA A 1 345 ? 8.240 -1.558 -22.361 1.00 96.31 345 ALA A CA 1
ATOM 2861 C C . ALA A 1 345 ? 8.438 -2.992 -21.847 1.00 96.31 345 ALA A C 1
ATOM 2863 O O . ALA A 1 345 ? 8.893 -3.868 -22.584 1.00 96.31 345 ALA A O 1
ATOM 2864 N N . ALA A 1 346 ? 8.046 -3.256 -20.598 1.00 94.19 346 ALA A N 1
ATOM 2865 C CA . ALA A 1 346 ? 8.126 -4.584 -20.006 1.00 94.19 346 ALA A CA 1
ATOM 2866 C C . ALA A 1 346 ? 7.254 -5.597 -20.764 1.00 94.19 346 ALA A C 1
ATOM 2868 O O . ALA A 1 346 ? 7.719 -6.690 -21.070 1.00 94.19 346 ALA A O 1
ATOM 2869 N N . SER A 1 347 ? 6.023 -5.232 -21.126 1.00 95.69 347 SER A N 1
ATOM 2870 C CA . SER A 1 347 ? 5.113 -6.116 -21.865 1.00 95.69 347 SER A CA 1
ATOM 2871 C C . SER A 1 347 ? 5.626 -6.406 -23.273 1.00 95.69 347 SER A C 1
ATOM 2873 O O . SER A 1 347 ? 5.639 -7.565 -23.678 1.00 95.69 347 SER A O 1
ATOM 2875 N N . HIS A 1 348 ? 6.139 -5.394 -23.983 1.00 97.38 348 HIS A N 1
ATOM 2876 C CA . HIS A 1 348 ? 6.798 -5.569 -25.278 1.00 97.38 348 HIS A CA 1
ATOM 2877 C C . HIS A 1 348 ? 7.987 -6.525 -25.181 1.00 97.38 348 HIS A C 1
ATOM 2879 O O . HIS A 1 348 ? 8.101 -7.429 -26.006 1.00 97.38 348 HIS A O 1
ATOM 2885 N N . ALA A 1 349 ? 8.834 -6.385 -24.158 1.00 95.44 349 ALA A N 1
ATOM 2886 C CA . ALA A 1 349 ? 9.956 -7.292 -23.947 1.00 95.44 349 ALA A CA 1
ATOM 2887 C C . ALA A 1 349 ? 9.482 -8.740 -23.744 1.00 95.44 349 ALA A C 1
ATOM 2889 O O . ALA A 1 349 ? 10.053 -9.665 -24.311 1.00 95.44 349 ALA A O 1
ATOM 2890 N N . LEU A 1 350 ? 8.408 -8.939 -22.979 1.00 93.44 350 LEU A N 1
ATOM 2891 C CA . LEU A 1 350 ? 7.870 -10.265 -22.673 1.00 93.44 350 LEU A CA 1
ATOM 2892 C C . LEU A 1 350 ? 7.178 -10.951 -23.854 1.00 93.44 350 LEU A C 1
ATOM 2894 O O . LEU A 1 350 ? 7.098 -12.176 -23.867 1.00 93.44 350 LEU A O 1
ATOM 2898 N N . VAL A 1 351 ? 6.710 -10.194 -24.849 1.00 94.75 351 VAL A N 1
ATOM 2899 C CA . VAL A 1 351 ? 6.173 -10.749 -26.105 1.00 94.75 351 VAL A CA 1
ATOM 2900 C C . VAL A 1 351 ? 7.212 -10.802 -27.236 1.00 94.75 351 VAL A C 1
ATOM 2902 O O . VAL A 1 351 ? 6.859 -11.110 -28.370 1.00 94.75 351 VAL A O 1
ATOM 2905 N N . GLY A 1 352 ? 8.486 -10.501 -26.951 1.00 95.31 352 GLY A N 1
ATOM 2906 C CA . GLY A 1 352 ? 9.591 -10.566 -27.921 1.00 95.31 352 GLY A CA 1
ATOM 2907 C C . GLY A 1 352 ? 9.810 -9.299 -28.759 1.00 95.31 352 GLY A C 1
ATOM 2908 O O . GLY A 1 352 ? 10.710 -9.253 -29.595 1.00 95.31 352 GLY A O 1
ATOM 2909 N N . ASN A 1 353 ? 9.047 -8.232 -28.519 1.00 97.19 353 ASN A N 1
ATOM 2910 C CA . ASN A 1 353 ? 9.167 -6.948 -29.214 1.00 97.19 353 ASN A CA 1
ATOM 2911 C C . ASN A 1 353 ? 10.300 -6.085 -28.616 1.00 97.19 353 ASN A C 1
ATOM 2913 O O . ASN A 1 353 ? 10.067 -4.964 -28.155 1.00 97.19 353 ASN A O 1
ATOM 2917 N N . TYR A 1 354 ? 11.535 -6.599 -28.603 1.00 97.50 354 TYR A N 1
ATOM 2918 C CA . TYR A 1 354 ? 12.667 -5.987 -27.887 1.00 97.50 354 TYR A CA 1
ATOM 2919 C C . TYR A 1 354 ? 13.034 -4.584 -28.378 1.00 97.50 354 TYR A C 1
ATOM 2921 O O . TYR A 1 354 ? 13.369 -3.727 -27.565 1.00 97.50 354 TYR A O 1
ATOM 2929 N N . GLN A 1 355 ? 12.930 -4.325 -29.684 1.00 98.12 355 GLN A N 1
ATOM 2930 C CA . GLN A 1 355 ? 13.238 -3.010 -30.250 1.00 98.12 355 GLN A CA 1
ATOM 2931 C C . GLN A 1 355 ? 12.272 -1.936 -29.727 1.00 98.12 355 GLN A C 1
ATOM 2933 O O . GLN A 1 355 ? 12.703 -0.895 -29.238 1.00 98.12 355 GLN A O 1
ATOM 2938 N N . ARG A 1 356 ? 10.965 -2.228 -29.739 1.00 97.69 356 ARG A N 1
ATOM 2939 C CA . ARG A 1 356 ? 9.943 -1.323 -29.201 1.00 97.69 356 ARG A CA 1
ATOM 2940 C C . ARG A 1 356 ? 10.085 -1.143 -27.690 1.00 97.69 356 ARG A C 1
ATOM 2942 O O . ARG A 1 356 ? 9.955 -0.032 -27.184 1.00 97.69 356 ARG A O 1
ATOM 2949 N N . ALA A 1 357 ? 10.400 -2.221 -26.971 1.00 97.88 357 ALA A N 1
ATOM 2950 C CA . ALA A 1 357 ? 10.695 -2.146 -25.545 1.00 97.88 357 ALA A CA 1
ATOM 2951 C C . ALA A 1 357 ? 11.883 -1.216 -25.256 1.00 97.88 357 ALA A C 1
ATOM 2953 O O . ALA A 1 357 ? 11.796 -0.395 -24.347 1.00 97.88 357 ALA A O 1
ATOM 2954 N N . LEU A 1 358 ? 12.961 -1.308 -26.043 1.00 98.06 358 LEU A N 1
ATOM 2955 C CA . LEU A 1 358 ? 14.139 -0.450 -25.916 1.00 98.06 358 LEU A CA 1
ATOM 2956 C C . LEU A 1 358 ? 13.793 1.026 -26.144 1.00 98.06 358 LEU A C 1
ATOM 2958 O O . LEU A 1 358 ? 14.170 1.858 -25.324 1.00 98.06 358 LEU A O 1
ATOM 2962 N N . GLU A 1 359 ? 13.043 1.346 -27.201 1.00 96.81 359 GLU A N 1
ATOM 2963 C CA . GLU A 1 359 ? 12.592 2.716 -27.493 1.00 96.81 359 GLU A CA 1
ATOM 2964 C C . GLU A 1 359 ? 11.824 3.332 -26.319 1.00 96.81 359 GLU A C 1
ATOM 2966 O O . GLU A 1 359 ? 12.155 4.425 -25.862 1.00 96.81 359 GLU A O 1
ATOM 2971 N N . LEU A 1 360 ? 10.830 2.611 -25.793 1.00 96.38 360 LEU A N 1
ATOM 2972 C CA . LEU A 1 360 ? 10.021 3.060 -24.658 1.00 96.38 360 LEU A CA 1
ATOM 2973 C C . LEU A 1 360 ? 10.871 3.238 -23.393 1.00 96.38 360 LEU A C 1
ATOM 2975 O O . LEU A 1 360 ? 10.704 4.199 -22.645 1.00 96.38 360 LEU A O 1
ATOM 2979 N N . MET A 1 361 ? 11.821 2.333 -23.156 1.00 95.94 361 MET A N 1
ATOM 2980 C CA . MET A 1 361 ? 12.691 2.391 -21.985 1.00 95.94 361 MET A CA 1
ATOM 2981 C C . MET A 1 361 ? 13.704 3.544 -22.073 1.00 95.94 361 MET A C 1
ATOM 2983 O O . MET A 1 361 ? 14.028 4.153 -21.054 1.00 95.94 361 MET A O 1
ATOM 2987 N N . LEU A 1 362 ? 14.164 3.893 -23.279 1.00 95.62 362 LEU A N 1
ATOM 2988 C CA . LEU A 1 362 ? 15.014 5.063 -23.519 1.00 95.62 362 LEU A CA 1
ATOM 2989 C C . LEU A 1 362 ? 14.268 6.374 -23.252 1.00 95.62 362 LEU A C 1
ATOM 2991 O O . LEU A 1 362 ? 14.840 7.251 -22.607 1.00 95.62 362 LEU A O 1
ATOM 2995 N N . GLN A 1 363 ? 12.987 6.483 -23.622 1.00 93.19 363 GLN A N 1
ATOM 2996 C CA . GLN A 1 363 ? 12.167 7.663 -23.296 1.00 93.19 363 GLN A CA 1
ATOM 2997 C C . GLN A 1 363 ? 12.140 7.950 -21.788 1.00 93.19 363 GLN A C 1
ATOM 2999 O O . GLN A 1 363 ? 12.134 9.101 -21.361 1.00 93.19 363 GLN A O 1
ATOM 3004 N N . LEU A 1 364 ? 12.166 6.908 -20.952 1.00 92.81 364 LEU A N 1
ATOM 3005 C CA . LEU A 1 364 ? 12.195 7.061 -19.497 1.00 92.81 364 LEU A CA 1
ATOM 3006 C C . LEU A 1 364 ? 13.534 7.580 -18.955 1.00 92.81 364 LEU A C 1
ATOM 3008 O O . LEU A 1 364 ? 13.567 8.100 -17.840 1.00 92.81 364 LEU A O 1
ATOM 3012 N N . THR A 1 365 ? 14.634 7.453 -19.705 1.00 90.69 365 THR A N 1
ATOM 3013 C CA . THR A 1 365 ? 15.957 7.926 -19.254 1.00 90.69 365 THR A CA 1
ATOM 3014 C C . THR A 1 365 ? 16.068 9.446 -19.246 1.00 90.69 365 THR A C 1
ATOM 3016 O O . THR A 1 365 ? 16.770 10.000 -18.399 1.00 90.69 365 THR A O 1
ATOM 3019 N N . GLU A 1 366 ? 15.334 10.105 -20.142 1.00 85.31 366 GLU A N 1
ATOM 3020 C CA . GLU A 1 366 ? 15.289 11.563 -20.283 1.00 85.31 366 GLU A CA 1
ATOM 3021 C C . GLU A 1 366 ? 14.429 12.221 -19.197 1.00 85.31 366 GLU A C 1
ATOM 3023 O O . GLU A 1 366 ? 14.548 13.418 -18.938 1.00 85.31 366 GLU A O 1
ATOM 3028 N N . ARG A 1 367 ? 13.586 11.437 -18.512 1.00 84.88 367 ARG A N 1
ATOM 3029 C CA . ARG A 1 367 ? 12.708 11.929 -17.450 1.00 84.88 367 ARG A CA 1
ATOM 3030 C C . ARG A 1 367 ? 13.472 12.099 -16.151 1.00 84.88 367 ARG A C 1
ATOM 3032 O O . ARG A 1 367 ? 14.276 11.246 -15.763 1.00 84.88 367 ARG A O 1
ATOM 3039 N N . ASP A 1 368 ? 13.171 13.167 -15.424 1.00 78.00 368 ASP A N 1
ATOM 3040 C CA . ASP A 1 368 ? 13.727 13.401 -14.090 1.00 78.00 368 ASP A CA 1
ATOM 3041 C C . ASP A 1 368 ? 12.666 13.586 -13.002 1.00 78.00 368 ASP A C 1
ATOM 3043 O O . ASP A 1 368 ? 12.920 14.193 -11.962 1.00 78.00 368 ASP A O 1
ATOM 3047 N N . ASP A 1 369 ? 11.493 12.993 -13.230 1.00 79.94 369 ASP A N 1
ATOM 3048 C CA . ASP A 1 369 ? 10.403 12.946 -12.260 1.00 79.94 369 ASP A CA 1
ATOM 3049 C C . ASP A 1 369 ? 10.892 12.325 -10.938 1.00 79.94 369 ASP A C 1
ATOM 3051 O O . ASP A 1 369 ? 11.539 11.270 -10.922 1.00 79.94 369 ASP A O 1
ATOM 3055 N N . GLU A 1 370 ? 10.567 12.944 -9.799 1.00 72.50 370 GLU A N 1
ATOM 3056 C CA . GLU A 1 370 ? 11.008 12.441 -8.488 1.00 72.50 370 GLU A CA 1
ATOM 3057 C C . GLU A 1 370 ? 10.543 11.002 -8.217 1.00 72.50 370 GLU A C 1
ATOM 3059 O O . GLU A 1 370 ? 11.235 10.238 -7.536 1.00 72.50 370 GLU A O 1
ATOM 3064 N N . ASP A 1 371 ? 9.414 10.610 -8.806 1.00 77.44 371 ASP A N 1
ATOM 3065 C CA . ASP A 1 371 ? 8.827 9.282 -8.666 1.00 77.44 371 ASP A CA 1
ATOM 3066 C C . ASP A 1 371 ? 9.602 8.184 -9.399 1.00 77.44 371 ASP A C 1
ATOM 3068 O O . ASP A 1 371 ? 9.651 7.056 -8.901 1.00 77.44 371 ASP A O 1
ATOM 3072 N N . ILE A 1 372 ? 10.231 8.487 -10.545 1.00 83.31 372 ILE A N 1
ATOM 3073 C CA . ILE A 1 372 ? 11.010 7.499 -11.309 1.00 83.31 372 ILE A CA 1
ATOM 3074 C C . ILE A 1 372 ? 12.463 7.409 -10.828 1.00 83.31 372 ILE A C 1
ATOM 3076 O O . ILE A 1 372 ? 13.081 6.353 -10.964 1.00 83.31 372 ILE A O 1
ATOM 3080 N N . ARG A 1 373 ? 13.021 8.470 -10.217 1.00 80.88 373 ARG A N 1
ATOM 3081 C CA . ARG A 1 373 ? 14.426 8.505 -9.751 1.00 80.88 373 ARG A CA 1
ATOM 3082 C C . ARG A 1 373 ? 14.856 7.260 -8.951 1.00 80.88 373 ARG A C 1
ATOM 3084 O O . ARG A 1 373 ? 15.912 6.719 -9.281 1.00 80.88 373 ARG A O 1
ATOM 3091 N N . PRO A 1 374 ? 14.079 6.739 -7.974 1.00 79.69 374 PRO A N 1
ATOM 3092 C CA . PRO A 1 374 ? 14.445 5.521 -7.241 1.00 79.69 374 PRO A CA 1
ATOM 3093 C C . PRO A 1 374 ? 14.550 4.271 -8.125 1.00 79.69 374 PRO A C 1
ATOM 3095 O O . PRO A 1 374 ? 15.304 3.354 -7.814 1.00 79.69 374 PRO A O 1
ATOM 3098 N N . TYR A 1 375 ? 13.815 4.239 -9.237 1.00 85.75 375 TYR A N 1
ATOM 3099 C CA . TYR A 1 375 ? 13.765 3.116 -10.170 1.00 85.75 375 TYR A CA 1
ATOM 3100 C C . TYR A 1 375 ? 14.761 3.258 -11.328 1.00 85.75 375 TYR A C 1
ATOM 3102 O O . TYR A 1 375 ? 14.932 2.302 -12.087 1.00 85.75 375 TYR A O 1
ATOM 3110 N N . LYS A 1 376 ? 15.478 4.391 -11.454 1.00 90.38 376 LYS A N 1
ATOM 3111 C CA . LYS A 1 376 ? 16.476 4.607 -12.522 1.00 90.38 376 LYS A CA 1
ATOM 3112 C C . LYS A 1 376 ? 17.573 3.537 -12.526 1.00 90.38 376 LYS A C 1
ATOM 3114 O O . LYS A 1 376 ? 18.018 3.128 -13.592 1.00 90.38 376 LYS A O 1
ATOM 3119 N N . VAL A 1 377 ? 17.976 3.017 -11.366 1.00 92.06 377 VAL A N 1
ATOM 3120 C CA . VAL A 1 377 ? 18.944 1.905 -11.299 1.00 92.06 377 VAL A CA 1
ATOM 3121 C C . VAL A 1 377 ? 18.410 0.631 -11.970 1.00 92.06 377 VAL A C 1
ATOM 3123 O O . VAL A 1 377 ? 19.129 -0.023 -12.727 1.00 92.06 377 VAL A O 1
ATOM 3126 N N . ASN A 1 378 ? 17.127 0.308 -11.768 1.00 91.94 378 ASN A N 1
ATOM 3127 C CA . ASN A 1 378 ? 16.479 -0.825 -12.428 1.00 91.94 378 ASN A CA 1
ATOM 3128 C C . ASN A 1 378 ? 16.271 -0.542 -13.922 1.00 91.94 378 ASN A C 1
ATOM 3130 O O . ASN A 1 378 ? 16.486 -1.440 -14.731 1.00 91.94 378 ASN A O 1
ATOM 3134 N N . LEU A 1 379 ? 15.948 0.706 -14.283 1.00 94.56 379 LEU A N 1
ATOM 3135 C CA . LEU A 1 379 ? 15.794 1.161 -15.666 1.00 94.56 379 LEU A CA 1
ATOM 3136 C C . LEU A 1 379 ? 17.066 0.896 -16.480 1.00 94.56 379 LEU A C 1
ATOM 3138 O O . LEU A 1 379 ? 17.008 0.231 -17.510 1.00 94.56 379 LEU A O 1
ATOM 3142 N N . TRP A 1 380 ? 18.224 1.336 -15.980 1.00 97.00 380 TRP A N 1
ATOM 3143 C CA . TRP A 1 380 ? 19.515 1.109 -16.638 1.00 97.00 380 TRP A CA 1
ATOM 3144 C C . TRP A 1 380 ? 19.877 -0.372 -16.733 1.00 97.00 380 TRP A C 1
ATOM 3146 O O . TRP A 1 380 ? 20.355 -0.828 -17.770 1.00 97.00 380 TRP A O 1
ATOM 3156 N N . ARG A 1 381 ? 19.580 -1.162 -15.695 1.00 95.94 381 ARG A N 1
ATOM 3157 C CA . ARG A 1 381 ? 19.748 -2.618 -15.769 1.00 95.94 381 ARG A CA 1
ATOM 3158 C C . ARG A 1 381 ? 18.835 -3.239 -16.841 1.00 95.94 381 ARG A C 1
ATOM 3160 O O . ARG A 1 381 ? 19.289 -4.093 -17.594 1.00 95.94 381 ARG A O 1
ATOM 3167 N N . GLN A 1 382 ? 17.575 -2.818 -16.940 1.00 95.38 382 GLN A N 1
ATOM 3168 C CA . GLN A 1 382 ? 16.648 -3.317 -17.963 1.00 95.38 382 GLN A CA 1
ATOM 3169 C C . GLN A 1 382 ? 17.068 -2.924 -19.378 1.00 95.38 382 GLN A C 1
ATOM 3171 O O . GLN A 1 382 ? 16.960 -3.748 -20.279 1.00 95.38 382 GLN A O 1
ATOM 3176 N N . LEU A 1 383 ? 17.593 -1.711 -19.570 1.00 98.00 383 LEU A N 1
ATOM 3177 C CA . LEU A 1 383 ? 18.204 -1.308 -20.837 1.00 98.00 383 LEU A CA 1
ATOM 3178 C C . LEU A 1 383 ? 19.354 -2.242 -21.212 1.00 98.00 383 LEU A C 1
ATOM 3180 O O . LEU A 1 383 ? 19.406 -2.708 -22.344 1.00 98.00 383 LEU A O 1
ATOM 3184 N N . GLY A 1 384 ? 20.219 -2.585 -20.252 1.00 97.94 384 GLY A N 1
ATOM 3185 C CA . GLY A 1 384 ? 21.274 -3.574 -20.469 1.00 97.94 384 GLY A CA 1
ATOM 3186 C C . GLY A 1 384 ? 20.731 -4.929 -20.925 1.00 97.94 384 GLY A C 1
ATOM 3187 O O . GLY A 1 384 ? 21.200 -5.476 -21.920 1.00 97.94 384 GLY A O 1
ATOM 3188 N N . ASN A 1 385 ? 19.677 -5.420 -20.266 1.00 97.12 385 ASN A N 1
ATOM 3189 C CA . ASN A 1 385 ? 19.023 -6.676 -20.643 1.00 97.12 385 ASN A CA 1
ATOM 3190 C C . ASN A 1 385 ? 18.457 -6.622 -22.071 1.00 97.12 385 ASN A C 1
ATOM 3192 O O . ASN A 1 385 ? 18.617 -7.573 -22.828 1.00 97.12 385 ASN A O 1
ATOM 3196 N N . LEU A 1 386 ? 17.810 -5.514 -22.447 1.00 98.12 386 LEU A N 1
ATOM 3197 C CA . LEU A 1 386 ? 17.251 -5.319 -23.788 1.00 98.12 386 LEU A CA 1
ATOM 3198 C C . LEU A 1 386 ? 18.344 -5.250 -24.858 1.00 98.12 386 LEU A C 1
ATOM 3200 O O . LEU A 1 386 ? 18.202 -5.869 -25.909 1.00 98.12 386 LEU A O 1
ATOM 3204 N N . TYR A 1 387 ? 19.451 -4.557 -24.583 1.00 98.50 387 TYR A N 1
ATOM 3205 C CA . TYR A 1 387 ? 20.598 -4.521 -25.486 1.00 98.50 387 TYR A CA 1
ATOM 3206 C C . TYR A 1 387 ? 21.224 -5.905 -25.686 1.00 98.50 387 TYR A C 1
ATOM 3208 O O . TYR A 1 387 ? 21.509 -6.270 -26.824 1.00 98.50 387 TYR A O 1
ATOM 3216 N N . ASP A 1 388 ? 21.385 -6.700 -24.624 1.00 98.25 388 ASP A N 1
ATOM 3217 C CA . ASP A 1 388 ? 21.877 -8.079 -24.735 1.00 98.25 388 ASP A CA 1
ATOM 3218 C C . ASP A 1 388 ? 20.931 -8.957 -25.579 1.00 98.25 388 ASP A C 1
ATOM 3220 O O . ASP A 1 388 ? 21.400 -9.688 -26.453 1.00 98.25 388 ASP A O 1
ATOM 3224 N N . LEU A 1 389 ? 19.608 -8.841 -25.393 1.00 97.38 389 LEU A N 1
ATOM 3225 C CA . LEU A 1 389 ? 18.604 -9.558 -26.203 1.00 97.38 389 LEU A CA 1
ATOM 3226 C C . LEU A 1 389 ? 18.621 -9.145 -27.684 1.00 97.38 389 LEU A C 1
ATOM 3228 O O . LEU A 1 389 ? 18.302 -9.953 -28.552 1.00 97.38 389 LEU A O 1
ATOM 3232 N N . LEU A 1 390 ? 19.021 -7.907 -27.977 1.00 97.88 390 LEU A N 1
ATOM 3233 C CA . LEU A 1 390 ? 19.220 -7.386 -29.333 1.00 97.88 390 LEU A CA 1
ATOM 3234 C C . LEU A 1 390 ? 20.621 -7.690 -29.900 1.00 97.88 390 LEU A C 1
ATOM 3236 O O . LEU A 1 390 ? 20.934 -7.266 -31.012 1.00 97.88 390 LEU A O 1
ATOM 3240 N N . GLY A 1 391 ? 21.486 -8.386 -29.153 1.00 97.00 391 GLY A N 1
ATOM 3241 C CA . GLY A 1 391 ? 22.862 -8.696 -29.556 1.00 97.00 391 GLY A CA 1
ATOM 3242 C C . GLY A 1 391 ? 23.838 -7.512 -29.477 1.00 97.00 391 GLY A C 1
ATOM 3243 O O . GLY A 1 391 ? 24.966 -7.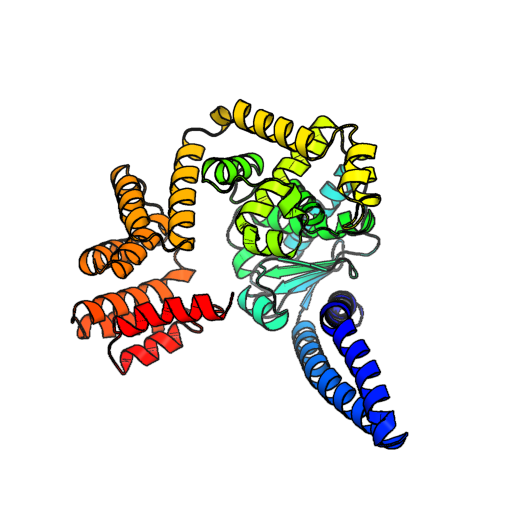608 -29.956 1.00 97.00 391 GLY A O 1
ATOM 3244 N N . GLN A 1 392 ? 23.442 -6.397 -28.862 1.00 98.06 392 GLN A N 1
ATOM 3245 C CA . GLN A 1 392 ? 24.230 -5.167 -28.748 1.00 98.06 392 GLN A CA 1
ATOM 3246 C C . GLN A 1 392 ? 25.046 -5.146 -27.449 1.00 98.06 392 GLN A C 1
ATOM 3248 O O . GLN A 1 392 ? 24.797 -4.356 -26.535 1.00 98.06 392 GLN A O 1
ATOM 3253 N N . ARG A 1 393 ? 26.038 -6.035 -27.356 1.00 97.50 393 ARG A N 1
ATOM 3254 C CA . ARG A 1 393 ? 26.758 -6.298 -26.100 1.00 97.50 393 ARG A CA 1
ATOM 3255 C C . ARG A 1 393 ? 27.464 -5.073 -25.507 1.00 97.50 393 ARG A C 1
ATOM 3257 O O . ARG A 1 393 ? 27.441 -4.891 -24.291 1.00 97.50 393 ARG A O 1
ATOM 3264 N N . ASP A 1 394 ? 28.067 -4.230 -26.337 1.00 98.19 394 ASP A N 1
ATOM 3265 C CA . ASP A 1 394 ? 28.798 -3.051 -25.855 1.00 98.19 394 ASP A CA 1
ATOM 3266 C C . ASP A 1 394 ? 27.854 -2.035 -25.194 1.00 98.19 394 ASP A C 1
ATOM 3268 O O . ASP A 1 394 ? 28.126 -1.545 -24.094 1.00 98.19 394 ASP A O 1
ATOM 3272 N N . ASN A 1 395 ? 26.685 -1.807 -25.801 1.00 98.19 395 ASN A N 1
ATOM 3273 C CA . ASN A 1 395 ? 25.630 -0.966 -25.232 1.00 98.19 395 ASN A CA 1
ATOM 3274 C C . ASN A 1 395 ? 25.075 -1.565 -23.933 1.00 98.19 395 ASN A C 1
ATOM 3276 O O . ASN A 1 395 ? 24.813 -0.834 -22.974 1.00 98.19 395 ASN A O 1
ATOM 3280 N N . ALA A 1 396 ? 24.949 -2.896 -23.867 1.00 98.44 396 ALA A N 1
ATOM 3281 C CA . ALA A 1 396 ? 24.508 -3.581 -22.658 1.00 98.44 396 ALA A CA 1
ATOM 3282 C C . ALA A 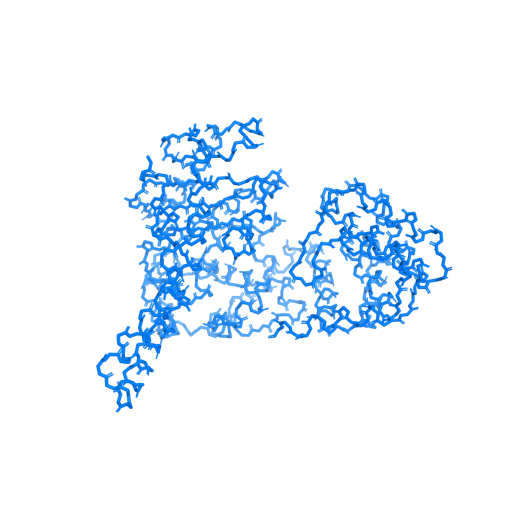1 396 ? 25.473 -3.354 -21.488 1.00 98.44 396 ALA A C 1
ATOM 3284 O O . ALA A 1 396 ? 25.053 -2.973 -20.393 1.00 98.44 396 ALA A O 1
ATOM 3285 N N . ILE A 1 397 ? 26.777 -3.519 -21.731 1.00 98.44 397 ILE A N 1
ATOM 3286 C CA . ILE A 1 397 ? 27.826 -3.284 -20.732 1.00 98.44 397 ILE A CA 1
ATOM 3287 C C . ILE A 1 397 ? 27.785 -1.839 -20.229 1.00 98.44 397 ILE A C 1
ATOM 3289 O O . ILE A 1 397 ? 27.806 -1.627 -19.014 1.00 98.44 397 ILE A O 1
ATOM 3293 N N . ALA A 1 398 ? 27.670 -0.860 -21.131 1.00 98.25 398 ALA A N 1
ATOM 3294 C CA . ALA A 1 398 ? 27.571 0.549 -20.760 1.00 98.25 398 ALA A CA 1
ATOM 3295 C C . ALA A 1 398 ? 26.340 0.825 -19.875 1.00 98.25 398 ALA A C 1
ATOM 3297 O O . ALA A 1 398 ? 26.446 1.489 -18.841 1.00 98.25 398 ALA A O 1
ATOM 3298 N N . ALA A 1 399 ? 25.181 0.255 -20.220 1.00 98.12 399 ALA A N 1
ATOM 3299 C CA . ALA A 1 399 ? 23.961 0.396 -19.429 1.00 98.12 399 ALA A CA 1
ATOM 3300 C C . ALA A 1 399 ? 24.093 -0.243 -18.031 1.00 98.12 399 ALA A C 1
ATOM 3302 O O . ALA A 1 399 ? 23.699 0.359 -17.029 1.00 98.12 399 ALA A O 1
ATOM 3303 N N . TYR A 1 400 ? 24.715 -1.422 -17.921 1.00 98.38 400 TYR A N 1
ATOM 3304 C CA . TYR A 1 400 ? 24.979 -2.049 -16.622 1.00 98.38 400 TYR A CA 1
ATOM 3305 C C . TYR A 1 400 ? 25.963 -1.251 -15.764 1.00 98.38 400 TYR A C 1
ATOM 3307 O O . TYR A 1 400 ? 25.755 -1.136 -14.557 1.00 98.38 400 TYR A O 1
ATOM 3315 N N . GLN A 1 401 ? 27.011 -0.678 -16.360 1.00 98.31 401 GLN A N 1
ATOM 3316 C CA . GLN A 1 401 ? 27.930 0.219 -15.654 1.00 98.31 401 GLN A CA 1
ATOM 3317 C C . GLN A 1 401 ? 27.190 1.449 -15.126 1.00 98.31 401 GLN A C 1
ATOM 3319 O O . GLN A 1 401 ? 27.343 1.792 -13.955 1.00 98.31 401 GLN A O 1
ATOM 3324 N N . LYS A 1 402 ? 26.299 2.034 -15.935 1.00 97.12 402 LYS A N 1
ATOM 3325 C CA . LYS A 1 402 ? 25.472 3.168 -15.519 1.00 97.12 402 LYS A CA 1
ATOM 3326 C C . LYS A 1 402 ? 24.561 2.838 -14.337 1.00 97.12 402 LYS A C 1
ATOM 3328 O O . LYS A 1 402 ? 24.415 3.653 -13.431 1.00 97.12 402 LYS A O 1
ATOM 3333 N N . ALA A 1 403 ? 23.998 1.630 -14.292 1.00 96.38 403 ALA A N 1
ATOM 3334 C CA . ALA A 1 403 ? 23.225 1.175 -13.137 1.00 96.38 403 ALA A CA 1
ATOM 3335 C C . ALA A 1 403 ? 24.073 1.141 -11.846 1.00 96.38 403 ALA A C 1
ATOM 3337 O O . ALA A 1 403 ? 23.578 1.485 -10.776 1.00 96.38 403 ALA A O 1
ATOM 3338 N N . LEU A 1 404 ? 25.355 0.770 -11.931 1.00 96.75 404 LEU A N 1
ATOM 3339 C CA . LEU A 1 404 ? 26.253 0.705 -10.770 1.00 96.75 404 LEU A CA 1
ATOM 3340 C C . LEU A 1 404 ? 26.679 2.082 -10.233 1.00 96.75 404 LEU A C 1
ATOM 3342 O O . LEU A 1 404 ? 27.115 2.163 -9.086 1.00 96.75 404 LEU A O 1
ATOM 3346 N N . GLU A 1 405 ? 26.534 3.149 -11.021 1.00 95.44 405 GLU A N 1
ATOM 3347 C CA . GLU A 1 405 ? 26.769 4.534 -10.580 1.00 95.44 405 GLU A CA 1
ATOM 3348 C C . GLU A 1 405 ? 25.615 5.093 -9.730 1.00 95.44 405 GLU A C 1
ATOM 3350 O O . GLU A 1 405 ? 25.785 6.086 -9.024 1.00 95.44 405 GLU A O 1
ATOM 3355 N N . LEU A 1 406 ? 24.433 4.473 -9.799 1.00 90.44 406 LEU A N 1
ATOM 3356 C CA . LEU A 1 406 ? 23.231 4.909 -9.089 1.00 90.44 406 LEU A CA 1
ATOM 3357 C C . LEU A 1 406 ? 23.060 4.175 -7.749 1.00 90.44 406 LEU A C 1
ATOM 3359 O O . LEU A 1 406 ? 23.588 3.071 -7.586 1.00 90.44 406 LEU A O 1
ATOM 3363 N N . PRO A 1 407 ? 22.293 4.739 -6.790 1.00 87.19 407 PRO A N 1
ATOM 3364 C CA . PRO A 1 407 ? 21.945 4.041 -5.555 1.00 87.19 407 PRO A CA 1
ATOM 3365 C C . PRO A 1 407 ? 21.322 2.672 -5.844 1.00 87.19 407 PRO A C 1
ATOM 3367 O O . PRO A 1 407 ? 20.446 2.559 -6.701 1.00 87.19 407 PRO A O 1
ATOM 3370 N N . ASP A 1 408 ? 21.780 1.636 -5.137 1.00 86.38 408 ASP A N 1
ATOM 3371 C CA . ASP A 1 408 ? 21.260 0.281 -5.330 1.00 86.38 408 ASP A CA 1
ATOM 3372 C C . ASP A 1 408 ? 19.776 0.200 -4.947 1.00 86.38 408 ASP A C 1
ATOM 3374 O O . ASP A 1 408 ? 19.318 0.849 -4.003 1.00 86.38 408 ASP A O 1
ATOM 3378 N N . TRP A 1 409 ? 19.042 -0.649 -5.662 1.00 80.94 409 TRP A N 1
ATOM 3379 C CA . TRP A 1 409 ? 17.661 -0.994 -5.354 1.00 80.94 409 TRP A CA 1
ATOM 3380 C C . TRP A 1 409 ? 17.577 -2.477 -5.034 1.00 80.94 409 TRP A C 1
ATOM 3382 O O . TRP A 1 409 ? 18.099 -3.310 -5.782 1.00 80.94 409 TRP A O 1
ATOM 3392 N N . TRP A 1 410 ? 16.902 -2.795 -3.934 1.00 82.44 410 TRP A N 1
ATOM 3393 C CA . TRP A 1 410 ? 16.666 -4.161 -3.496 1.00 82.44 410 TRP A CA 1
ATOM 3394 C C . TRP A 1 410 ? 15.170 -4.419 -3.401 1.00 82.44 410 TRP A C 1
ATOM 3396 O O . TRP A 1 410 ? 14.456 -3.665 -2.738 1.00 82.44 410 TRP A O 1
ATOM 3406 N N . ASP A 1 411 ? 14.721 -5.509 -4.012 1.00 73.31 411 ASP A N 1
ATOM 3407 C CA . ASP A 1 411 ? 13.388 -6.056 -3.797 1.00 73.31 411 ASP A CA 1
ATOM 3408 C C . ASP A 1 411 ? 13.457 -7.529 -3.380 1.00 73.31 411 ASP A C 1
ATOM 3410 O O . ASP A 1 411 ? 14.476 -8.212 -3.515 1.00 73.31 411 ASP A O 1
ATOM 3414 N N . GLU A 1 412 ? 12.351 -8.015 -2.833 1.00 65.81 412 GLU A N 1
ATOM 3415 C CA . GLU A 1 412 ? 12.260 -9.336 -2.222 1.00 65.81 412 GLU A CA 1
ATOM 3416 C C . GLU A 1 412 ? 12.386 -10.504 -3.223 1.00 65.81 412 GLU A C 1
ATOM 3418 O O . GLU A 1 412 ? 12.585 -11.650 -2.804 1.00 65.81 412 GLU A O 1
ATOM 3423 N N . ILE A 1 413 ? 12.238 -10.237 -4.525 1.00 69.25 413 ILE A N 1
ATOM 3424 C CA . ILE A 1 413 ? 12.078 -11.245 -5.579 1.00 69.25 413 ILE A CA 1
ATOM 3425 C C . ILE A 1 413 ? 13.336 -11.343 -6.434 1.00 69.25 413 ILE A C 1
ATOM 3427 O O . ILE A 1 413 ? 13.855 -12.441 -6.646 1.00 69.25 413 ILE A O 1
ATOM 3431 N N . ASP A 1 414 ? 13.840 -10.205 -6.896 1.00 72.00 414 ASP A N 1
ATOM 3432 C CA . ASP A 1 414 ? 15.011 -10.116 -7.761 1.00 72.00 414 ASP A CA 1
ATOM 3433 C C . ASP A 1 414 ? 16.284 -9.702 -6.996 1.00 72.00 414 ASP A C 1
ATOM 3435 O O . ASP A 1 414 ? 17.400 -9.804 -7.520 1.00 72.00 414 ASP A O 1
ATOM 3439 N N . GLY A 1 415 ? 16.159 -9.311 -5.724 1.00 83.06 415 GLY A N 1
ATOM 3440 C CA . GLY A 1 415 ? 17.286 -8.968 -4.865 1.00 83.06 415 GLY A CA 1
ATOM 3441 C C . GLY A 1 415 ? 17.950 -7.648 -5.261 1.00 83.06 415 GLY A C 1
ATOM 3442 O O . GLY A 1 415 ? 17.292 -6.701 -5.671 1.00 83.06 415 GLY A O 1
ATOM 3443 N N . SER A 1 416 ? 19.274 -7.562 -5.099 1.00 86.81 416 SER A N 1
ATOM 3444 C CA . SER A 1 416 ? 20.041 -6.343 -5.403 1.00 86.81 416 SER A CA 1
ATOM 3445 C C . SER A 1 416 ? 20.176 -6.138 -6.913 1.00 86.81 416 SER A C 1
ATOM 3447 O O . SER A 1 416 ? 20.692 -7.002 -7.632 1.00 86.81 416 SER A O 1
ATOM 3449 N N . THR A 1 417 ? 19.783 -4.958 -7.383 1.00 91.06 417 THR A N 1
ATOM 3450 C CA . THR A 1 417 ? 19.923 -4.553 -8.786 1.00 91.06 417 THR A CA 1
ATOM 3451 C C . THR A 1 417 ? 21.397 -4.473 -9.176 1.00 91.06 417 THR A C 1
ATOM 3453 O O . THR A 1 417 ? 21.783 -4.928 -10.253 1.00 91.06 417 THR A O 1
ATOM 3456 N N . HIS A 1 418 ? 22.258 -3.990 -8.277 1.00 94.19 418 HIS A N 1
ATOM 3457 C CA . HIS A 1 418 ? 23.708 -4.007 -8.467 1.00 94.19 418 HIS A CA 1
ATOM 3458 C C . HIS A 1 418 ? 24.279 -5.422 -8.588 1.00 94.19 418 HIS A C 1
ATOM 3460 O O . HIS A 1 418 ? 25.203 -5.649 -9.370 1.00 94.19 418 HIS A O 1
ATOM 3466 N N . ALA A 1 419 ? 23.771 -6.386 -7.814 1.00 93.31 419 ALA A N 1
ATOM 3467 C CA . ALA A 1 419 ? 24.212 -7.776 -7.918 1.00 93.31 419 ALA A CA 1
ATOM 3468 C C . ALA A 1 419 ? 23.878 -8.365 -9.296 1.00 93.31 419 ALA A C 1
ATOM 3470 O O . ALA A 1 419 ? 24.747 -8.980 -9.918 1.00 93.31 419 ALA A O 1
ATOM 3471 N N . GLN A 1 420 ? 22.672 -8.098 -9.801 1.00 93.94 420 GLN A N 1
ATOM 3472 C CA . GLN A 1 420 ? 22.268 -8.483 -11.154 1.00 93.94 420 GLN A CA 1
ATOM 3473 C C . GLN A 1 420 ? 23.127 -7.796 -12.223 1.00 93.94 420 GLN A C 1
ATOM 3475 O O . GLN A 1 420 ? 23.661 -8.469 -13.098 1.00 93.94 420 GLN A O 1
ATOM 3480 N N . ALA A 1 421 ? 23.340 -6.480 -12.128 1.00 96.56 421 ALA A N 1
ATOM 3481 C CA . ALA A 1 421 ? 24.185 -5.750 -13.076 1.00 96.56 421 ALA A CA 1
ATOM 3482 C C . ALA A 1 421 ? 25.617 -6.318 -13.113 1.00 96.56 421 ALA A C 1
ATOM 3484 O O . ALA A 1 421 ? 26.153 -6.594 -14.183 1.00 96.56 421 ALA A O 1
ATOM 3485 N N . ARG A 1 422 ? 26.224 -6.610 -11.952 1.00 97.56 422 ARG A N 1
ATOM 3486 C CA . ARG A 1 422 ? 27.547 -7.263 -11.876 1.00 97.56 422 ARG A CA 1
ATOM 3487 C C . ARG A 1 422 ? 27.565 -8.670 -12.469 1.00 97.56 422 ARG A C 1
ATOM 3489 O O . ARG A 1 422 ? 28.593 -9.085 -13.004 1.00 97.56 422 ARG A O 1
ATOM 3496 N N . GLN A 1 423 ? 26.471 -9.417 -12.353 1.00 96.06 423 GLN A N 1
ATOM 3497 C CA . GLN A 1 423 ? 26.333 -10.723 -12.992 1.00 96.06 423 GLN A CA 1
ATOM 3498 C C . GLN A 1 423 ? 26.313 -10.579 -14.518 1.00 96.06 423 GLN A C 1
ATOM 3500 O O . GLN A 1 423 ? 27.072 -11.275 -15.194 1.00 96.06 423 GLN A O 1
ATOM 3505 N N . TYR A 1 424 ? 25.519 -9.646 -15.045 1.00 96.81 424 TYR A N 1
ATOM 3506 C CA . TYR A 1 424 ? 25.366 -9.452 -16.489 1.00 96.81 424 TYR A CA 1
ATOM 3507 C C . TYR A 1 424 ? 26.516 -8.681 -17.149 1.00 96.81 424 TYR A C 1
ATOM 3509 O O . TYR A 1 424 ? 26.716 -8.770 -18.356 1.00 96.81 424 TYR A O 1
ATOM 3517 N N . LEU A 1 425 ? 27.388 -8.031 -16.375 1.00 97.38 425 LEU A N 1
ATOM 3518 C CA . LEU A 1 425 ? 28.691 -7.583 -16.879 1.00 97.38 425 LEU A CA 1
ATOM 3519 C C . LEU A 1 425 ? 29.601 -8.760 -17.262 1.00 97.38 425 LEU A C 1
ATOM 3521 O O . LEU A 1 425 ? 30.357 -8.667 -18.225 1.00 97.38 425 LEU A O 1
ATOM 3525 N N . LYS A 1 426 ? 29.512 -9.888 -16.543 1.00 97.06 426 LYS A N 1
ATOM 3526 C CA . LYS A 1 426 ? 30.361 -11.070 -16.784 1.00 97.06 426 LYS A CA 1
ATOM 3527 C C . LYS A 1 426 ? 29.857 -11.957 -17.920 1.00 97.06 426 LYS A C 1
ATOM 3529 O O . LYS A 1 426 ? 30.650 -12.688 -18.503 1.00 97.06 426 LYS A O 1
ATOM 3534 N N . ARG A 1 427 ? 28.553 -11.938 -18.201 1.00 96.31 427 ARG A N 1
ATOM 3535 C CA . ARG A 1 427 ? 27.913 -12.751 -19.245 1.00 96.31 427 ARG A CA 1
ATOM 3536 C C . ARG A 1 427 ? 26.645 -12.073 -19.769 1.00 96.31 427 ARG A C 1
ATOM 3538 O O . ARG A 1 427 ? 26.009 -11.387 -18.978 1.00 96.31 427 ARG A O 1
ATOM 3545 N N . PRO A 1 428 ? 26.258 -12.277 -21.036 1.00 96.69 428 PRO A N 1
ATOM 3546 C CA . PRO A 1 428 ? 25.036 -11.691 -21.572 1.00 96.69 428 PRO A CA 1
ATOM 3547 C C . PRO A 1 428 ? 23.783 -12.200 -20.862 1.00 96.69 428 PRO A C 1
ATOM 3549 O O . PRO A 1 428 ? 23.716 -13.373 -20.474 1.00 96.69 428 PRO A O 1
ATOM 3552 N N . PHE A 1 429 ? 22.813 -11.300 -20.703 1.00 96.44 429 PHE A N 1
ATOM 3553 C CA . PHE A 1 429 ? 21.437 -11.633 -20.368 1.00 96.44 429 PHE A CA 1
ATOM 3554 C C . PHE A 1 429 ? 20.776 -12.385 -21.528 1.00 96.44 429 PHE A C 1
ATOM 3556 O O . PHE A 1 429 ? 21.039 -12.119 -22.700 1.00 96.44 429 PHE A O 1
ATOM 3563 N N . THR A 1 430 ? 19.913 -13.342 -21.205 1.00 95.44 430 THR A N 1
ATOM 3564 C CA . THR A 1 430 ? 19.265 -14.214 -22.192 1.00 95.44 430 THR A CA 1
ATOM 3565 C C . THR A 1 430 ? 17.760 -14.306 -21.972 1.00 95.44 430 THR A C 1
ATOM 3567 O O . THR A 1 430 ? 17.256 -14.101 -20.868 1.00 95.44 430 THR A O 1
ATOM 3570 N N . GLU A 1 431 ? 17.022 -14.709 -23.006 1.00 91.12 431 GLU A N 1
ATOM 3571 C CA . GLU A 1 431 ? 15.570 -14.925 -22.923 1.00 91.12 431 GLU A CA 1
ATOM 3572 C C . GLU A 1 431 ? 15.191 -15.967 -21.853 1.00 91.12 431 GLU A C 1
ATOM 3574 O O . GLU A 1 431 ? 14.177 -15.846 -21.164 1.00 91.12 431 GLU A O 1
ATOM 3579 N N . LYS A 1 432 ? 16.064 -16.955 -21.616 1.00 91.50 432 LYS A N 1
ATOM 3580 C CA . LYS A 1 432 ? 15.891 -17.921 -20.525 1.00 91.50 432 LYS A CA 1
ATOM 3581 C C . LYS A 1 432 ? 15.780 -17.227 -19.164 1.00 91.50 432 LYS A C 1
ATOM 3583 O O . LYS A 1 432 ? 14.947 -17.615 -18.349 1.00 91.50 432 LYS A O 1
ATOM 3588 N N . GLU A 1 433 ? 16.584 -16.198 -18.920 1.00 90.69 433 GLU A N 1
ATOM 3589 C CA . GLU A 1 433 ? 16.595 -15.462 -17.651 1.00 90.69 433 GLU A CA 1
ATOM 3590 C C . GLU A 1 433 ? 15.380 -14.549 -17.500 1.00 90.69 433 GLU A C 1
ATOM 3592 O O . GLU A 1 433 ? 14.874 -14.380 -16.386 1.00 90.69 433 GLU A O 1
ATOM 3597 N N . LEU A 1 434 ? 14.866 -14.031 -18.619 1.00 85.75 434 LEU A N 1
ATOM 3598 C CA . LEU A 1 434 ? 13.597 -13.309 -18.669 1.00 85.75 434 LEU A CA 1
ATOM 3599 C C . LEU A 1 434 ? 12.449 -14.200 -18.168 1.00 85.75 434 LEU A C 1
ATOM 3601 O O . LEU A 1 434 ? 11.671 -13.794 -17.304 1.00 85.75 434 LEU A O 1
ATOM 3605 N N . HIS A 1 435 ? 12.401 -15.455 -18.623 1.00 81.31 435 HIS A N 1
ATOM 3606 C CA . HIS A 1 435 ? 11.396 -16.432 -18.189 1.00 81.31 435 HIS A CA 1
ATOM 3607 C C . HIS A 1 435 ? 11.654 -16.988 -16.778 1.00 81.31 435 HIS A C 1
ATOM 3609 O O . HIS A 1 435 ? 10.711 -17.267 -16.033 1.00 81.31 435 HIS A O 1
ATOM 3615 N N . GLU A 1 436 ? 12.913 -17.140 -16.358 1.00 83.75 436 GLU A N 1
ATOM 3616 C CA . GLU A 1 436 ? 13.246 -17.535 -14.982 1.00 83.75 436 GLU A CA 1
ATOM 3617 C C . GLU A 1 436 ? 12.804 -16.490 -13.952 1.00 83.75 436 GLU A C 1
ATOM 3619 O O . GLU A 1 436 ? 12.400 -16.866 -12.850 1.00 83.75 436 GLU A O 1
ATOM 3624 N N . GLY A 1 437 ? 12.805 -15.201 -14.311 1.00 75.25 437 GLY A N 1
ATOM 3625 C CA . GLY A 1 437 ? 12.206 -14.144 -13.492 1.00 75.25 437 GLY A CA 1
ATOM 3626 C C . GLY A 1 437 ? 10.742 -14.427 -13.158 1.00 75.25 437 GLY A C 1
ATOM 3627 O O . GLY A 1 437 ? 10.358 -14.404 -11.989 1.00 75.25 437 GLY A O 1
ATOM 3628 N N . MET A 1 438 ? 9.939 -14.818 -14.152 1.00 76.44 438 MET A N 1
ATOM 3629 C CA . MET A 1 438 ? 8.543 -15.210 -13.921 1.00 76.44 438 MET A CA 1
ATOM 3630 C C . MET A 1 438 ? 8.427 -16.426 -12.996 1.00 76.44 438 MET A C 1
ATOM 3632 O O . MET A 1 438 ? 7.555 -16.473 -12.130 1.00 76.44 438 MET A O 1
ATOM 3636 N N . ARG A 1 439 ? 9.328 -17.411 -13.124 1.00 78.44 439 ARG A N 1
ATOM 3637 C CA . ARG A 1 439 ? 9.324 -18.578 -12.225 1.00 78.44 439 ARG A CA 1
ATOM 3638 C C . ARG A 1 439 ? 9.599 -18.188 -10.777 1.00 78.44 439 ARG A C 1
ATOM 3640 O O . ARG A 1 439 ? 8.914 -18.703 -9.896 1.00 78.44 439 ARG A O 1
ATOM 3647 N N . ARG A 1 440 ? 10.539 -17.266 -10.527 1.00 79.19 440 ARG A N 1
ATOM 3648 C CA . ARG A 1 440 ? 10.806 -16.754 -9.169 1.00 79.19 440 ARG A CA 1
ATOM 3649 C C . ARG A 1 440 ? 9.550 -16.144 -8.545 1.00 79.19 440 ARG A C 1
ATOM 3651 O O . ARG A 1 440 ? 9.267 -16.417 -7.380 1.00 79.19 440 ARG A O 1
ATOM 3658 N N . TRP A 1 441 ? 8.762 -15.410 -9.335 1.00 69.50 441 TRP A N 1
ATOM 3659 C CA . TRP A 1 441 ? 7.473 -14.854 -8.912 1.00 69.50 441 TRP A CA 1
ATOM 3660 C C . TRP A 1 441 ? 6.432 -15.924 -8.533 1.00 69.50 441 TRP A C 1
ATOM 3662 O O . TRP A 1 441 ? 5.684 -15.719 -7.578 1.00 69.50 441 TRP A O 1
ATOM 3672 N N . LEU A 1 442 ? 6.392 -17.072 -9.223 1.00 68.25 442 LEU A N 1
ATOM 3673 C CA . LEU A 1 442 ? 5.452 -18.165 -8.913 1.00 68.25 442 LEU A CA 1
ATOM 3674 C C . LEU A 1 442 ? 5.821 -18.928 -7.650 1.00 68.25 442 LEU A C 1
ATOM 3676 O O . LEU A 1 442 ? 4.946 -19.246 -6.859 1.00 68.25 442 LEU A O 1
ATOM 3680 N N . THR A 1 443 ? 7.106 -19.215 -7.443 1.00 65.19 443 THR A N 1
ATOM 3681 C CA . THR A 1 443 ? 7.574 -20.054 -6.322 1.00 65.19 443 THR A CA 1
ATOM 3682 C C . THR A 1 443 ? 7.442 -19.403 -4.940 1.00 65.19 443 THR A C 1
ATOM 3684 O O . THR A 1 443 ? 7.866 -19.980 -3.942 1.00 65.19 443 THR A O 1
ATOM 3687 N N . ARG A 1 444 ? 6.900 -18.183 -4.886 1.00 58.66 444 ARG A N 1
ATOM 3688 C CA . ARG A 1 444 ? 6.853 -17.329 -3.699 1.00 58.66 444 ARG A CA 1
ATOM 3689 C C . ARG A 1 444 ? 5.433 -16.937 -3.271 1.00 58.66 444 ARG A C 1
ATOM 3691 O O . ARG A 1 444 ? 5.274 -16.479 -2.141 1.00 58.66 444 ARG A O 1
ATOM 3698 N N . ARG A 1 445 ? 4.441 -17.093 -4.157 1.00 47.03 445 ARG A N 1
ATOM 3699 C CA . ARG A 1 445 ? 3.011 -17.082 -3.801 1.00 47.03 445 ARG A CA 1
ATOM 3700 C C . ARG A 1 445 ? 2.624 -18.451 -3.262 1.00 47.03 445 ARG A C 1
ATOM 3702 O O . ARG A 1 445 ? 1.775 -18.473 -2.346 1.00 47.03 445 ARG A O 1
#

Sequence (445 aa):
MWARLSPLLVYSVWELWKRWGKVFVTALILSFAVGWFLGWWGIVFALLLVSAFYLSATMRWLFRVARRLRQFHKTADEPVKFFVAPEILDAADWSEFAVKVASLQSELSQRFGLSLKRPLSVFVFPTMSEISQLLRTEASAFALPKGNGIVLAWDVLRKGQVLDGHIRHELAHLLSAEIGKREPYFKREGFAVWVEGSLDGKPVDFHALVQILSGKDFPLLTLLHDAYFQMQKHAAYPLAGSFTGYLVRQFGWETYRRFYADANAKNFERAFERHFGVTLMAAEQNWKRYLMERRQEFEPELSQWVRRERLMAAYNQWQFWLCVEEAEALLQSGEDHWRTVWVAAASHALVGNYQRALELMLQLTERDDEDIRPYKVNLWRQLGNLYDLLGQRDNAIAAYQKALELPDWWDEIDGSTHAQARQYLKRPFTEKELHEGMRRWLTRR

Solvent-accessible surface area (backbone atoms only — not comparable to full-atom values): 23333 Å² total; per-residue (Å²): 111,67,86,79,40,50,25,62,49,55,44,51,57,47,53,47,45,68,76,38,42,63,57,52,51,50,50,51,54,49,24,54,59,47,20,76,79,55,38,74,66,39,24,55,51,47,49,49,51,54,47,49,56,53,47,49,59,50,49,53,49,52,48,52,52,52,58,54,59,67,60,36,43,74,67,33,69,73,83,24,29,31,32,34,32,70,93,46,61,86,74,56,66,56,54,62,50,36,50,51,54,40,49,55,51,49,52,52,22,65,76,69,75,46,76,74,96,54,71,43,34,40,38,40,37,64,34,37,66,57,43,23,71,72,69,72,44,93,47,55,56,48,54,29,55,95,35,35,25,38,40,40,13,44,66,60,52,70,67,64,94,50,49,66,24,57,50,35,24,35,48,35,51,37,56,48,52,74,58,28,60,55,47,27,53,40,60,42,45,6,50,13,45,36,61,22,47,42,55,96,86,35,50,30,59,57,50,25,49,34,31,44,73,34,76,62,66,68,67,70,74,57,32,54,39,54,70,53,26,61,76,37,40,86,50,43,42,30,43,27,6,28,50,42,48,47,49,32,73,75,64,32,61,69,43,48,50,52,33,46,38,72,20,29,75,88,44,38,64,66,33,44,27,71,58,69,76,43,50,66,68,58,51,50,53,52,48,52,50,57,51,58,76,48,46,72,81,45,58,71,58,46,61,56,51,19,52,52,47,32,38,53,49,33,49,77,68,65,36,34,71,59,22,37,54,51,33,51,55,41,45,74,72,68,52,74,54,67,67,55,42,48,52,28,18,52,23,25,44,75,74,67,39,40,69,62,14,44,55,41,53,52,60,56,68,78,54,81,52,80,84,51,57,75,47,45,28,54,49,26,34,51,50,12,42,38,26,26,68,69,68,38,54,70,61,12,45,54,25,22,53,55,19,63,77,39,72,76,45,73,49,100,81,82,38,45,44,49,58,52,26,60,52,45,65,78,40,78,48,50,72,69,55,60,52,48,52,56,49,55,59,60,81,74,113

Nearest PDB structures (foldseek):
  8fy4-assembly1_B  TM=3.610E-01  e=3.323E-02  Gallus gallus
  8tau-assembly1_V  TM=4.122E-01  e=3.829E-01  Homo sapiens
  7t6d-assembly1_A  TM=3.582E-01  e=1.821E+00  Escherichia coli
  4zlh-assembly1_A  TM=2.884E-01  e=2.446E+00  Escherichia coli O157:H7

Radius of gyration: 24.94 Å; Cα contacts (8 Å, |Δi|>4): 578; chains: 1; bounding box: 60×65×62 Å